Protein AF-0000000079873850 (afdb_homodimer)

Radius of gyration: 27.51 Å; Cα contacts (8 Å, |Δi|>4): 596; chains: 2; bounding box: 64×80×64 Å

Nearest PDB structures (foldseek):
  8wba-assembly1_A  TM=8.465E-01  e=1.862E-06  Arabidopsis thaliana
  8wbx-assembly1_B  TM=8.566E-01  e=4.130E-06  Arabidopsis thaliana
  8wam-assembly1_A  TM=8.698E-01  e=5.884E-06  Arabidopsis thaliana
  8wd6-assembly1_A  TM=8.297E-01  e=5.386E-06  Arabidopsis thaliana
  8i3a-assembly1_B  TM=8.832E-01  e=1.490E-05  Arabidopsis thaliana

Solvent-accessible surface area (backbone atoms only — not comparable to full-atom values): 29864 Å² total; per-residue (Å²): 110,44,84,63,64,76,36,55,52,46,48,44,37,62,64,63,44,74,78,75,74,48,82,77,66,83,77,84,59,57,59,97,79,39,66,70,40,74,68,51,48,72,66,50,77,76,73,64,62,67,73,62,71,51,78,79,61,60,85,64,72,70,72,75,76,73,53,92,65,53,57,55,66,65,57,42,24,50,52,49,23,51,52,46,46,49,46,51,68,68,54,45,61,66,55,52,50,48,53,52,44,42,37,52,50,22,42,49,54,12,50,38,35,69,68,28,66,34,46,69,70,39,51,40,37,47,53,38,43,49,50,35,51,51,46,25,42,55,44,33,47,47,44,24,66,48,47,60,53,47,51,52,40,38,74,69,49,58,51,54,70,66,38,49,51,51,19,51,52,59,48,46,43,62,57,50,56,50,46,57,64,58,31,44,47,53,25,43,64,48,58,52,68,73,73,50,75,65,50,54,52,52,44,47,53,42,50,36,52,34,30,51,54,38,38,52,49,30,51,53,44,32,70,70,34,86,45,45,44,56,24,40,41,50,50,50,57,59,47,52,61,33,58,56,63,25,58,86,41,30,48,65,89,54,53,64,71,68,52,47,73,69,16,53,39,26,39,36,22,52,50,40,56,69,67,98,111,45,84,65,65,75,35,54,52,45,49,46,38,63,63,63,44,72,78,74,74,49,86,79,67,83,76,84,58,55,57,96,78,38,65,71,40,75,67,51,46,72,68,50,78,76,74,64,59,68,73,62,71,50,78,78,60,60,83,63,73,71,75,61,82,78,52,92,65,52,57,55,67,64,56,41,25,49,53,50,23,51,51,47,45,48,46,51,69,68,56,44,59,66,55,52,48,48,52,52,44,42,38,52,48,22,44,49,53,13,52,40,35,69,66,28,67,33,45,68,68,40,52,40,36,48,53,40,43,49,50,34,51,51,46,25,42,54,44,32,46,47,46,24,65,48,45,60,54,47,52,52,39,38,74,70,49,59,49,54,70,66,38,50,51,50,19,50,52,60,47,46,41,62,58,52,54,51,46,57,63,59,31,44,48,54,25,44,63,48,58,50,68,73,72,50,75,65,52,54,51,53,44,47,52,43,51,35,52,35,32,52,52,39,37,52,49,30,51,53,44,31,71,74,33,85,45,45,44,56,22,38,40,51,50,51,57,60,48,51,60,33,57,57,63,22,60,85,40,31,48,64,89,53,54,63,72,67,54,50,74,69,15,53,39,25,40,38,22,52,49,40,57,70,68,99

Secondary structure (DSSP, 8-state):
--TT-SSHHHHHHHHHS-GGGGSS-----EETTEE--HHHHHH-----TTT---TT--S-GGGS--SS----HHHHHHHHHHHHHHHHHH--HHHHHHHHHHHHHHHHHHHHHHHH---HHHHHHHHHHHHHHHHHHHHHHHHHHHHHHHHHHHHTT---HHHHHHHHHHHHHHHHHHHHHHHHHHHHHHHT--S-HHHHHHHHHHHHHHHHHHHHHHHHHHHH-SSHHHHHHHHHHHHHHHHHTSTTTS-GGGS-HHHHHH-HHHHHHHHHHHH-/--TT-SSHHHHHHHHHS-TTTTSS-----EETTEE--HHHHHH-----TTT---TT--S-GGGS---S----HHHHHHHHHHHHHHHHHH--HHHHHHHHHHHHHHHHHHHHHHHH---HHHHHHHHHHHHHHHHHHHHHHHHHHHHHHHHHHHHTT---HHHHHHHHHHHHHHHHHHHHHHHHHHHHHHHT--S-HHHHHHHHHHHHHHHHHHHHHHHHHHHH-SSHHHHHHHHHHHHHHHHHTSTTTS-GGGS-THHHHH-HHHHHHHHHHHH-

Sequence (552 aa):
MGPSRAGKSCLLECISGPKDIRDGLEGTITVNGQPWTKQLKQQTSYVVQDDLFYETITVCTNTDGFKNDRLGRIVQLRVVLSRNVLGLFRDKTPFHAEVGQSLVVSILMGLLYLQLDMSFSGAFFYFMANEIFAAVEIQLASLPFEITMIRREYEAGLFYLASWYVARNLSDLPMQILLPFIVFVPAYFLIGIGHSFSVYLYIQTMTILSCSASVGLAYAISCLFRRANVATIMGMFILLPMLLFGGLMVNSDDTPVWINYISPIKFGSDAMMKIFMGPSRAGKSCLLECISGPKDIRDGLEGTITVNGQPWTKQLKQQTSYVVQDDLFYETITVCTNTDGFKNDRLGRIVQLRVVLSRNVLGLFRDKTPFHAEVGQSLVVSILMGLLYLQLDMSFSGAFFYFMANEIFAAVEIQLASLPFEITMIRREYEAGLFYLASWYVARNLSDLPMQILLPFIVFVPAYFLIGIGHSFSVYLYIQTMTILSCSASVGLAYAISCLFRRANVATIMGMFILLPMLLFGGLMVNSDDTPVWINYISPIKFGSDAMMKIF

pLDDT: mean 71.3, std 18.35, range [26.95, 92.5]

Structure (mmCIF, N/CA/C/O backbone):
data_AF-0000000079873850-model_v1
#
loop_
_entity.id
_entity.type
_entity.pdbx_description
1 polymer 'ABC-2 type transporter domain-containing protein'
#
loop_
_atom_site.group_PDB
_atom_site.id
_atom_site.type_symbol
_atom_site.label_atom_id
_atom_site.label_alt_id
_atom_site.label_comp_id
_atom_site.label_asym_id
_atom_site.label_entity_id
_atom_site.label_seq_id
_atom_site.pdbx_PDB_ins_code
_atom_site.Cartn_x
_atom_site.Cartn_y
_atom_site.Cartn_z
_atom_site.occupancy
_atom_site.B_iso_or_equiv
_atom_site.auth_seq_id
_atom_site.auth_comp_id
_atom_site.auth_asym_id
_atom_site.auth_atom_id
_atom_site.pdbx_PDB_model_num
ATOM 1 N N . MET A 1 1 ? 0.556 31.703 0.371 1 26.95 1 MET A N 1
ATOM 2 C CA . MET A 1 1 ? -0.305 31.812 1.546 1 26.95 1 MET A CA 1
ATOM 3 C C . MET A 1 1 ? -0.652 30.422 2.084 1 26.95 1 MET A C 1
ATOM 5 O O . MET A 1 1 ? -0.743 29.469 1.321 1 26.95 1 MET A O 1
ATOM 9 N N . GLY A 1 2 ? -0.21 30.078 3.254 1 34.38 2 GLY A N 1
ATOM 10 C CA . GLY A 1 2 ? -0.396 28.766 3.84 1 34.38 2 GLY A CA 1
ATOM 11 C C . GLY A 1 2 ? -1.846 28.312 3.863 1 34.38 2 GLY A C 1
ATOM 12 O O . GLY A 1 2 ? -2.746 29.109 3.568 1 34.38 2 GLY A O 1
ATOM 13 N N . PRO A 1 3 ? -2.018 27.141 4.203 1 37.34 3 PRO A N 1
ATOM 14 C CA . PRO A 1 3 ? -3.361 26.578 4.062 1 37.34 3 PRO A CA 1
ATOM 15 C C . PRO A 1 3 ? -4.426 27.391 4.797 1 37.34 3 PRO A C 1
ATOM 17 O O . PRO A 1 3 ? -5.59 27.391 4.395 1 37.34 3 PRO A O 1
ATOM 20 N N . SER A 1 4 ? -4.102 28.016 5.883 1 36.72 4 SER A N 1
ATOM 21 C CA . SER A 1 4 ? -5.086 28.75 6.668 1 36.72 4 SER A CA 1
ATOM 22 C C . SER A 1 4 ? -5.426 30.078 6.02 1 36.72 4 SER A C 1
ATOM 24 O O . SER A 1 4 ? -6.391 30.75 6.406 1 36.72 4 SER A O 1
ATOM 26 N N . ARG A 1 5 ? -5.043 30.422 5.035 1 39.56 5 ARG A N 1
ATOM 27 C CA . ARG A 1 5 ? -5.211 31.656 4.258 1 39.56 5 ARG A CA 1
ATOM 28 C C . ARG A 1 5 ? -5.172 32.875 5.156 1 39.56 5 ARG A C 1
ATOM 30 O O . ARG A 1 5 ? -5.641 33.969 4.77 1 39.56 5 ARG A O 1
ATOM 37 N N . ALA A 1 6 ? -4.953 32.75 6.527 1 42.81 6 ALA A N 1
ATOM 38 C CA . ALA A 1 6 ? -4.941 33.969 7.371 1 42.81 6 ALA A CA 1
ATOM 39 C C . ALA A 1 6 ? -3.68 34.781 7.141 1 42.81 6 ALA A C 1
ATOM 41 O O . ALA A 1 6 ? -3.561 35.906 7.645 1 42.81 6 ALA A O 1
ATOM 42 N N . GLY A 1 7 ? -2.832 34.5 6.395 1 42.72 7 GLY A N 1
ATOM 43 C CA . GLY A 1 7 ? -1.611 35.219 6.082 1 42.72 7 GLY A CA 1
ATOM 44 C C . GLY A 1 7 ? -0.497 34.969 7.078 1 42.72 7 GLY A C 1
ATOM 45 O O . GLY A 1 7 ? 0.475 35.719 7.133 1 42.72 7 GLY A O 1
ATOM 46 N N . LYS A 1 8 ? -0.812 33.969 7.961 1 46.78 8 LYS A N 1
ATOM 47 C CA . LYS A 1 8 ? 0.164 33.719 9.023 1 46.78 8 LYS A CA 1
ATOM 48 C C . LYS A 1 8 ? 1.532 33.375 8.445 1 46.78 8 LYS A C 1
ATOM 50 O O . LYS A 1 8 ? 2.551 33.906 8.875 1 46.78 8 LYS A O 1
ATOM 55 N N . SER A 1 9 ? 1.439 32.469 7.52 1 46.88 9 SER A N 1
ATOM 56 C CA . SER A 1 9 ? 2.715 32.125 6.895 1 46.88 9 SER A CA 1
ATOM 57 C C . SER A 1 9 ? 3.316 33.312 6.18 1 46.88 9 SER A C 1
ATOM 59 O O . SER A 1 9 ? 4.531 33.531 6.223 1 46.88 9 SER A O 1
ATOM 61 N N . CYS A 1 10 ? 2.369 34.062 5.602 1 46.38 10 CYS A N 1
ATOM 62 C CA . CYS A 1 10 ? 2.877 35.281 4.973 1 46.38 10 CYS A CA 1
ATOM 63 C C . CYS A 1 10 ? 3.422 36.25 6.016 1 46.38 10 CYS A C 1
ATOM 65 O O . CYS A 1 10 ? 4.469 36.875 5.812 1 46.38 10 CYS A O 1
ATOM 67 N N . LEU A 1 11 ? 2.748 36.375 7.086 1 50 11 LEU A N 1
ATOM 68 C CA . LEU A 1 11 ? 3.195 37.281 8.156 1 50 11 LEU A CA 1
ATOM 69 C C . LEU A 1 11 ? 4.492 36.75 8.781 1 50 11 LEU A C 1
ATOM 71 O O . LEU A 1 11 ? 5.41 37.531 9.039 1 50 11 LEU A O 1
ATOM 75 N N . LEU A 1 12 ? 4.465 35.406 8.984 1 50.97 12 LEU A N 1
ATOM 76 C CA . LEU A 1 12 ? 5.684 34.844 9.57 1 50.97 12 LEU A CA 1
ATOM 77 C C . LEU A 1 12 ? 6.852 34.969 8.594 1 50.97 12 LEU A C 1
ATOM 79 O O . LEU A 1 12 ? 7.988 35.188 9 1 50.97 12 LEU A O 1
ATOM 83 N N . GLU A 1 13 ? 6.52 34.688 7.344 1 49.47 13 GLU A N 1
ATOM 84 C CA . GLU A 1 13 ? 7.543 34.906 6.324 1 49.47 13 GLU A CA 1
ATOM 85 C C . GLU A 1 13 ? 7.973 36.375 6.281 1 49.47 13 GLU A C 1
ATOM 87 O O . GLU A 1 13 ? 9.148 36.688 6.047 1 49.47 13 GLU A O 1
ATOM 92 N N . CYS A 1 14 ? 6.961 37.125 6.449 1 51.31 14 CYS A N 1
ATOM 93 C CA . CYS A 1 14 ? 7.289 38.531 6.496 1 51.31 14 CYS A CA 1
ATOM 94 C C . CYS A 1 14 ? 8.164 38.844 7.699 1 51.31 14 CYS A C 1
ATOM 96 O O . CYS A 1 14 ? 9.07 39.688 7.613 1 51.31 14 CYS A O 1
ATOM 98 N N . ILE A 1 15 ? 7.801 38.156 8.703 1 51.03 15 ILE A N 1
ATOM 99 C CA . ILE A 1 15 ? 8.547 38.406 9.93 1 51.03 15 ILE A CA 1
ATOM 100 C C . ILE A 1 15 ? 9.906 37.719 9.859 1 51.03 15 ILE A C 1
ATOM 102 O O . ILE A 1 15 ? 10.922 38.281 10.297 1 51.03 15 ILE A O 1
ATOM 106 N N . SER A 1 16 ? 9.898 36.344 9.453 1 48.5 16 SER A N 1
ATOM 107 C CA . SER A 1 16 ? 11.117 35.562 9.469 1 48.5 16 SER A CA 1
ATOM 108 C C . SER A 1 16 ? 11.93 35.781 8.195 1 48.5 16 SER A C 1
ATOM 110 O O . SER A 1 16 ? 13.141 35.562 8.18 1 48.5 16 SER A O 1
ATOM 112 N N . GLY A 1 17 ? 11.258 35.719 7.012 1 44.34 17 GLY A N 1
ATOM 113 C CA . GLY A 1 17 ? 11.883 35.562 5.711 1 44.34 17 GLY A CA 1
ATOM 114 C C . GLY A 1 17 ? 12.82 36.688 5.344 1 44.34 17 GLY A C 1
ATOM 115 O O . GLY A 1 17 ? 12.781 37.75 5.965 1 44.34 17 GLY A O 1
ATOM 116 N N . PRO A 1 18 ? 13.789 36.219 4.391 1 40.34 18 PRO A N 1
ATOM 117 C CA . PRO A 1 18 ? 14.664 37.281 3.838 1 40.34 18 PRO A CA 1
ATOM 118 C C . PRO A 1 18 ? 13.891 38.438 3.256 1 40.34 18 PRO A C 1
ATOM 120 O O . PRO A 1 18 ? 12.695 38.344 2.973 1 40.34 18 PRO A O 1
ATOM 123 N N . LYS A 1 19 ? 14.617 39.5 2.994 1 39.5 19 LYS A N 1
ATOM 124 C CA . LYS A 1 19 ? 14.359 40.844 2.477 1 39.5 19 LYS A CA 1
ATOM 125 C C . LYS A 1 19 ? 13.398 40.812 1.29 1 39.5 19 LYS A C 1
ATOM 127 O O . LYS A 1 19 ? 12.625 41.75 1.071 1 39.5 19 LYS A O 1
ATOM 132 N N . ASP A 1 20 ? 13.508 39.781 0.372 1 36.88 20 ASP A N 1
ATOM 133 C CA . ASP A 1 20 ? 13.023 40.125 -0.962 1 36.88 20 ASP A CA 1
ATOM 134 C C . ASP A 1 20 ? 11.516 39.906 -1.076 1 36.88 20 ASP A C 1
ATOM 136 O O . ASP A 1 20 ? 10.977 39.844 -2.182 1 36.88 20 ASP A O 1
ATOM 140 N N . ILE A 1 21 ? 10.914 39.375 -0.271 1 41.44 21 ILE A N 1
ATOM 141 C CA . ILE A 1 21 ? 9.469 39.344 -0.493 1 41.44 21 ILE A CA 1
ATOM 142 C C . ILE A 1 21 ? 8.914 40.75 -0.567 1 41.44 21 ILE A C 1
ATOM 144 O O . ILE A 1 21 ? 7.695 40.938 -0.56 1 41.44 21 ILE A O 1
ATOM 148 N N . ARG A 1 22 ? 9.789 41.656 -0.612 1 38.06 22 ARG A N 1
ATOM 149 C CA . ARG A 1 22 ? 9.562 43.094 -0.431 1 38.06 22 ARG A CA 1
ATOM 150 C C . ARG A 1 22 ? 8.656 43.656 -1.523 1 38.06 22 ARG A C 1
ATOM 152 O O . ARG A 1 22 ? 8.367 44.844 -1.55 1 38.06 22 ARG A O 1
ATOM 159 N N . ASP A 1 23 ? 8.539 42.938 -2.717 1 38.53 23 ASP A N 1
ATOM 160 C CA . ASP A 1 23 ? 7.961 43.844 -3.717 1 38.53 23 ASP A CA 1
ATOM 161 C C . ASP A 1 23 ? 6.441 43.906 -3.578 1 38.53 23 ASP A C 1
ATOM 163 O O . ASP A 1 23 ? 5.762 42.906 -3.598 1 38.53 23 ASP A O 1
ATOM 167 N N . GLY A 1 24 ? 5.844 44.875 -2.9 1 44.91 24 GLY A N 1
ATOM 168 C CA . GLY A 1 24 ? 4.535 45.5 -2.803 1 44.91 24 GLY A CA 1
ATOM 169 C C . GLY A 1 24 ? 3.992 45.531 -1.387 1 44.91 24 GLY A C 1
ATOM 170 O O . GLY A 1 24 ? 2.84 45.906 -1.165 1 44.91 24 GLY A O 1
ATOM 171 N N . LEU A 1 25 ? 4.414 44.562 -0.566 1 43.03 25 LEU A N 1
ATOM 172 C CA . LEU A 1 25 ? 3.848 44.688 0.772 1 43.03 25 LEU A CA 1
ATOM 173 C C . LEU A 1 25 ? 4.578 45.75 1.575 1 43.03 25 LEU A C 1
ATOM 175 O O . LEU A 1 25 ? 5.809 45.781 1.599 1 43.03 25 LEU A O 1
ATOM 179 N N . GLU A 1 26 ? 3.969 46.938 1.615 1 46.69 26 GLU A N 1
ATOM 180 C CA . GLU A 1 26 ? 4.477 48.031 2.412 1 46.69 26 GLU A CA 1
ATOM 181 C C . GLU A 1 26 ? 4.004 47.938 3.859 1 46.69 26 GLU A C 1
ATOM 183 O O . GLU A 1 26 ? 2.842 47.625 4.117 1 46.69 26 GLU A O 1
ATOM 188 N N . GLY A 1 27 ? 4.598 47.312 4.785 1 51.38 27 GLY A N 1
ATOM 189 C CA . GLY A 1 27 ? 4.238 47.406 6.195 1 51.38 27 GLY A CA 1
ATOM 190 C C . GLY A 1 27 ? 5.441 47.5 7.113 1 51.38 27 GLY A C 1
ATOM 191 O O . GLY A 1 27 ? 6.582 47.406 6.656 1 51.38 27 GLY A O 1
ATOM 192 N N . THR A 1 28 ? 5.332 48.219 8.25 1 50.59 28 THR A N 1
ATOM 193 C CA . THR A 1 28 ? 6.355 48.312 9.281 1 50.59 28 THR A CA 1
ATOM 194 C C . THR A 1 28 ? 6.125 47.281 10.375 1 50.59 28 THR A C 1
ATOM 196 O O . THR A 1 28 ? 4.984 47.031 10.773 1 50.59 28 THR A O 1
ATOM 199 N N . ILE A 1 29 ? 7 46.281 10.469 1 53 29 ILE A N 1
ATOM 200 C CA . ILE A 1 29 ? 6.926 45.312 11.555 1 53 29 ILE A CA 1
ATOM 201 C C . ILE A 1 29 ? 7.68 45.844 12.766 1 53 29 ILE A C 1
ATOM 203 O O . ILE A 1 29 ? 8.859 46.188 12.672 1 53 29 ILE A O 1
ATOM 207 N N . THR A 1 30 ? 6.953 46.281 13.812 1 54.56 30 THR A N 1
ATOM 208 C CA . THR A 1 30 ? 7.582 46.719 15.055 1 54.56 30 THR A CA 1
ATOM 209 C C . THR A 1 30 ? 7.336 45.719 16.172 1 54.56 30 THR A C 1
ATOM 211 O O . THR A 1 30 ? 6.297 45.062 16.203 1 54.56 30 THR A O 1
ATOM 214 N N . VAL A 1 31 ? 8.383 45.219 16.844 1 53.41 31 VAL A N 1
ATOM 215 C CA . VAL A 1 31 ? 8.273 44.406 18.047 1 53.41 31 VAL A CA 1
ATOM 216 C C . VAL A 1 31 ? 8.531 45.281 19.281 1 53.41 31 VAL A C 1
ATOM 218 O O . VAL A 1 31 ? 9.617 45.844 19.438 1 53.41 31 VAL A O 1
ATOM 221 N N . ASN A 1 32 ? 7.582 45.281 20.109 1 55.5 32 ASN A N 1
ATOM 222 C CA . ASN A 1 32 ? 7.613 46.156 21.281 1 55.5 32 ASN A CA 1
ATOM 223 C C . ASN A 1 32 ? 7.984 47.594 20.891 1 55.5 32 ASN A C 1
ATOM 225 O O . ASN A 1 32 ? 8.781 48.25 21.562 1 55.5 32 ASN A O 1
ATOM 229 N N . GLY A 1 33 ? 7.562 48.031 19.75 1 55.53 33 GLY A N 1
ATOM 230 C CA . GLY A 1 33 ? 7.77 49.406 19.312 1 55.53 33 GLY A CA 1
ATOM 231 C C . GLY A 1 33 ? 9.016 49.594 18.469 1 55.53 33 GLY A C 1
ATOM 232 O O . GLY A 1 33 ? 9.266 50.656 17.938 1 55.53 33 GLY A O 1
ATOM 233 N N . GLN A 1 34 ? 9.93 48.719 18.672 1 56.25 34 GLN A N 1
ATOM 234 C CA . GLN A 1 34 ? 11.172 48.844 17.906 1 56.25 34 GLN A CA 1
ATOM 235 C C . GLN A 1 34 ? 11.047 48.156 16.547 1 56.25 34 GLN A C 1
ATOM 237 O O . GLN A 1 34 ? 10.367 47.156 16.406 1 56.25 34 GLN A O 1
ATOM 242 N N . PRO A 1 35 ? 11.492 48.812 15.547 1 55.75 35 PRO A N 1
ATOM 243 C CA . PRO A 1 35 ? 11.445 48.219 14.203 1 55.75 35 PRO A CA 1
ATOM 244 C C . PRO A 1 35 ? 12.102 46.844 14.125 1 55.75 35 PRO A C 1
ATOM 246 O O . PRO A 1 35 ? 13.008 46.562 14.906 1 55.75 35 PRO A O 1
ATOM 249 N N . TRP A 1 36 ? 11.469 45.938 13.406 1 53.03 36 TRP A N 1
ATOM 250 C CA . TRP A 1 36 ? 11.984 44.594 13.164 1 53.03 36 TRP A CA 1
ATOM 251 C C . TRP A 1 36 ? 13.383 44.625 12.562 1 53.03 36 TRP A C 1
ATOM 253 O O . TRP A 1 36 ? 13.547 45 11.391 1 53.03 36 TRP A O 1
ATOM 263 N N . THR A 1 37 ? 14.422 44.906 13.453 1 49.22 37 THR A N 1
ATOM 264 C CA . THR A 1 37 ? 15.82 45.031 13.047 1 49.22 37 THR A CA 1
ATOM 265 C C . THR A 1 37 ? 16.422 43.625 12.828 1 49.22 37 THR A C 1
ATOM 267 O O . THR A 1 37 ? 15.844 42.625 13.242 1 49.22 37 THR A O 1
ATOM 270 N N . LYS A 1 38 ? 17.516 43.562 12.016 1 52.16 38 LYS A N 1
ATOM 271 C CA . LYS A 1 38 ? 18.297 42.344 11.766 1 52.16 38 LYS A CA 1
ATOM 272 C C . LYS A 1 38 ? 18.609 41.625 13.062 1 52.16 38 LYS A C 1
ATOM 274 O O . LYS A 1 38 ? 18.688 40.406 13.102 1 52.16 38 LYS A O 1
ATOM 279 N N . GLN A 1 39 ? 18.781 42.438 14.07 1 49.97 39 GLN A N 1
ATOM 280 C CA . GLN A 1 39 ? 19.156 41.812 15.344 1 49.97 39 GLN A CA 1
ATOM 281 C C . GLN A 1 39 ? 18 41.031 15.938 1 49.97 39 GLN A C 1
ATOM 283 O O . GLN A 1 39 ? 18.203 39.938 16.484 1 49.97 39 GLN A O 1
ATOM 288 N N . LEU A 1 40 ? 16.859 41.531 15.797 1 50.47 40 LEU A N 1
ATOM 289 C CA . LEU A 1 40 ? 15.703 40.844 16.344 1 50.47 40 LEU A CA 1
ATOM 290 C C . LEU A 1 40 ? 15.375 39.594 15.508 1 50.47 40 LEU A C 1
ATOM 292 O O . LEU A 1 40 ? 14.914 38.594 16.047 1 50.47 40 LEU A O 1
ATOM 296 N N . LYS A 1 41 ? 15.641 39.781 14.289 1 49.66 41 LYS A N 1
ATOM 297 C CA . LYS A 1 41 ? 15.477 38.625 13.398 1 49.66 41 LYS A CA 1
ATOM 298 C C . LYS A 1 41 ? 16.375 37.469 13.836 1 49.66 41 LYS A C 1
ATOM 300 O O . LYS A 1 41 ? 16 36.281 13.68 1 49.66 41 LYS A O 1
ATOM 305 N N . GLN A 1 42 ? 17.531 37.906 14.281 1 46.28 42 GLN A N 1
ATOM 306 C CA . GLN A 1 42 ? 18.469 36.875 14.75 1 46.28 42 GLN A CA 1
ATOM 307 C C . GLN A 1 42 ? 17.953 36.188 16.016 1 46.28 42 GLN A C 1
ATOM 309 O O . GLN A 1 42 ? 18.297 35.062 16.297 1 46.28 42 GLN A O 1
ATOM 314 N N . GLN A 1 43 ? 17.141 37 16.641 1 43.69 43 GLN A N 1
ATOM 315 C CA . GLN A 1 43 ? 16.641 36.438 17.891 1 43.69 43 GLN A CA 1
ATOM 316 C C . GLN A 1 43 ? 15.297 35.75 17.688 1 43.69 43 GLN A C 1
ATOM 318 O O . GLN A 1 43 ? 14.789 35.062 18.609 1 43.69 43 GLN A O 1
ATOM 323 N N . THR A 1 44 ? 14.711 36 16.625 1 43.5 44 THR A N 1
ATOM 324 C CA . THR A 1 44 ? 13.391 35.406 16.391 1 43.5 44 THR A CA 1
ATOM 325 C C . THR A 1 44 ? 13.5 34.156 15.555 1 43.5 44 THR A C 1
ATOM 327 O O . THR A 1 44 ? 14.289 34.094 14.609 1 43.5 44 THR A O 1
ATOM 330 N N . SER A 1 45 ? 13.414 33 16.141 1 41.47 45 SER A N 1
ATOM 331 C CA . SER A 1 45 ? 13.414 31.719 15.445 1 41.47 45 SER A CA 1
ATOM 332 C C . SER A 1 45 ? 12.008 31.328 15 1 41.47 45 SER A C 1
ATOM 334 O O . SER A 1 45 ? 11.023 31.656 15.68 1 41.47 45 SER A O 1
ATOM 336 N N . TYR A 1 46 ? 11.742 31.359 13.773 1 43.31 46 TYR A N 1
ATOM 337 C CA . TYR A 1 46 ? 10.516 30.859 13.18 1 43.31 46 TYR A CA 1
ATOM 338 C C . TYR A 1 46 ? 10.5 29.328 13.172 1 43.31 46 TYR A C 1
ATOM 340 O O . TYR A 1 46 ? 11.492 28.703 12.797 1 43.31 46 TYR A O 1
ATOM 348 N N . VAL A 1 47 ? 9.789 28.844 14.141 1 42.06 47 VAL A N 1
ATOM 349 C CA . VAL A 1 47 ? 9.625 27.391 14.148 1 42.06 47 VAL A CA 1
ATOM 350 C C . VAL A 1 47 ? 8.43 27 13.273 1 42.06 47 VAL A C 1
ATOM 352 O O . VAL A 1 47 ? 7.332 27.531 13.445 1 42.06 47 VAL A O 1
ATOM 355 N N . VAL A 1 48 ? 8.758 26.719 12.055 1 40.19 48 VAL A N 1
ATOM 356 C CA . VAL A 1 48 ? 7.707 26.219 11.18 1 40.19 48 VAL A CA 1
ATOM 357 C C . VAL A 1 48 ? 6.879 25.156 11.906 1 40.19 48 VAL A C 1
ATOM 359 O O . VAL A 1 48 ? 7.367 24.516 12.836 1 40.19 48 VAL A O 1
ATOM 362 N N . GLN A 1 49 ? 5.641 25.312 11.805 1 36.47 49 GLN A N 1
ATOM 363 C CA . GLN A 1 49 ? 4.66 24.469 12.477 1 36.47 49 GLN A CA 1
ATOM 364 C C . GLN A 1 49 ? 5.098 23 12.453 1 36.47 49 GLN A C 1
ATOM 366 O O . GLN A 1 49 ? 4.859 22.266 13.406 1 36.47 49 GLN A O 1
ATOM 371 N N . ASP A 1 50 ? 5.301 22.453 11.281 1 39.09 50 ASP A N 1
ATOM 372 C CA . ASP A 1 50 ? 5.625 21.031 11.344 1 39.09 50 ASP A CA 1
ATOM 373 C C . ASP A 1 50 ? 6.855 20.781 12.211 1 39.09 50 ASP A C 1
ATOM 375 O O . ASP A 1 50 ? 7.824 21.547 12.156 1 39.09 50 ASP A O 1
ATOM 379 N N . ASP A 1 51 ? 6.629 20.297 13.43 1 36.69 51 ASP A N 1
ATOM 380 C CA . ASP A 1 51 ? 7.617 19.922 14.43 1 36.69 51 ASP A CA 1
ATOM 381 C C . ASP A 1 51 ? 8.953 19.578 13.781 1 36.69 51 ASP A C 1
ATOM 383 O O . ASP A 1 51 ? 9.234 18.406 13.523 1 36.69 51 ASP A O 1
ATOM 387 N N . LEU A 1 52 ? 9.203 20.125 12.727 1 36.09 52 LEU A N 1
ATOM 388 C CA . LEU A 1 52 ? 10.5 19.75 12.18 1 36.09 52 LEU A CA 1
ATOM 389 C C . LEU A 1 52 ? 11.602 19.969 13.219 1 36.09 52 LEU A C 1
ATOM 391 O O . LEU A 1 52 ? 12.789 19.906 12.891 1 36.09 52 LEU A O 1
ATOM 395 N N . PHE A 1 53 ? 11.375 20.781 14.211 1 34.47 53 PHE A N 1
ATOM 396 C CA . PHE A 1 53 ? 12.562 21.016 15.016 1 34.47 53 PHE A CA 1
ATOM 397 C C . PHE A 1 53 ? 13.062 19.719 15.633 1 34.47 53 PHE A C 1
ATOM 399 O O . PHE A 1 53 ? 12.32 19.031 16.344 1 34.47 53 PHE A O 1
ATOM 406 N N . TYR A 1 54 ? 13.797 19.047 14.867 1 36.53 54 TYR A N 1
ATOM 407 C CA . TYR A 1 54 ? 14.664 18 15.375 1 36.53 54 TYR A CA 1
ATOM 408 C C . TYR A 1 54 ? 15.117 18.297 16.797 1 36.53 54 TYR A C 1
ATOM 410 O O . TYR A 1 54 ? 15.453 19.438 17.125 1 36.53 54 TYR A O 1
ATOM 418 N N . GLU A 1 55 ? 14.359 17.719 17.75 1 33.75 55 GLU A N 1
ATOM 419 C CA . GLU A 1 55 ? 14.906 17.781 19.094 1 33.75 55 GLU A CA 1
ATOM 420 C C . GLU A 1 55 ? 16.406 18.062 19.078 1 33.75 55 GLU A C 1
ATOM 422 O O . GLU A 1 55 ? 16.938 18.672 20 1 33.75 55 GLU A O 1
ATOM 427 N N . THR A 1 56 ? 17.094 17.359 18.172 1 32.97 56 THR A N 1
ATOM 428 C CA . THR A 1 56 ? 18.531 17.391 18.375 1 32.97 56 THR A CA 1
ATOM 429 C C . THR A 1 56 ? 19.094 18.75 17.984 1 32.97 56 THR A C 1
ATOM 431 O O . THR A 1 56 ? 20.312 18.969 18.031 1 32.97 56 THR A O 1
ATOM 434 N N . ILE A 1 57 ? 18.266 19.547 17.328 1 35 57 ILE A N 1
ATOM 435 C CA . ILE A 1 57 ? 19.016 20.781 17.125 1 35 57 ILE A CA 1
ATOM 436 C C . ILE A 1 57 ? 19.094 21.547 18.438 1 35 57 ILE A C 1
ATOM 438 O O . ILE A 1 57 ? 18.078 22 18.969 1 35 57 ILE A O 1
ATOM 442 N N . THR A 1 58 ? 19.703 21.047 19.422 1 30.45 58 THR A N 1
ATOM 443 C CA . THR A 1 58 ? 20.172 21.953 20.469 1 30.45 58 THR A CA 1
ATOM 444 C C . THR A 1 58 ? 20.484 23.328 19.906 1 30.45 58 THR A C 1
ATOM 446 O O . THR A 1 58 ? 20.938 23.438 18.766 1 30.45 58 THR A O 1
ATOM 449 N N . VAL A 1 59 ? 19.75 24.422 20.188 1 35.47 59 VAL A N 1
ATOM 450 C CA . VAL A 1 59 ? 20.109 25.828 20.062 1 35.47 59 VAL A CA 1
ATOM 451 C C . VAL A 1 59 ? 21.625 25.969 20.031 1 35.47 59 VAL A C 1
ATOM 453 O O . VAL A 1 59 ? 22.156 27.078 20.188 1 35.47 59 VAL A O 1
ATOM 456 N N . CYS A 1 60 ? 22.406 24.906 20.312 1 31.47 60 CYS A N 1
ATOM 457 C CA . CYS A 1 60 ? 23.797 25.328 20.438 1 31.47 60 CYS A CA 1
ATOM 458 C C . CYS A 1 60 ? 24.172 26.344 19.375 1 31.47 60 CYS A C 1
ATOM 460 O O . CYS A 1 60 ? 24.641 27.438 19.672 1 31.47 60 CYS A O 1
ATOM 462 N N . THR A 1 61 ? 25.297 25.969 18.547 1 32.38 61 THR A N 1
ATOM 463 C CA . THR A 1 61 ? 26.328 26.734 17.859 1 32.38 61 THR A CA 1
ATOM 464 C C . THR A 1 61 ? 25.75 27.438 16.625 1 32.38 61 THR A C 1
ATOM 466 O O . THR A 1 61 ? 26.5 27.906 15.773 1 32.38 61 THR A O 1
ATOM 469 N N . ASN A 1 62 ? 24.484 27.375 16.312 1 32.81 62 ASN A N 1
ATOM 470 C CA . ASN A 1 62 ? 24.203 28.188 15.133 1 32.81 62 ASN A CA 1
ATOM 471 C C . ASN A 1 62 ? 24.609 29.641 15.344 1 32.81 62 ASN A C 1
ATOM 473 O O . ASN A 1 62 ? 24.203 30.531 14.578 1 32.81 62 ASN A O 1
ATOM 477 N N . THR A 1 63 ? 24.766 30.109 16.5 1 33.09 63 THR A N 1
ATOM 478 C CA . THR A 1 63 ? 25.141 31.531 16.516 1 33.09 63 THR A CA 1
ATOM 479 C C . THR A 1 63 ? 26.156 31.828 15.422 1 33.09 63 THR A C 1
ATOM 481 O O . THR A 1 63 ? 26.188 32.938 14.867 1 33.09 63 THR A O 1
ATOM 484 N N . ASP A 1 64 ? 27.453 31.328 15.602 1 33.81 64 ASP A N 1
ATOM 485 C CA . ASP A 1 64 ? 28.469 31.906 14.719 1 33.81 64 ASP A CA 1
ATOM 486 C C . ASP A 1 64 ? 28.094 31.703 13.25 1 33.81 64 ASP A C 1
ATOM 488 O O . ASP A 1 64 ? 27.578 32.625 12.602 1 33.81 64 ASP A O 1
ATOM 492 N N . GLY A 1 65 ? 29.016 30.875 12.398 1 32.25 65 GLY A N 1
ATOM 493 C CA . GLY A 1 65 ? 29.203 30.766 10.961 1 32.25 65 GLY A CA 1
ATOM 494 C C . GLY A 1 65 ? 28.078 30.016 10.281 1 32.25 65 GLY A C 1
ATOM 495 O O . GLY A 1 65 ? 28.156 28.797 10.102 1 32.25 65 GLY A O 1
ATOM 496 N N . PHE A 1 66 ? 26.906 30 10.57 1 35.84 66 PHE A N 1
ATOM 497 C CA . PHE A 1 66 ? 25.891 29.562 9.625 1 35.84 66 PHE A CA 1
ATOM 498 C C . PHE A 1 66 ? 26.281 29.906 8.195 1 35.84 66 PHE A C 1
ATOM 500 O O . PHE A 1 66 ? 25.656 30.75 7.555 1 35.84 66 PHE A O 1
ATOM 507 N N . LYS A 1 67 ? 27.484 30.453 8.016 1 35.66 67 LYS A N 1
ATOM 508 C CA . LYS A 1 67 ? 28.016 30.578 6.66 1 35.66 67 LYS A CA 1
ATOM 509 C C . LYS A 1 67 ? 27.672 29.344 5.82 1 35.66 67 LYS A C 1
ATOM 511 O O . LYS A 1 67 ? 27.469 28.266 6.363 1 35.66 67 LYS A O 1
ATOM 516 N N . ASN A 1 68 ? 27.359 29.484 4.508 1 40.34 68 ASN A N 1
ATOM 517 C CA . ASN A 1 68 ? 27.203 28.594 3.359 1 40.34 68 ASN A CA 1
ATOM 518 C C . ASN A 1 68 ? 27.891 27.25 3.572 1 40.34 68 ASN A C 1
ATOM 520 O O . ASN A 1 68 ? 28.219 26.562 2.607 1 40.34 68 ASN A O 1
ATOM 524 N N . ASP A 1 69 ? 28.719 26.969 4.594 1 46.22 69 ASP A N 1
ATOM 525 C CA . ASP A 1 69 ? 29.672 25.859 4.523 1 46.22 69 ASP A CA 1
ATOM 526 C C . ASP A 1 69 ? 29 24.531 4.879 1 46.22 69 ASP A C 1
ATOM 528 O O . ASP A 1 69 ? 28.547 24.344 6.012 1 46.22 69 ASP A O 1
ATOM 532 N N . ARG A 1 70 ? 28.25 23.953 3.871 1 53.72 70 ARG A N 1
ATOM 533 C CA . ARG A 1 70 ? 27.734 22.594 4.035 1 53.72 70 ARG A CA 1
ATOM 534 C C . ARG A 1 70 ? 28.609 21.797 5.004 1 53.72 70 ARG A C 1
ATOM 536 O O . ARG A 1 70 ? 29.812 22 5.078 1 53.72 70 ARG A O 1
ATOM 543 N N . LEU A 1 71 ? 28.094 21.5 6.281 1 59.19 71 LEU A N 1
ATOM 544 C CA . LEU A 1 71 ? 28.812 20.562 7.129 1 59.19 71 LEU A CA 1
ATOM 545 C C . LEU A 1 71 ? 29.578 19.547 6.285 1 59.19 71 LEU A C 1
ATOM 547 O O . LEU A 1 71 ? 29.281 19.359 5.105 1 59.19 71 LEU A O 1
ATOM 551 N N . GLY A 1 72 ? 30.734 19.234 6.715 1 67.5 72 GLY A N 1
ATOM 552 C CA . GLY A 1 72 ? 31.453 18.141 6.062 1 67.5 72 GLY A CA 1
ATOM 553 C C . GLY A 1 72 ? 30.547 16.953 5.77 1 67.5 72 GLY A C 1
ATOM 554 O O . GLY A 1 72 ? 29.578 16.719 6.477 1 67.5 72 GLY A O 1
ATOM 555 N N . ARG A 1 73 ? 30.703 16.406 4.664 1 77 73 ARG A N 1
ATOM 556 C CA . ARG A 1 73 ? 29.906 15.281 4.191 1 77 73 ARG A CA 1
ATOM 557 C C . ARG A 1 73 ? 29.766 14.219 5.273 1 77 73 ARG A C 1
ATOM 559 O O . ARG A 1 73 ? 28.688 13.648 5.461 1 77 73 ARG A O 1
ATOM 566 N N . ILE A 1 74 ? 30.75 14.086 6.098 1 79.06 74 ILE A N 1
ATOM 567 C CA . ILE A 1 74 ? 30.75 13.023 7.102 1 79.06 74 ILE A CA 1
ATOM 568 C C . ILE A 1 74 ? 29.891 13.445 8.289 1 79.06 74 ILE A C 1
ATOM 570 O O . ILE A 1 74 ? 29.203 12.617 8.891 1 79.06 74 ILE A O 1
ATOM 574 N N . VAL A 1 75 ? 29.969 14.688 8.57 1 75.81 75 VAL A N 1
ATOM 575 C CA . VAL A 1 75 ? 29.188 15.18 9.695 1 75.81 75 VAL A CA 1
ATOM 576 C C . VAL A 1 75 ? 27.688 15.133 9.352 1 75.81 75 VAL A C 1
ATOM 578 O O . VAL A 1 75 ? 26.875 14.75 10.18 1 75.81 75 VAL A O 1
ATOM 581 N N . GLN A 1 76 ? 27.5 15.453 8.125 1 77.81 76 GLN A N 1
ATOM 582 C CA . GLN A 1 76 ? 26.109 15.398 7.656 1 77.81 76 GLN A CA 1
ATOM 583 C C . GLN A 1 76 ? 25.562 13.977 7.762 1 77.81 76 GLN A C 1
ATOM 585 O O . GLN A 1 76 ? 24.438 13.781 8.227 1 77.81 76 GLN A O 1
ATOM 590 N N . LEU A 1 77 ? 26.406 13.164 7.336 1 82.19 77 LEU A N 1
ATOM 591 C CA . LEU A 1 77 ? 26 11.758 7.336 1 82.19 77 LEU A CA 1
ATOM 592 C C . LEU A 1 77 ? 25.719 11.273 8.758 1 82.19 77 LEU A C 1
ATOM 594 O O . LEU A 1 77 ? 24.734 10.57 8.992 1 82.19 77 LEU A O 1
ATOM 598 N N . ARG A 1 78 ? 26.5 11.672 9.625 1 81.56 78 ARG A N 1
ATOM 599 C CA . ARG A 1 78 ? 26.344 11.211 11 1 81.56 78 ARG A CA 1
ATOM 600 C C . ARG A 1 78 ? 25.094 11.789 11.641 1 81.56 78 ARG A C 1
ATOM 602 O O . ARG A 1 78 ? 24.391 11.094 12.375 1 81.56 78 ARG A O 1
ATOM 609 N N . VAL A 1 79 ? 24.797 12.977 11.328 1 78.19 79 VAL A N 1
ATOM 610 C CA . VAL A 1 79 ? 23.641 13.648 11.93 1 78.19 79 VAL A CA 1
ATOM 611 C C . VAL A 1 79 ? 22.359 13.047 11.391 1 78.19 79 VAL A C 1
ATOM 613 O O . VAL A 1 79 ? 21.438 12.719 12.156 1 78.19 79 VAL A O 1
ATOM 616 N N . VAL A 1 80 ? 22.422 12.875 10.117 1 79.88 80 VAL A N 1
ATOM 617 C CA . VAL A 1 80 ? 21.219 12.336 9.484 1 79.88 80 VAL A CA 1
ATOM 618 C C . VAL A 1 80 ? 21.031 10.875 9.883 1 79.88 80 VAL A C 1
ATOM 620 O O . VAL A 1 80 ? 19.906 10.445 10.156 1 79.88 80 VAL A O 1
ATOM 623 N N . LEU A 1 81 ? 22.109 10.227 9.953 1 84.94 81 LEU A N 1
ATOM 624 C CA . LEU A 1 81 ? 22.062 8.82 10.359 1 84.94 81 LEU A CA 1
ATOM 625 C C . LEU A 1 81 ? 21.547 8.695 11.789 1 84.94 81 LEU A C 1
ATOM 627 O O . LEU A 1 81 ? 20.703 7.852 12.078 1 84.94 81 LEU A O 1
ATOM 631 N N . SER A 1 82 ? 22.016 9.492 12.609 1 82.06 82 SER A N 1
ATOM 632 C CA . SER A 1 82 ? 21.594 9.43 14.008 1 82.06 82 SER A CA 1
ATOM 633 C C . SER A 1 82 ? 20.125 9.781 14.164 1 82.06 82 SER A C 1
ATOM 635 O O . SER A 1 82 ? 19.406 9.156 14.945 1 82.06 82 SER A O 1
ATOM 637 N N . ARG A 1 83 ? 19.719 10.711 13.406 1 77.69 83 ARG A N 1
ATOM 638 C CA . ARG A 1 83 ? 18.312 11.125 13.445 1 77.69 83 ARG A CA 1
ATOM 639 C C . ARG A 1 83 ? 17.406 10.008 12.945 1 77.69 83 ARG A C 1
ATOM 641 O O . ARG A 1 83 ? 16.344 9.766 13.523 1 77.69 83 ARG A O 1
ATOM 648 N N . ASN A 1 84 ? 17.875 9.352 11.922 1 81.12 84 ASN A N 1
ATOM 649 C CA . ASN A 1 84 ? 17.078 8.281 11.344 1 81.12 84 ASN A CA 1
ATOM 650 C C . ASN A 1 84 ? 17.016 7.07 12.266 1 81.12 84 ASN A C 1
ATOM 652 O O . ASN A 1 84 ? 15.945 6.469 12.43 1 81.12 84 ASN A O 1
ATOM 656 N N . VAL A 1 85 ? 18.125 6.809 12.82 1 80.44 85 VAL A N 1
ATOM 657 C CA . VAL A 1 85 ? 18.172 5.652 13.711 1 80.44 85 VAL A CA 1
ATOM 658 C C . VAL A 1 85 ? 17.328 5.922 14.953 1 80.44 85 VAL A C 1
ATOM 660 O O . VAL A 1 85 ? 16.594 5.043 15.422 1 80.44 85 VAL A O 1
ATOM 663 N N . LEU A 1 86 ? 17.328 7.133 15.414 1 75.94 86 LEU A N 1
ATOM 664 C CA . LEU A 1 86 ? 16.531 7.504 16.578 1 75.94 86 LEU A CA 1
ATOM 665 C C . LEU A 1 86 ? 15.039 7.465 16.25 1 75.94 86 LEU A C 1
ATOM 667 O O . LEU A 1 86 ? 14.227 7.066 17.094 1 75.94 86 LEU A O 1
ATOM 671 N N . GLY A 1 87 ? 14.742 7.852 15.062 1 74.38 87 GLY A N 1
ATOM 672 C CA . GLY A 1 87 ? 13.352 7.805 14.633 1 74.38 87 GLY A CA 1
ATOM 673 C C . GLY A 1 87 ? 12.805 6.395 14.539 1 74.38 87 GLY A C 1
ATOM 674 O O . GLY A 1 87 ? 11.648 6.148 14.906 1 74.38 87 GLY A O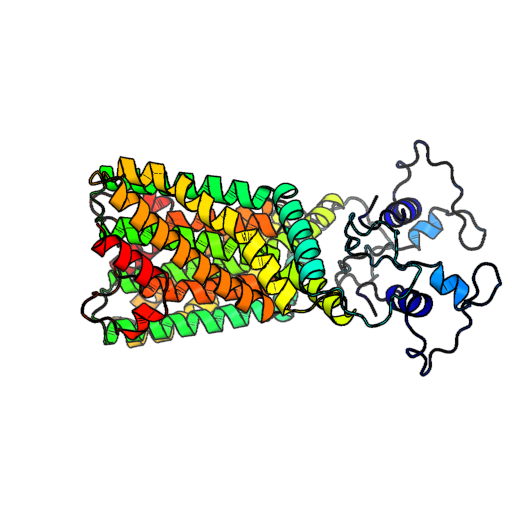 1
ATOM 675 N N . LEU A 1 88 ? 13.641 5.535 14.141 1 74.69 88 LEU A N 1
ATOM 676 C CA . LEU A 1 88 ? 13.242 4.137 14.023 1 74.69 88 LEU A CA 1
ATOM 677 C C . LEU A 1 88 ? 12.961 3.531 15.391 1 74.69 88 LEU A C 1
ATOM 679 O O . LEU A 1 88 ? 12.062 2.701 15.539 1 74.69 88 LEU A O 1
ATOM 683 N N . PHE A 1 89 ? 13.68 4.012 16.344 1 73.31 89 PHE A N 1
ATOM 684 C CA . PHE A 1 89 ? 13.508 3.473 17.688 1 73.31 89 PHE A CA 1
ATOM 685 C C . PHE A 1 89 ? 12.359 4.164 18.406 1 73.31 89 PHE A C 1
ATOM 687 O O . PHE A 1 89 ? 11.781 3.607 19.328 1 73.31 89 PHE A O 1
ATOM 694 N N . ARG A 1 90 ? 12.055 5.312 17.938 1 71.69 90 ARG A N 1
ATOM 695 C CA . ARG A 1 90 ? 10.969 6.059 18.578 1 71.69 90 ARG A CA 1
ATOM 696 C C . ARG A 1 90 ? 9.617 5.574 18.078 1 71.69 90 ARG A C 1
ATOM 698 O O . ARG A 1 90 ? 8.688 5.379 18.875 1 71.69 90 ARG A O 1
ATOM 705 N N . ASP A 1 91 ? 9.523 5.473 16.766 1 72.19 91 ASP A N 1
ATOM 706 C CA . ASP A 1 91 ? 8.297 4.926 16.188 1 72.19 91 ASP A CA 1
ATOM 707 C C . ASP A 1 91 ? 8.484 3.465 15.781 1 72.19 91 ASP A C 1
ATOM 709 O O . ASP A 1 91 ? 8.922 3.178 14.664 1 72.19 91 ASP A O 1
ATOM 713 N N . LYS A 1 92 ? 8.047 2.646 16.688 1 75.38 92 LYS A N 1
ATOM 714 C CA . LYS A 1 92 ? 8.305 1.226 16.453 1 75.38 92 LYS A CA 1
ATOM 715 C C . LYS A 1 92 ? 7.102 0.547 15.805 1 75.38 92 LYS A C 1
ATOM 717 O O . LYS A 1 92 ? 7.125 -0.658 15.547 1 75.38 92 LYS A O 1
ATOM 722 N N . THR A 1 93 ? 6.168 1.249 15.477 1 77.38 93 THR A N 1
ATOM 723 C CA . THR A 1 93 ? 4.918 0.649 15.031 1 77.38 93 THR A CA 1
ATOM 724 C C . THR A 1 93 ? 5.105 -0.062 13.695 1 77.38 93 THR A C 1
ATOM 726 O O . THR A 1 93 ? 4.684 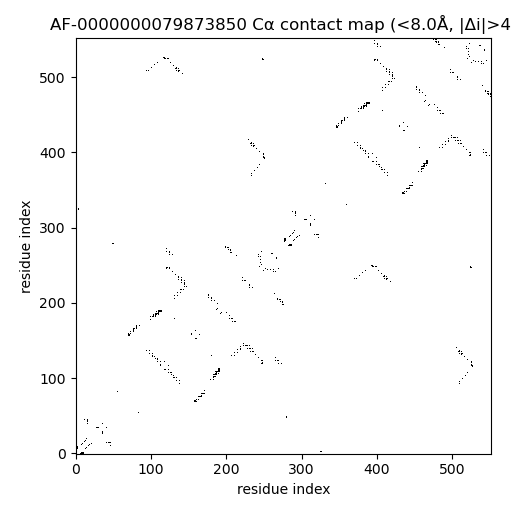-1.209 13.531 1 77.38 93 THR A O 1
ATOM 729 N N . PRO A 1 94 ? 5.836 0.621 12.797 1 74.25 94 PRO A N 1
ATOM 730 C CA . PRO A 1 94 ? 5.996 -0.08 11.523 1 74.25 94 PRO A CA 1
ATOM 731 C C . PRO A 1 94 ? 6.844 -1.342 11.641 1 74.25 94 PRO A C 1
ATOM 733 O O . PRO A 1 94 ? 6.559 -2.35 10.992 1 74.25 94 PRO A O 1
ATOM 736 N N . PHE A 1 95 ? 7.73 -1.23 12.57 1 73.81 95 PHE A N 1
ATOM 737 C CA . PHE A 1 95 ? 8.617 -2.373 12.758 1 73.81 95 PHE A CA 1
ATOM 738 C C . PHE A 1 95 ? 7.855 -3.551 13.359 1 73.81 95 PHE A C 1
ATOM 740 O O . PHE A 1 95 ? 7.969 -4.68 12.875 1 73.81 95 PHE A O 1
ATOM 747 N N . HIS A 1 96 ? 7.113 -3.303 14.305 1 79.81 96 HIS A N 1
ATOM 748 C CA . HIS A 1 96 ? 6.344 -4.363 14.945 1 79.81 96 HIS A CA 1
ATOM 749 C C . HIS A 1 96 ? 5.293 -4.93 13.992 1 79.81 96 HIS A C 1
ATOM 751 O O . HIS A 1 96 ? 5.02 -6.133 14.016 1 79.81 96 HIS A O 1
ATOM 757 N N . ALA A 1 97 ? 4.828 -4.051 13.227 1 77.75 97 ALA A N 1
ATOM 758 C CA . ALA A 1 97 ? 3.832 -4.504 12.258 1 77.75 97 ALA A CA 1
ATOM 759 C C . ALA A 1 97 ? 4.453 -5.445 11.234 1 77.75 97 ALA A C 1
ATOM 761 O O . ALA A 1 97 ? 3.871 -6.48 10.898 1 77.75 97 ALA A O 1
ATOM 762 N N . GLU A 1 98 ? 5.602 -5.109 10.828 1 79 98 GLU A N 1
ATOM 763 C CA . GLU A 1 98 ? 6.285 -5.922 9.828 1 79 98 GLU A CA 1
ATOM 764 C C . GLU A 1 98 ? 6.688 -7.277 10.398 1 79 98 GLU A C 1
ATOM 766 O O . GLU A 1 98 ? 6.5 -8.312 9.75 1 79 98 GLU A O 1
ATOM 771 N N . VAL A 1 99 ? 7.25 -7.176 11.562 1 81.81 99 VAL A N 1
ATOM 772 C CA . VAL A 1 99 ? 7.695 -8.414 12.195 1 81.81 99 VAL A CA 1
ATOM 773 C C . VAL A 1 99 ? 6.492 -9.312 12.469 1 81.81 99 VAL A C 1
ATOM 775 O O . VAL A 1 99 ? 6.52 -10.508 12.164 1 81.81 99 VAL A O 1
ATOM 778 N N . GLY A 1 100 ? 5.516 -8.734 13.016 1 83.12 100 GLY A N 1
ATOM 779 C CA . GLY A 1 100 ? 4.312 -9.5 13.32 1 83.12 100 GLY A CA 1
ATOM 780 C C . GLY A 1 100 ? 3.674 -10.109 12.086 1 83.12 100 GLY A C 1
ATOM 781 O O . GLY A 1 100 ? 3.359 -11.305 12.078 1 83.12 100 GLY A O 1
ATOM 782 N N . GLN A 1 101 ? 3.59 -9.305 11.125 1 82 101 GLN A N 1
ATOM 783 C CA . GLN A 1 101 ? 2.924 -9.781 9.914 1 82 101 GLN A CA 1
ATOM 784 C C . GLN A 1 101 ? 3.773 -10.82 9.188 1 82 101 GLN A C 1
ATOM 786 O O . GLN A 1 101 ? 3.252 -11.836 8.719 1 82 101 GLN A O 1
ATOM 791 N N . SER A 1 102 ? 5.094 -10.594 9.102 1 83.31 102 SER A N 1
ATOM 792 C CA . SER A 1 102 ? 5.961 -11.523 8.391 1 83.31 102 SER A CA 1
ATOM 793 C C . SER A 1 102 ? 6.043 -12.867 9.117 1 83.31 102 SER A C 1
ATOM 795 O O . SER A 1 102 ? 6.141 -13.914 8.477 1 83.31 102 SER A O 1
ATOM 797 N N . LEU A 1 103 ? 5.93 -12.805 10.398 1 85.88 103 LEU A N 1
ATOM 798 C CA . LEU A 1 103 ? 5.945 -14.047 11.164 1 85.88 103 LEU A CA 1
ATOM 799 C C . LEU A 1 103 ? 4.66 -14.844 10.938 1 85.88 103 LEU A C 1
ATOM 801 O O . LEU A 1 103 ? 4.703 -16.062 10.773 1 85.88 103 LEU A O 1
ATOM 805 N N . VAL A 1 104 ? 3.598 -14.156 10.945 1 84 104 VAL A N 1
ATOM 806 C CA . VAL A 1 104 ? 2.312 -14.805 10.727 1 84 104 VAL A CA 1
ATOM 807 C C . VAL A 1 104 ? 2.295 -15.453 9.336 1 84 104 VAL A C 1
ATOM 809 O O . VAL A 1 104 ? 1.89 -16.609 9.188 1 84 104 VAL A O 1
ATOM 812 N N . VAL A 1 105 ? 2.762 -14.727 8.398 1 83.31 105 VAL A N 1
ATOM 813 C CA . VAL A 1 105 ? 2.748 -15.219 7.027 1 83.31 105 VAL A CA 1
ATOM 814 C C . VAL A 1 105 ? 3.719 -16.391 6.891 1 83.31 105 VAL A C 1
ATOM 816 O O . VAL A 1 105 ? 3.432 -17.359 6.191 1 83.31 105 VAL A O 1
ATOM 819 N N . SER A 1 106 ? 4.883 -16.234 7.523 1 85.56 106 SER A N 1
ATOM 820 C CA . SER A 1 106 ? 5.867 -17.312 7.473 1 85.56 106 SER A CA 1
ATOM 821 C C . SER A 1 106 ? 5.312 -18.594 8.086 1 85.56 106 SER A C 1
ATOM 823 O O . SER A 1 106 ? 5.512 -19.688 7.539 1 85.56 106 SER A O 1
ATOM 825 N N . ILE A 1 107 ? 4.594 -18.484 9.117 1 86 107 ILE A N 1
ATOM 826 C CA . ILE A 1 107 ? 3.992 -19.641 9.773 1 86 107 ILE A CA 1
ATOM 827 C C . ILE A 1 107 ? 2.873 -20.203 8.898 1 86 107 ILE A C 1
ATOM 829 O O . ILE A 1 107 ? 2.76 -21.422 8.734 1 86 107 ILE A O 1
ATOM 833 N N . LEU A 1 108 ? 2.141 -19.328 8.359 1 80.19 108 LEU A N 1
ATOM 834 C CA . LEU A 1 108 ? 1.044 -19.75 7.5 1 80.19 108 LEU A CA 1
ATOM 835 C C . LEU A 1 108 ? 1.568 -20.5 6.277 1 80.19 108 LEU A C 1
ATOM 837 O O . LEU A 1 108 ? 1.004 -21.516 5.883 1 80.19 108 LEU A O 1
ATOM 841 N N . MET A 1 109 ? 2.57 -19.938 5.707 1 78.81 109 MET A N 1
ATOM 842 C CA . MET A 1 109 ? 3.176 -20.578 4.547 1 78.81 109 MET A CA 1
ATOM 843 C C . MET A 1 109 ? 3.717 -21.953 4.914 1 78.81 109 MET A C 1
ATOM 845 O O . MET A 1 109 ? 3.564 -22.906 4.152 1 78.81 109 MET A O 1
ATOM 849 N N . GLY A 1 110 ? 4.352 -22.078 6.059 1 79.75 110 GLY A N 1
ATOM 850 C CA . GLY A 1 110 ? 4.848 -23.359 6.523 1 79.75 110 GLY A CA 1
ATOM 851 C C . GLY A 1 110 ? 3.744 -24.375 6.758 1 79.75 110 GLY A C 1
ATOM 852 O O . GLY A 1 110 ? 3.875 -25.547 6.379 1 79.75 110 GLY A O 1
ATOM 853 N N . LEU A 1 111 ? 2.676 -23.922 7.301 1 79.56 111 LEU A N 1
ATOM 854 C CA . LEU A 1 111 ? 1.557 -24.812 7.59 1 79.56 111 LEU A CA 1
ATOM 855 C C . LEU A 1 111 ? 0.876 -25.266 6.305 1 79.56 111 LEU A C 1
ATOM 857 O O . LEU A 1 111 ? 0.433 -26.422 6.203 1 79.56 111 LEU A O 1
ATOM 861 N N . LEU A 1 112 ? 0.835 -24.422 5.43 1 75 112 LEU A N 1
ATOM 862 C CA . LEU A 1 112 ? 0.226 -24.766 4.152 1 75 112 LEU A CA 1
ATOM 863 C C . LEU A 1 112 ? 1.082 -25.766 3.395 1 75 112 LEU A C 1
ATOM 865 O O . LEU A 1 112 ? 0.553 -26.656 2.709 1 75 112 LEU A O 1
ATOM 869 N N . TYR A 1 113 ? 2.309 -25.594 3.482 1 76.38 113 TYR A N 1
ATOM 870 C CA . TYR A 1 113 ? 3.201 -26.562 2.857 1 76.38 113 TYR A CA 1
ATOM 871 C C . TYR A 1 113 ? 3.025 -27.938 3.477 1 76.38 113 TYR A C 1
ATOM 873 O O . TYR A 1 113 ? 3.025 -28.953 2.77 1 76.38 113 TYR A O 1
ATOM 881 N N . LEU A 1 114 ? 2.918 -28.031 4.758 1 76.38 114 LEU A N 1
ATOM 882 C CA . LEU A 1 114 ? 2.807 -29.312 5.449 1 76.38 114 LEU A CA 1
ATOM 883 C C . LEU A 1 114 ? 1.469 -29.969 5.148 1 76.38 114 LEU A C 1
ATOM 885 O O . LEU A 1 114 ? 1.397 -31.203 5.004 1 76.38 114 LEU A O 1
ATOM 889 N N . GLN A 1 115 ? 0.47 -29.047 4.918 1 71.06 115 GLN A N 1
ATOM 890 C CA . GLN A 1 115 ? -0.866 -29.625 4.832 1 71.06 115 GLN A CA 1
ATOM 891 C C . GLN A 1 115 ? -1.335 -29.719 3.381 1 71.06 115 GLN A C 1
ATOM 893 O O . GLN A 1 115 ? -2.129 -30.594 3.033 1 71.06 115 GLN A O 1
ATOM 898 N N . LEU A 1 116 ? -0.96 -28.719 2.516 1 65.75 116 LEU A N 1
ATOM 899 C CA . LEU A 1 116 ? -1.652 -28.609 1.236 1 65.75 116 LEU A CA 1
ATOM 900 C C . LEU A 1 116 ? -0.717 -28.953 0.08 1 65.75 116 LEU A C 1
ATOM 902 O O . LEU A 1 116 ? -1.084 -28.797 -1.087 1 65.75 116 LEU A O 1
ATOM 906 N N . ASP A 1 117 ? 0.287 -29.75 0.359 1 67.38 117 ASP A N 1
ATOM 907 C CA . ASP A 1 117 ? 1.216 -30.141 -0.698 1 67.38 117 ASP A CA 1
ATOM 908 C C . ASP A 1 117 ? 1.62 -28.938 -1.543 1 67.38 117 ASP A C 1
ATOM 910 O O . ASP A 1 117 ? 1.508 -28.969 -2.77 1 67.38 117 ASP A O 1
ATOM 914 N N . MET A 1 118 ? 1.803 -27.891 -1.102 1 70.5 118 MET A N 1
ATOM 915 C CA . MET A 1 118 ? 2.35 -26.75 -1.819 1 70.5 118 MET A CA 1
ATOM 916 C C . MET A 1 118 ? 3.732 -27.062 -2.379 1 70.5 118 MET A C 1
ATOM 918 O O . MET A 1 118 ? 4.527 -27.734 -1.729 1 70.5 118 MET A O 1
ATOM 922 N N . SER A 1 119 ? 3.83 -26.672 -3.641 1 76.5 119 SER A N 1
ATOM 923 C CA . SER A 1 119 ? 5.141 -26.875 -4.254 1 76.5 119 SER A CA 1
ATOM 924 C C . SER A 1 119 ? 6.184 -25.953 -3.633 1 76.5 119 SER A C 1
ATOM 926 O O . SER A 1 119 ? 5.844 -24.906 -3.088 1 76.5 119 SER A O 1
ATOM 928 N N . PHE A 1 120 ? 7.418 -26.375 -3.615 1 78.94 120 PHE A N 1
ATOM 929 C CA . PHE A 1 120 ? 8.523 -25.562 -3.125 1 78.94 120 PHE A CA 1
ATOM 930 C C . PHE A 1 120 ? 8.594 -24.234 -3.869 1 78.94 120 PHE A C 1
ATOM 932 O O . PHE A 1 120 ? 8.852 -23.188 -3.266 1 78.94 120 PHE A O 1
ATOM 939 N N . SER A 1 121 ? 8.289 -24.375 -5.121 1 79.19 121 SER A N 1
ATOM 940 C CA . SER A 1 121 ? 8.344 -23.172 -5.941 1 79.19 121 SER A CA 1
ATOM 941 C C . SER A 1 121 ? 7.293 -22.156 -5.512 1 79.19 121 SER A C 1
ATOM 943 O O . SER A 1 121 ? 7.562 -20.953 -5.469 1 79.19 121 SER A O 1
ATOM 945 N N . GLY A 1 122 ? 6.082 -22.672 -5.109 1 79.12 122 GLY A N 1
ATOM 946 C CA . GLY A 1 122 ? 5.027 -21.797 -4.641 1 79.12 122 GLY A CA 1
ATOM 947 C C . GLY A 1 122 ? 5.32 -21.172 -3.289 1 79.12 122 GLY A C 1
ATOM 948 O O . GLY A 1 122 ? 5.016 -20 -3.055 1 79.12 122 GLY A O 1
ATOM 949 N N . ALA A 1 123 ? 5.953 -21.938 -2.484 1 81 123 ALA A N 1
ATOM 950 C CA . ALA A 1 123 ? 6.27 -21.453 -1.142 1 81 123 ALA A CA 1
ATOM 951 C C . ALA A 1 123 ? 7.344 -20.375 -1.188 1 81 123 ALA A C 1
ATOM 953 O O . ALA A 1 123 ? 7.223 -19.344 -0.524 1 81 123 ALA A O 1
ATOM 954 N N . PHE A 1 124 ? 8.391 -20.562 -2.021 1 83.75 124 PHE A N 1
ATOM 955 C CA . PHE A 1 124 ? 9.477 -19.594 -2.121 1 83.75 124 PHE A CA 1
ATOM 956 C C . PHE A 1 124 ? 9.008 -18.328 -2.814 1 83.75 124 PHE A C 1
ATOM 958 O O . PHE A 1 124 ? 9.414 -17.219 -2.447 1 83.75 124 PHE A O 1
ATOM 965 N N . PHE A 1 125 ? 8.172 -18.531 -3.729 1 84.25 125 PHE A N 1
ATOM 966 C CA . PHE A 1 125 ? 7.625 -17.359 -4.418 1 84.25 125 PHE A CA 1
ATOM 967 C C . PHE A 1 125 ? 6.82 -16.5 -3.461 1 84.25 125 PHE A C 1
ATOM 969 O O . PHE A 1 125 ? 6.965 -15.273 -3.449 1 84.25 125 PHE A O 1
ATOM 976 N N . TYR A 1 126 ? 6.047 -17.109 -2.701 1 83.31 126 TYR A N 1
ATOM 977 C CA . TYR A 1 126 ? 5.195 -16.375 -1.774 1 83.31 126 TYR A CA 1
ATOM 978 C C . TYR A 1 126 ? 6.027 -15.672 -0.708 1 83.31 126 TYR A C 1
ATOM 980 O O . TYR A 1 126 ? 5.738 -14.539 -0.332 1 83.31 126 TYR A O 1
ATOM 988 N N . PHE A 1 127 ? 6.926 -16.406 -0.205 1 85.06 127 PHE A N 1
ATOM 989 C CA . PHE A 1 127 ? 7.781 -15.82 0.819 1 85.06 127 PHE A CA 1
ATOM 990 C C . PHE A 1 127 ? 8.5 -14.586 0.282 1 85.06 127 PHE A C 1
ATOM 992 O O . PHE A 1 127 ? 8.531 -13.547 0.941 1 85.06 127 PHE A O 1
ATOM 999 N N . MET A 1 128 ? 9.062 -14.68 -0.9 1 88.31 128 MET A N 1
ATOM 1000 C CA . MET A 1 128 ? 9.789 -13.562 -1.5 1 88.31 128 MET A CA 1
ATOM 1001 C C . MET A 1 128 ? 8.844 -12.398 -1.785 1 88.31 128 MET A C 1
ATOM 1003 O O . MET A 1 128 ? 9.188 -11.242 -1.528 1 88.31 128 MET A O 1
ATOM 1007 N N . ALA A 1 129 ? 7.711 -12.75 -2.32 1 87.56 129 ALA A N 1
ATOM 1008 C CA . ALA A 1 129 ? 6.719 -11.719 -2.602 1 87.56 129 ALA A CA 1
ATOM 1009 C C . ALA A 1 129 ? 6.312 -10.984 -1.324 1 87.56 129 ALA A C 1
ATOM 1011 O O . ALA A 1 129 ? 6.227 -9.758 -1.308 1 87.56 129 ALA A O 1
ATOM 1012 N N . ASN A 1 130 ? 6.152 -11.719 -0.294 1 87.75 130 ASN A N 1
ATOM 1013 C CA . ASN A 1 130 ? 5.754 -11.133 0.981 1 87.75 130 ASN A CA 1
ATOM 1014 C C . ASN A 1 130 ? 6.824 -10.188 1.524 1 87.75 130 ASN A C 1
ATOM 1016 O O . ASN A 1 130 ? 6.516 -9.094 1.999 1 87.75 130 ASN A O 1
ATOM 1020 N N . GLU A 1 131 ? 8.016 -10.617 1.477 1 88.69 131 GLU A N 1
ATOM 1021 C CA . GLU A 1 131 ? 9.102 -9.812 2.02 1 88.69 131 GLU A CA 1
ATOM 1022 C C . GLU A 1 131 ? 9.297 -8.539 1.209 1 88.69 131 GLU A C 1
ATOM 1024 O O . GLU A 1 131 ? 9.539 -7.465 1.772 1 88.69 131 GLU A O 1
ATOM 1029 N N . ILE A 1 132 ? 9.211 -8.656 -0.054 1 90.19 132 ILE A N 1
ATOM 1030 C CA . ILE A 1 132 ? 9.422 -7.5 -0.916 1 90.19 132 ILE A CA 1
ATOM 1031 C C . ILE A 1 132 ? 8.273 -6.512 -0.741 1 90.19 132 ILE A C 1
ATOM 1033 O O . ILE A 1 132 ? 8.492 -5.309 -0.597 1 90.19 132 ILE A O 1
ATOM 1037 N N . PHE A 1 133 ? 7.035 -7.016 -0.716 1 89.38 133 PHE A N 1
ATOM 1038 C CA . PHE A 1 133 ? 5.887 -6.141 -0.533 1 89.38 133 PHE A CA 1
ATOM 1039 C C . PHE A 1 133 ? 5.934 -5.461 0.829 1 89.38 133 PHE A C 1
ATOM 1041 O O . PHE A 1 133 ? 5.621 -4.273 0.947 1 89.38 133 PHE A O 1
ATOM 1048 N N . ALA A 1 134 ? 6.301 -6.223 1.764 1 86.5 134 ALA A N 1
ATOM 1049 C CA . ALA A 1 134 ? 6.383 -5.672 3.113 1 86.5 134 ALA A CA 1
ATOM 1050 C C . ALA A 1 134 ? 7.438 -4.574 3.193 1 86.5 134 ALA A C 1
ATOM 1052 O O . ALA A 1 134 ? 7.199 -3.512 3.771 1 86.5 134 ALA A O 1
ATOM 1053 N N . ALA A 1 135 ? 8.562 -4.812 2.6 1 86.94 135 ALA A N 1
ATOM 1054 C CA . ALA A 1 135 ? 9.656 -3.846 2.643 1 86.94 135 ALA A CA 1
ATOM 1055 C C . ALA A 1 135 ? 9.281 -2.561 1.912 1 86.94 135 ALA A C 1
ATOM 1057 O O . ALA A 1 135 ? 9.539 -1.46 2.404 1 86.94 135 ALA A O 1
ATOM 1058 N N . VAL A 1 136 ? 8.688 -2.705 0.817 1 90 136 VAL A N 1
ATOM 1059 C CA . VAL A 1 136 ? 8.336 -1.548 -0.001 1 90 136 VAL A CA 1
ATOM 1060 C C . VAL A 1 136 ? 7.223 -0.753 0.672 1 90 136 VAL A C 1
ATOM 1062 O O . VAL A 1 136 ? 7.266 0.479 0.71 1 90 136 VAL A O 1
ATOM 1065 N N . GLU A 1 137 ? 6.266 -1.455 1.171 1 88.25 137 GLU A N 1
ATOM 1066 C CA . GLU A 1 137 ? 5.113 -0.778 1.76 1 88.25 137 GLU A CA 1
ATOM 1067 C C . GLU A 1 137 ? 5.52 0.041 2.98 1 88.25 137 GLU A C 1
ATOM 1069 O O . GLU A 1 137 ? 5.008 1.143 3.193 1 88.25 137 GLU A O 1
ATOM 1074 N N . ILE A 1 138 ? 6.344 -0.453 3.77 1 86.38 138 ILE A N 1
ATOM 1075 C CA . ILE A 1 138 ? 6.797 0.251 4.965 1 86.38 138 ILE A CA 1
ATOM 1076 C C . ILE A 1 138 ? 7.488 1.552 4.562 1 86.38 138 ILE A C 1
ATOM 1078 O O . ILE A 1 138 ? 7.266 2.598 5.18 1 86.38 138 ILE A O 1
ATOM 1082 N N . GLN A 1 139 ? 8.273 1.472 3.578 1 87.94 139 GLN A N 1
ATOM 1083 C CA . GLN A 1 139 ? 8.984 2.662 3.129 1 87.94 139 GLN A CA 1
ATOM 1084 C C . GLN A 1 139 ? 8.031 3.666 2.486 1 87.94 139 GLN A C 1
ATOM 1086 O O . GLN A 1 139 ? 8.141 4.871 2.729 1 87.94 139 GLN A O 1
ATOM 1091 N N . LEU A 1 140 ? 7.133 3.205 1.77 1 89.44 140 LEU A N 1
ATOM 1092 C CA . LEU A 1 140 ? 6.219 4.098 1.065 1 89.44 140 LEU A CA 1
ATOM 1093 C C . LEU A 1 140 ? 5.262 4.777 2.041 1 89.44 140 LEU A C 1
ATOM 1095 O O . LEU A 1 140 ? 4.762 5.871 1.768 1 89.44 140 LEU A O 1
ATOM 1099 N N . ALA A 1 141 ? 5.051 4.18 3.121 1 83.88 141 ALA A N 1
ATOM 1100 C CA . ALA A 1 141 ? 4.129 4.73 4.109 1 83.88 141 ALA A CA 1
ATOM 1101 C C . ALA A 1 141 ? 4.777 5.875 4.887 1 83.88 141 ALA A C 1
ATOM 1103 O O . ALA A 1 141 ? 4.082 6.742 5.418 1 83.88 141 ALA A O 1
ATOM 1104 N N . SER A 1 142 ? 6.035 5.984 4.93 1 81.69 142 SER A N 1
ATOM 1105 C CA . SER A 1 142 ? 6.68 6.949 5.812 1 81.69 142 SER A CA 1
ATOM 1106 C C . SER A 1 142 ? 7.57 7.91 5.031 1 81.69 142 SER A C 1
ATOM 1108 O O . SER A 1 142 ? 7.629 9.102 5.336 1 81.69 142 SER A O 1
ATOM 1110 N N . LEU A 1 143 ? 8.148 7.453 3.979 1 86.75 143 LEU A N 1
ATOM 1111 C CA . LEU A 1 143 ? 9.211 8.188 3.311 1 86.75 143 LEU A CA 1
ATOM 1112 C C . LEU A 1 143 ? 8.664 9.453 2.648 1 86.75 143 LEU A C 1
ATOM 1114 O O . LEU A 1 143 ? 9.297 10.508 2.707 1 86.75 143 LEU A O 1
ATOM 1118 N N . PRO A 1 144 ? 7.547 9.383 2.078 1 84.19 144 PRO A N 1
ATOM 1119 C CA . PRO A 1 144 ? 7.055 10.594 1.416 1 84.19 144 PRO A CA 1
ATOM 1120 C C . PRO A 1 144 ? 6.855 11.758 2.387 1 84.19 144 PRO A C 1
ATOM 1122 O O . PRO A 1 144 ? 7.051 12.922 2.016 1 84.19 144 PRO A O 1
ATOM 1125 N N . PHE A 1 145 ? 6.559 11.445 3.576 1 76.81 145 PHE A N 1
ATOM 1126 C CA . PHE A 1 145 ? 6.41 12.484 4.586 1 76.81 145 PHE A CA 1
ATOM 1127 C C . PHE A 1 145 ? 7.766 13.07 4.961 1 76.81 145 PHE A C 1
ATOM 1129 O O . PHE A 1 145 ? 7.883 14.273 5.207 1 76.81 145 PHE A O 1
ATOM 1136 N N . GLU A 1 146 ? 8.688 12.195 4.902 1 79.88 146 GLU A N 1
ATOM 1137 C CA . GLU A 1 146 ? 10.039 12.625 5.254 1 79.88 146 GLU A CA 1
ATOM 1138 C C . GLU A 1 146 ? 10.656 13.453 4.133 1 79.88 146 GLU A C 1
ATOM 1140 O O . GLU A 1 146 ? 11.453 14.367 4.391 1 79.88 146 GLU A O 1
ATOM 1145 N N . ILE A 1 147 ? 10.336 13.141 2.992 1 83.44 147 ILE A N 1
ATOM 1146 C CA . ILE A 1 147 ? 10.945 13.797 1.841 1 83.44 147 ILE A CA 1
ATOM 1147 C C . ILE A 1 147 ? 10.547 15.273 1.812 1 83.44 147 ILE A C 1
ATOM 1149 O O . ILE A 1 147 ? 11.344 16.125 1.429 1 83.44 147 ILE A O 1
ATOM 1153 N N . THR A 1 148 ? 9.328 15.547 2.234 1 75.12 148 THR A N 1
ATOM 1154 C CA . THR A 1 148 ? 8.898 16.938 2.275 1 75.12 148 THR A CA 1
ATOM 1155 C C . THR A 1 148 ? 9.773 17.75 3.232 1 75.12 148 THR A C 1
ATOM 1157 O O . THR A 1 148 ? 10.141 18.891 2.936 1 75.12 148 THR A O 1
ATOM 1160 N N . MET A 1 149 ? 10.047 17.125 4.25 1 75.5 149 MET A N 1
ATOM 1161 C CA . MET A 1 149 ? 10.914 17.781 5.23 1 75.5 149 MET A CA 1
ATOM 1162 C C . MET A 1 149 ? 12.344 17.875 4.711 1 75.5 149 MET A C 1
ATOM 1164 O O . MET A 1 149 ? 12.992 18.922 4.863 1 75.5 149 MET A O 1
ATOM 1168 N N . ILE A 1 150 ? 12.844 16.922 4.055 1 78 150 ILE A N 1
ATOM 1169 C CA . ILE A 1 150 ? 14.219 16.875 3.566 1 78 150 ILE A CA 1
ATOM 1170 C C . ILE A 1 150 ? 14.398 17.875 2.438 1 78 150 ILE A C 1
ATOM 1172 O O . ILE A 1 150 ? 15.453 18.5 2.316 1 78 150 ILE A O 1
ATOM 1176 N N . ARG A 1 151 ? 13.391 17.969 1.703 1 76 151 ARG A N 1
ATOM 1177 C CA . ARG A 1 151 ? 13.461 18.953 0.63 1 76 151 ARG A CA 1
ATOM 1178 C C . ARG A 1 151 ? 13.656 20.359 1.189 1 76 151 ARG A C 1
ATOM 1180 O O . ARG A 1 151 ? 14.422 21.156 0.634 1 76 151 ARG A O 1
ATOM 1187 N N . ARG A 1 152 ? 13.023 20.609 2.285 1 71.75 152 ARG A N 1
ATOM 1188 C CA . ARG A 1 152 ? 13.172 21.922 2.934 1 71.75 152 ARG A CA 1
ATOM 1189 C C . ARG A 1 152 ? 14.578 22.094 3.488 1 71.75 152 ARG A C 1
ATOM 1191 O O . ARG A 1 152 ? 15.164 23.172 3.395 1 71.75 152 ARG A O 1
ATOM 1198 N N . GLU A 1 153 ? 15.055 21.062 4.008 1 70.69 153 GLU A N 1
ATOM 1199 C CA . GLU A 1 153 ? 16.406 21.094 4.57 1 70.69 153 GLU A CA 1
ATOM 1200 C C . GLU A 1 153 ? 17.453 21.234 3.471 1 70.69 153 GLU A C 1
ATOM 1202 O O . GLU A 1 153 ? 18.469 21.922 3.648 1 70.69 153 GLU A O 1
ATOM 1207 N N . TYR A 1 154 ? 17.188 20.641 2.4 1 74.44 154 TYR A N 1
ATOM 1208 C CA . TYR A 1 154 ? 18.078 20.719 1.259 1 74.44 154 TYR A CA 1
ATOM 1209 C C . TYR A 1 154 ? 18.094 22.141 0.677 1 74.44 154 TYR A C 1
ATOM 1211 O O . TYR A 1 154 ? 19.141 22.672 0.328 1 74.44 154 TYR A O 1
ATOM 1219 N N . GLU A 1 155 ? 16.969 22.656 0.593 1 71.69 155 GLU A N 1
ATOM 1220 C CA . GLU A 1 155 ? 16.859 24.016 0.051 1 71.69 155 GLU A CA 1
ATOM 1221 C C . GLU A 1 155 ? 17.469 25.031 0.994 1 71.69 155 GLU A C 1
ATOM 1223 O O . GLU A 1 155 ? 17.969 26.078 0.553 1 71.69 155 GLU A O 1
ATOM 1228 N N . ALA A 1 156 ? 17.438 24.656 2.23 1 65.25 156 ALA A N 1
ATOM 1229 C CA . ALA A 1 156 ? 18.062 25.516 3.223 1 65.25 156 ALA A CA 1
ATOM 1230 C C . ALA A 1 156 ? 19.578 25.344 3.217 1 65.25 156 ALA A C 1
ATOM 1232 O O . ALA A 1 156 ? 20.297 26.062 3.918 1 65.25 156 ALA A O 1
ATOM 1233 N N . GLY A 1 157 ? 20.094 24.328 2.4 1 66 157 GLY A N 1
ATOM 1234 C CA . GLY A 1 157 ? 21.531 24.125 2.238 1 66 157 GLY A CA 1
ATOM 1235 C C . GLY A 1 157 ? 22.141 23.344 3.375 1 66 157 GLY A C 1
ATOM 1236 O O . GLY A 1 157 ? 23.359 23.422 3.604 1 66 157 GLY A O 1
ATOM 1237 N N . LEU A 1 158 ? 21.422 22.672 4.043 1 67.69 158 LEU A N 1
ATOM 1238 C CA . L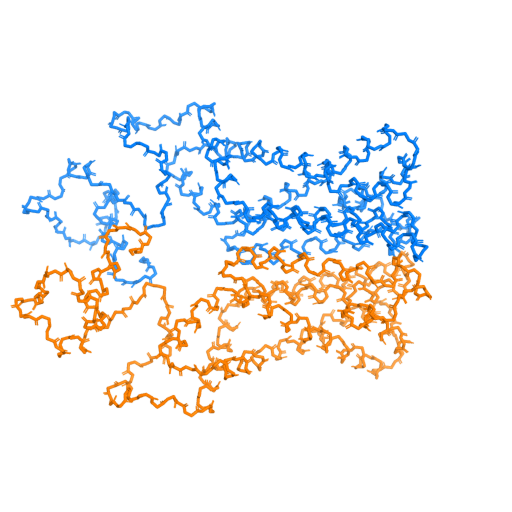EU A 1 158 ? 21.922 21.984 5.23 1 67.69 158 LEU A CA 1
ATOM 1239 C C . LEU A 1 158 ? 22.656 20.703 4.848 1 67.69 158 LEU A C 1
ATOM 1241 O O . LEU A 1 158 ? 23.656 20.344 5.465 1 67.69 158 LEU A O 1
ATOM 1245 N N . PHE A 1 159 ? 22.062 19.906 3.9 1 72.56 159 PHE A N 1
ATOM 1246 C CA . PHE A 1 159 ? 22.656 18.625 3.555 1 72.56 159 PHE A CA 1
ATOM 1247 C C . PHE A 1 159 ? 22.672 18.422 2.045 1 72.56 159 PHE A C 1
ATOM 1249 O O . PHE A 1 159 ? 21.891 19.047 1.324 1 72.56 159 PHE A O 1
ATOM 1256 N N . TYR A 1 160 ? 23.656 17.625 1.756 1 77 160 TYR A N 1
ATOM 1257 C CA . TYR A 1 160 ? 23.641 17.141 0.382 1 77 160 TYR A CA 1
ATOM 1258 C C . TYR A 1 160 ? 22.688 15.969 0.231 1 77 160 TYR A C 1
ATOM 1260 O O . TYR A 1 160 ? 22.484 15.195 1.175 1 77 160 TYR A O 1
ATOM 1268 N N . LEU A 1 161 ? 22.156 15.898 -0.987 1 81.06 161 LEU A N 1
ATOM 1269 C CA . LEU A 1 161 ? 21.203 14.836 -1.265 1 81.06 161 LEU A CA 1
ATOM 1270 C C . LEU A 1 161 ? 21.859 13.469 -1.174 1 81.06 161 LEU A C 1
ATOM 1272 O O . LEU A 1 161 ? 21.266 12.516 -0.674 1 81.06 161 LEU A O 1
ATOM 1276 N N . ALA A 1 162 ? 23.062 13.414 -1.574 1 82.5 162 ALA A N 1
ATOM 1277 C CA . ALA A 1 162 ? 23.797 12.148 -1.53 1 82.5 162 ALA A CA 1
ATOM 1278 C C . ALA A 1 162 ? 24.031 11.711 -0.091 1 82.5 162 ALA A C 1
ATOM 1280 O O . ALA A 1 162 ? 23.953 10.516 0.22 1 82.5 162 ALA A O 1
ATOM 1281 N N . SER A 1 163 ? 24.281 12.664 0.728 1 82.19 163 SER A N 1
ATOM 1282 C CA . SER A 1 163 ? 24.516 12.344 2.131 1 82.19 163 SER A CA 1
ATOM 1283 C C . SER A 1 163 ? 23.25 11.844 2.805 1 82.19 163 SER A C 1
ATOM 1285 O O . SER A 1 163 ? 23.297 10.922 3.627 1 82.19 163 SER A O 1
ATOM 1287 N N . TRP A 1 164 ? 22.172 12.406 2.348 1 84.25 164 TRP A N 1
ATOM 1288 C CA . TRP A 1 164 ? 20.906 11.945 2.896 1 84.25 164 TRP A CA 1
ATOM 1289 C C . TRP A 1 164 ? 20.578 10.531 2.434 1 84.25 164 TRP A C 1
ATOM 1291 O O . TRP A 1 164 ? 20.156 9.688 3.229 1 84.25 164 TRP A O 1
ATOM 1301 N N . TYR A 1 165 ? 20.844 10.352 1.177 1 87.12 165 TYR A N 1
ATOM 1302 C CA . TYR A 1 165 ? 20.531 9.047 0.603 1 87.12 165 TYR A CA 1
ATOM 1303 C C . TYR A 1 165 ? 21.359 7.953 1.276 1 87.12 165 TYR A C 1
ATOM 1305 O O . TYR A 1 165 ? 20.828 6.898 1.629 1 87.12 165 TYR A O 1
ATOM 1313 N N . VAL A 1 166 ? 22.578 8.188 1.46 1 87.56 166 VAL A N 1
ATOM 1314 C CA . VAL A 1 166 ? 23.453 7.199 2.07 1 87.56 166 VAL A CA 1
ATOM 1315 C C . VAL A 1 166 ? 23.078 7 3.535 1 87.56 166 VAL A C 1
ATOM 1317 O O . VAL A 1 166 ? 23.047 5.867 4.027 1 87.56 166 VAL A O 1
ATOM 1320 N N . ALA A 1 167 ? 22.797 8.062 4.164 1 86.25 167 ALA A N 1
ATOM 1321 C CA . ALA A 1 167 ? 22.406 7.984 5.57 1 86.25 167 ALA A CA 1
ATOM 1322 C C . ALA A 1 167 ? 21.125 7.188 5.742 1 86.25 167 ALA A C 1
ATOM 1324 O O . ALA A 1 167 ? 20.984 6.391 6.676 1 86.25 167 ALA A O 1
ATOM 1325 N N . ARG A 1 168 ? 20.281 7.402 4.812 1 86.38 168 ARG A N 1
ATOM 1326 C CA . ARG A 1 168 ? 19 6.703 4.895 1 86.38 168 ARG A CA 1
ATOM 1327 C C . ARG A 1 168 ? 19.172 5.215 4.617 1 86.38 168 ARG A C 1
ATOM 1329 O O . ARG A 1 168 ? 18.562 4.379 5.301 1 86.38 168 ARG A O 1
ATOM 1336 N N . ASN A 1 169 ? 19.969 4.918 3.668 1 87.44 169 ASN A N 1
ATOM 1337 C CA . ASN A 1 169 ? 20.219 3.521 3.346 1 87.44 169 ASN A CA 1
ATOM 1338 C C . ASN A 1 169 ? 20.938 2.807 4.488 1 87.44 169 ASN A C 1
ATOM 1340 O O . ASN A 1 169 ? 20.609 1.663 4.812 1 87.44 169 ASN A O 1
ATOM 1344 N N . LEU A 1 170 ? 21.812 3.516 5.027 1 87.19 170 LEU A N 1
ATOM 1345 C CA . LEU A 1 170 ? 22.578 2.922 6.121 1 87.19 170 LEU A CA 1
ATOM 1346 C C . LEU A 1 170 ? 21.688 2.74 7.355 1 87.19 170 LEU A C 1
ATOM 1348 O O . LEU A 1 170 ? 21.859 1.778 8.109 1 87.19 170 LEU A O 1
ATOM 1352 N N . SER A 1 171 ? 20.812 3.602 7.531 1 86.44 171 SER A N 1
ATOM 1353 C CA . SER A 1 171 ? 19.922 3.512 8.688 1 86.44 171 SER A CA 1
ATOM 1354 C C . SER A 1 171 ? 18.922 2.371 8.531 1 86.44 171 SER A C 1
ATOM 1356 O O . SER A 1 171 ? 18.5 1.768 9.523 1 86.44 171 SER A O 1
ATOM 1358 N N . ASP A 1 172 ? 18.578 2.027 7.312 1 84.44 172 ASP A N 1
ATOM 1359 C CA . ASP A 1 172 ? 17.578 0.995 7.055 1 84.44 172 ASP A CA 1
ATOM 1360 C C . ASP A 1 172 ? 18.219 -0.386 6.973 1 84.44 172 ASP A C 1
ATOM 1362 O O . ASP A 1 172 ? 17.547 -1.405 7.094 1 84.44 172 ASP A O 1
ATOM 1366 N N . LEU A 1 173 ? 19.531 -0.437 6.844 1 84.12 173 LEU A N 1
ATOM 1367 C CA . LEU A 1 173 ? 20.234 -1.679 6.559 1 84.12 173 LEU A CA 1
ATOM 1368 C C . LEU A 1 173 ? 20.094 -2.662 7.715 1 84.12 173 LEU A C 1
ATOM 1370 O O . LEU A 1 173 ? 19.828 -3.848 7.5 1 84.12 173 LEU A O 1
ATOM 1374 N N . PRO A 1 174 ? 20.219 -2.209 8.93 1 80.12 174 PRO A N 1
ATOM 1375 C CA . PRO A 1 174 ? 20.094 -3.178 10.023 1 80.12 174 PRO A CA 1
ATOM 1376 C C . PRO A 1 174 ? 18.719 -3.844 10.078 1 80.12 174 PRO A C 1
ATOM 1378 O O . PRO A 1 174 ? 18.625 -5.051 10.305 1 80.12 174 PRO A O 1
ATOM 1381 N N . MET A 1 175 ? 17.766 -3.111 9.773 1 79.38 175 MET A N 1
ATOM 1382 C CA . MET A 1 175 ? 16.422 -3.688 9.805 1 79.38 175 MET A CA 1
ATOM 1383 C C . MET A 1 175 ? 16.203 -4.605 8.602 1 79.38 175 MET A C 1
ATOM 1385 O O . MET A 1 175 ? 15.5 -5.617 8.711 1 79.38 175 MET A O 1
ATOM 1389 N N . GLN A 1 176 ? 16.812 -4.266 7.59 1 83.38 176 GLN A N 1
ATOM 1390 C CA . GLN A 1 176 ? 16.688 -5.074 6.383 1 83.38 176 GLN A CA 1
ATOM 1391 C C . GLN A 1 176 ? 17.391 -6.418 6.543 1 83.38 176 GLN A C 1
ATOM 1393 O O . GLN A 1 176 ? 16.969 -7.418 5.957 1 83.38 176 GLN A O 1
ATOM 1398 N N . ILE A 1 177 ? 18.406 -6.371 7.332 1 84.25 177 ILE A N 1
ATOM 1399 C CA . ILE A 1 177 ? 19.203 -7.582 7.5 1 84.25 177 ILE A CA 1
ATOM 1400 C C . ILE A 1 177 ? 18.609 -8.438 8.609 1 84.25 177 ILE A C 1
ATOM 1402 O O . ILE A 1 177 ? 18.438 -9.656 8.445 1 84.25 177 ILE A O 1
ATOM 1406 N N . LEU A 1 178 ? 18.141 -7.891 9.625 1 81.88 178 LEU A N 1
ATOM 1407 C CA . LEU A 1 178 ? 17.719 -8.625 10.812 1 81.88 178 LEU A CA 1
ATOM 1408 C C . LEU A 1 178 ? 16.312 -9.188 10.633 1 81.88 178 LEU A C 1
ATOM 1410 O O . LEU A 1 178 ? 16.031 -10.312 11.062 1 81.88 178 LEU A O 1
ATOM 1414 N N . LEU A 1 179 ? 15.539 -8.602 9.898 1 82.56 179 LEU A N 1
ATOM 1415 C CA . LEU A 1 179 ? 14.133 -9 9.82 1 82.56 179 LEU A CA 1
ATOM 1416 C C . LEU A 1 179 ? 13.984 -10.289 9.031 1 82.56 179 LEU A C 1
ATOM 1418 O O . LEU A 1 179 ? 13.344 -11.234 9.492 1 82.56 179 LEU A O 1
ATOM 1422 N N . PRO A 1 180 ? 14.609 -10.328 7.922 1 84.06 180 PRO A N 1
ATOM 1423 C CA . PRO A 1 180 ? 14.469 -11.578 7.172 1 84.06 180 PRO A CA 1
ATOM 1424 C C . PRO A 1 180 ? 15.023 -12.781 7.922 1 84.06 180 PRO A C 1
ATOM 1426 O O . PRO A 1 180 ? 14.508 -13.891 7.781 1 84.06 180 PRO A O 1
ATOM 1429 N N . PHE A 1 181 ? 16.062 -12.523 8.758 1 84.31 181 PHE A N 1
ATOM 1430 C CA . PHE A 1 181 ? 16.656 -13.617 9.523 1 84.31 181 PHE A CA 1
ATOM 1431 C C . PHE A 1 181 ? 15.672 -14.18 10.531 1 84.31 181 PHE A C 1
ATOM 1433 O O . PHE A 1 181 ? 15.633 -15.391 10.766 1 84.31 181 PHE A O 1
ATOM 1440 N N . ILE A 1 182 ? 14.891 -13.375 10.969 1 83.06 182 ILE A N 1
ATOM 1441 C CA . ILE A 1 182 ? 13.977 -13.781 12.031 1 83.06 182 ILE A CA 1
ATOM 1442 C C . ILE A 1 182 ? 12.703 -14.352 11.422 1 83.06 182 ILE A C 1
ATOM 1444 O O . ILE A 1 182 ? 12.203 -15.391 11.867 1 83.06 182 ILE A O 1
ATOM 1448 N N . VAL A 1 183 ? 12.242 -13.812 10.383 1 84.88 183 VAL A N 1
ATOM 1449 C CA . VAL A 1 183 ? 10.906 -14.133 9.875 1 84.88 183 VAL A CA 1
ATOM 1450 C C . VAL A 1 183 ? 10.961 -15.43 9.07 1 84.88 183 VAL A C 1
ATOM 1452 O O . VAL A 1 183 ? 9.953 -16.125 8.945 1 84.88 183 VAL A O 1
ATOM 1455 N N . PHE A 1 184 ? 12.156 -15.734 8.586 1 87.44 184 PHE A N 1
ATOM 1456 C CA . PHE A 1 184 ? 12.25 -16.922 7.738 1 87.44 184 PHE A CA 1
ATOM 1457 C C . PHE A 1 184 ? 12.43 -18.172 8.586 1 87.44 184 PHE A C 1
ATOM 1459 O O . PHE A 1 184 ? 12.258 -19.281 8.086 1 87.44 184 PHE A O 1
ATOM 1466 N N . VAL A 1 185 ? 12.68 -18.109 9.844 1 87.12 185 VAL A N 1
ATOM 1467 C CA . VAL A 1 185 ? 13.016 -19.234 10.711 1 87.12 185 VAL A CA 1
ATOM 1468 C C . VAL A 1 185 ? 11.844 -20.203 10.766 1 87.12 185 VAL A C 1
ATOM 1470 O O . VAL A 1 185 ? 12.008 -21.406 10.531 1 87.12 185 VAL A O 1
ATOM 1473 N N . PRO A 1 186 ? 10.641 -19.734 11.016 1 86.62 186 PRO A N 1
ATOM 1474 C CA . PRO A 1 186 ? 9.539 -20.703 11.07 1 86.62 186 PRO A CA 1
ATOM 1475 C C . PRO A 1 186 ? 9.32 -21.422 9.734 1 86.62 186 PRO A C 1
ATOM 1477 O O . PRO A 1 186 ? 9.023 -22.609 9.711 1 86.62 186 PRO A O 1
ATOM 1480 N N . ALA A 1 187 ? 9.414 -20.703 8.711 1 84.31 187 ALA A N 1
ATOM 1481 C CA . ALA A 1 187 ? 9.219 -21.297 7.391 1 84.31 187 ALA A CA 1
ATOM 1482 C C . ALA A 1 187 ? 10.305 -22.328 7.094 1 84.31 187 ALA A C 1
ATOM 1484 O O . ALA A 1 187 ? 10.039 -23.375 6.488 1 84.31 187 ALA A O 1
ATOM 1485 N N . TYR A 1 188 ? 11.484 -22.031 7.527 1 85.62 188 TYR A N 1
ATOM 1486 C CA . TYR A 1 188 ? 12.602 -22.922 7.293 1 85.62 188 TYR A CA 1
ATOM 1487 C C . TYR A 1 188 ? 12.367 -24.281 7.965 1 85.62 188 TYR A C 1
ATOM 1489 O O . TYR A 1 188 ? 12.594 -25.328 7.355 1 85.62 188 TYR A O 1
ATOM 1497 N N . PHE A 1 189 ? 11.828 -24.328 9.094 1 85.56 189 PHE A N 1
ATOM 1498 C CA . PHE A 1 189 ? 11.633 -25.562 9.844 1 85.56 189 PHE A CA 1
ATOM 1499 C C . PHE A 1 189 ? 10.352 -26.266 9.414 1 85.56 189 PHE A C 1
ATOM 1501 O O . PHE A 1 189 ? 10.297 -27.5 9.344 1 85.56 189 PHE A O 1
ATOM 1508 N N . LEU A 1 190 ? 9.445 -25.516 9.086 1 84.31 190 LEU A N 1
ATOM 1509 C CA . LEU A 1 190 ? 8.156 -26.109 8.742 1 84.31 190 LEU A CA 1
ATOM 1510 C C . LEU A 1 190 ? 8.195 -26.703 7.34 1 84.31 190 LEU A C 1
ATOM 1512 O O . LEU A 1 190 ? 7.586 -27.75 7.086 1 84.31 190 LEU A O 1
ATOM 1516 N N . ILE A 1 191 ? 8.797 -25.969 6.43 1 79.81 191 ILE A N 1
ATOM 1517 C CA . ILE A 1 191 ? 8.883 -26.469 5.062 1 79.81 191 ILE A CA 1
ATOM 1518 C C . ILE A 1 191 ? 9.914 -27.594 4.984 1 79.81 191 ILE A C 1
ATOM 1520 O O . ILE A 1 191 ? 9.836 -28.453 4.109 1 79.81 191 ILE A O 1
ATOM 1524 N N . GLY A 1 192 ? 10.656 -27.703 5.957 1 75.94 192 GLY A N 1
ATOM 1525 C CA . GLY A 1 192 ? 11.664 -28.75 5.977 1 75.94 192 GLY A CA 1
ATOM 1526 C C . GLY A 1 192 ? 12.781 -28.531 4.98 1 75.94 192 GLY A C 1
ATOM 1527 O O . GLY A 1 192 ? 13.156 -29.438 4.234 1 75.94 192 GLY A O 1
ATOM 1528 N N . ILE A 1 193 ? 13.18 -27.328 4.836 1 75.06 193 ILE A N 1
ATOM 1529 C CA . ILE A 1 193 ? 14.312 -27.031 3.965 1 75.06 193 ILE A CA 1
ATOM 1530 C C . ILE A 1 193 ? 15.586 -27.641 4.559 1 75.06 193 ILE A C 1
ATOM 1532 O O . ILE A 1 193 ? 16.547 -27.906 3.832 1 75.06 193 ILE A O 1
ATOM 1536 N N . GLY A 1 194 ? 15.453 -28.672 5.309 1 64.31 194 GLY A N 1
ATOM 1537 C CA . GLY A 1 194 ? 16.344 -29.469 6.152 1 64.31 194 GLY A CA 1
ATOM 1538 C C . GLY A 1 194 ? 17.75 -29.594 5.598 1 64.31 194 GLY A C 1
ATOM 1539 O O . GLY A 1 194 ? 18.547 -30.391 6.094 1 64.31 194 GLY A O 1
ATOM 1540 N N . HIS A 1 195 ? 18.141 -29.078 4.668 1 66.38 195 HIS A N 1
ATOM 1541 C CA . HIS A 1 195 ? 19.438 -29.562 4.199 1 66.38 195 HIS A CA 1
ATOM 1542 C C . HIS A 1 195 ? 20.562 -29.062 5.098 1 66.38 195 HIS A C 1
ATOM 1544 O O . HIS A 1 195 ? 21.375 -29.859 5.59 1 66.38 195 HIS A O 1
ATOM 1550 N N . SER A 1 196 ? 21.125 -28 4.938 1 76.94 196 SER A N 1
ATOM 1551 C CA . SER A 1 196 ? 22.312 -27.469 5.594 1 76.94 196 SER A CA 1
ATOM 1552 C C . SER A 1 196 ? 22.125 -26 5.965 1 76.94 196 SER A C 1
ATOM 1554 O O . SER A 1 196 ? 21.25 -25.312 5.414 1 76.94 196 SER A O 1
ATOM 1556 N N . PHE A 1 197 ? 22.672 -25.594 7.172 1 84.5 197 PHE A N 1
ATOM 1557 C CA . PHE A 1 197 ? 22.703 -24.203 7.625 1 84.5 197 PHE A CA 1
ATOM 1558 C C . PHE A 1 197 ? 23.25 -23.297 6.531 1 84.5 197 PHE A C 1
ATOM 1560 O O . PHE A 1 197 ? 22.875 -22.109 6.457 1 84.5 197 PHE A O 1
ATOM 1567 N N . SER A 1 198 ? 24.016 -23.922 5.574 1 86.69 198 SER A N 1
ATOM 1568 C CA . SER A 1 198 ? 24.531 -23.109 4.477 1 86.69 198 SER A CA 1
ATOM 1569 C C . SER A 1 198 ? 23.422 -22.688 3.521 1 86.69 198 SER A C 1
ATOM 1571 O O . SER A 1 198 ? 23.438 -21.578 3.002 1 86.69 198 SER A O 1
ATOM 1573 N N . VAL A 1 199 ? 22.484 -23.562 3.42 1 87.94 199 VAL A N 1
ATOM 1574 C CA . VAL A 1 199 ? 21.359 -23.266 2.533 1 87.94 199 VAL A CA 1
ATOM 1575 C C . VAL A 1 199 ? 20.516 -22.141 3.129 1 87.94 199 VAL A C 1
ATOM 1577 O O . VAL A 1 199 ? 20.062 -21.25 2.406 1 87.94 199 VAL A O 1
ATOM 1580 N N . TYR A 1 200 ? 20.422 -22.156 4.438 1 89.81 200 TYR A N 1
ATOM 1581 C CA . TYR A 1 200 ? 19.688 -21.094 5.129 1 89.81 200 TYR A CA 1
ATOM 1582 C C . TYR A 1 200 ? 20.344 -19.75 4.906 1 89.81 200 TYR A C 1
ATOM 1584 O O . TYR A 1 200 ? 19.672 -18.766 4.605 1 89.81 200 TYR A O 1
ATOM 1592 N N . LEU A 1 201 ? 21.641 -19.672 4.938 1 89.69 201 LEU A N 1
ATOM 1593 C CA . LEU A 1 201 ? 22.375 -18.422 4.793 1 89.69 201 LEU A CA 1
ATOM 1594 C C . LEU A 1 201 ? 22.297 -17.906 3.363 1 89.69 201 LEU A C 1
ATOM 1596 O O . LEU A 1 201 ? 22.203 -16.703 3.139 1 89.69 201 LEU A O 1
ATOM 1600 N N . TYR A 1 202 ? 22.328 -18.828 2.447 1 91.81 202 TYR A N 1
ATOM 1601 C CA . TYR A 1 202 ? 22.25 -18.406 1.054 1 91.81 202 TYR A CA 1
ATOM 1602 C C . TYR A 1 202 ? 20.859 -17.844 0.738 1 91.81 202 TYR A C 1
ATOM 1604 O O . TYR A 1 202 ? 20.734 -16.844 0.031 1 91.81 202 TYR A O 1
ATOM 1612 N N . ILE A 1 203 ? 19.875 -18.5 1.3 1 90.38 203 ILE A N 1
ATOM 1613 C CA . ILE A 1 203 ? 18.516 -18.047 1.08 1 90.38 203 ILE A CA 1
ATOM 1614 C C . ILE A 1 203 ? 18.328 -16.656 1.714 1 90.38 203 ILE A C 1
ATOM 1616 O O . ILE A 1 203 ? 17.703 -15.781 1.124 1 90.38 203 ILE A O 1
ATOM 1620 N N . GLN A 1 204 ? 18.922 -16.453 2.83 1 91.25 204 GLN A N 1
ATOM 1621 C CA . GLN A 1 204 ? 18.781 -15.18 3.521 1 91.25 204 GLN A CA 1
ATOM 1622 C C . GLN A 1 204 ? 19.516 -14.07 2.771 1 91.25 204 GLN A C 1
ATOM 1624 O O . GLN A 1 204 ? 19.047 -12.938 2.705 1 91.25 204 GLN A O 1
ATOM 1629 N N . THR A 1 205 ? 20.688 -14.414 2.271 1 92.31 205 THR A N 1
ATOM 1630 C CA . THR A 1 205 ? 21.438 -13.422 1.514 1 92.31 205 THR A CA 1
ATOM 1631 C C . THR A 1 205 ? 20.641 -12.961 0.291 1 92.31 205 THR A C 1
ATOM 1633 O O . THR A 1 205 ? 20.594 -11.766 -0.005 1 92.31 205 THR A O 1
ATOM 1636 N N . MET A 1 206 ? 20 -13.93 -0.327 1 92.5 206 MET A N 1
ATOM 1637 C CA . MET A 1 206 ? 19.203 -13.578 -1.499 1 92.5 206 MET A CA 1
ATOM 1638 C C . MET A 1 206 ? 18 -12.734 -1.102 1 92.5 206 MET A C 1
ATOM 1640 O O . MET A 1 206 ? 17.609 -11.812 -1.82 1 92.5 206 MET A O 1
ATOM 1644 N N . THR A 1 207 ? 17.406 -13.086 -0.01 1 91.44 207 THR A N 1
ATOM 1645 C CA . THR A 1 207 ? 16.25 -12.336 0.475 1 91.44 207 THR A CA 1
ATOM 1646 C C . THR A 1 207 ? 16.641 -10.906 0.832 1 91.44 207 THR A C 1
ATOM 1648 O O . THR A 1 207 ? 15.938 -9.953 0.487 1 91.44 207 THR A O 1
ATOM 1651 N N . ILE A 1 208 ? 17.766 -10.75 1.45 1 92.12 208 ILE A N 1
ATOM 1652 C CA . ILE A 1 208 ? 18.25 -9.43 1.869 1 92.12 208 ILE A CA 1
ATOM 1653 C C . ILE A 1 208 ? 18.562 -8.578 0.641 1 92.12 208 ILE A C 1
ATOM 1655 O O . ILE A 1 208 ? 18.203 -7.402 0.59 1 92.12 208 ILE A O 1
ATOM 1659 N N . LEU A 1 209 ? 19.203 -9.141 -0.312 1 92.38 209 LEU A N 1
ATOM 1660 C CA . LEU A 1 209 ? 19.562 -8.406 -1.524 1 92.38 209 LEU A CA 1
ATOM 1661 C C . LEU A 1 209 ? 18.312 -7.984 -2.287 1 92.38 209 LEU A C 1
ATOM 1663 O O . LEU A 1 209 ? 18.234 -6.859 -2.783 1 92.38 209 LEU A O 1
ATOM 1667 N N . SER A 1 210 ? 17.375 -8.922 -2.367 1 91.5 210 SER A N 1
ATOM 1668 C CA . SER A 1 210 ? 16.125 -8.602 -3.068 1 91.5 210 SER A CA 1
ATOM 1669 C C . SER A 1 210 ? 15.344 -7.516 -2.338 1 91.5 210 SER A C 1
ATOM 1671 O O . SER A 1 210 ? 14.75 -6.641 -2.971 1 91.5 210 SER A O 1
ATOM 1673 N N . CYS A 1 211 ? 15.328 -7.535 -1.034 1 90.25 211 CYS A N 1
ATOM 1674 C CA . CYS A 1 211 ? 14.648 -6.516 -0.245 1 90.25 211 CYS A CA 1
ATOM 1675 C C . CYS A 1 211 ? 15.328 -5.16 -0.397 1 90.25 211 CYS A C 1
ATOM 1677 O O . CYS A 1 211 ? 14.656 -4.133 -0.501 1 90.25 211 CYS A O 1
ATOM 1679 N N . SER A 1 212 ? 16.672 -5.215 -0.382 1 91.12 212 SER A N 1
ATOM 1680 C CA . SER A 1 212 ? 17.422 -3.969 -0.545 1 91.12 212 SER A CA 1
ATOM 1681 C C . SER A 1 212 ? 17.125 -3.33 -1.9 1 91.12 212 SER A C 1
ATOM 1683 O O . SER A 1 212 ? 16.984 -2.109 -1.997 1 91.12 212 SER A O 1
ATOM 1685 N N . ALA A 1 213 ? 17.078 -4.125 -2.895 1 90.81 213 ALA A N 1
ATOM 1686 C CA . ALA A 1 213 ? 16.766 -3.613 -4.223 1 90.81 213 ALA A CA 1
ATOM 1687 C C . ALA A 1 213 ? 15.352 -3.018 -4.258 1 90.81 213 ALA A C 1
ATOM 1689 O O . ALA A 1 213 ? 15.125 -1.976 -4.879 1 90.81 213 ALA A O 1
ATOM 1690 N N . SER A 1 214 ? 14.438 -3.648 -3.627 1 90.81 214 SER A N 1
ATOM 1691 C CA . SER A 1 214 ? 13.055 -3.176 -3.615 1 90.81 214 SER A CA 1
ATOM 1692 C C . SER A 1 214 ? 12.922 -1.893 -2.803 1 90.81 214 SER A C 1
ATOM 1694 O O . SER A 1 214 ? 12.102 -1.032 -3.123 1 90.81 214 SER A O 1
ATOM 1696 N N . VAL A 1 215 ? 13.648 -1.782 -1.745 1 90.69 215 VAL A N 1
ATOM 1697 C CA . VAL A 1 215 ? 13.656 -0.554 -0.958 1 90.69 215 VAL A CA 1
ATOM 1698 C C . VAL A 1 215 ? 14.18 0.603 -1.807 1 90.69 215 VAL A C 1
ATOM 1700 O O . VAL A 1 215 ? 13.672 1.724 -1.718 1 90.69 215 VAL A O 1
ATOM 1703 N N . GLY A 1 216 ? 15.219 0.328 -2.58 1 90.94 216 GLY A N 1
ATOM 1704 C CA . GLY A 1 216 ? 15.68 1.339 -3.516 1 90.94 216 GLY A CA 1
ATOM 1705 C C . GLY A 1 216 ? 14.594 1.812 -4.469 1 90.94 216 GLY A C 1
ATOM 1706 O O . GLY A 1 216 ? 14.508 3.002 -4.773 1 90.94 216 GLY A O 1
ATOM 1707 N N . LEU A 1 217 ? 13.805 0.909 -4.859 1 90.88 217 LEU A N 1
ATOM 1708 C CA . LEU A 1 217 ? 12.68 1.262 -5.719 1 90.88 217 LEU A CA 1
ATOM 1709 C C . LEU A 1 217 ? 11.688 2.145 -4.973 1 90.88 217 LEU A C 1
ATOM 1711 O O . LEU A 1 217 ? 11.148 3.1 -5.539 1 90.88 217 LEU A O 1
ATOM 1715 N N . ALA A 1 218 ? 11.422 1.823 -3.791 1 91.81 218 ALA A N 1
ATOM 1716 C CA . ALA A 1 218 ? 10.508 2.619 -2.979 1 91.81 218 ALA A CA 1
ATOM 1717 C C . ALA A 1 218 ? 11.023 4.043 -2.807 1 91.81 218 ALA A C 1
ATOM 1719 O O . ALA A 1 218 ? 10.242 4.996 -2.797 1 91.81 218 ALA A O 1
ATOM 1720 N N . TYR A 1 219 ? 12.383 4.172 -2.629 1 91.12 219 TYR A N 1
ATOM 1721 C CA . TYR A 1 219 ? 12.984 5.496 -2.533 1 91.12 219 TYR A CA 1
ATOM 1722 C C . TYR A 1 219 ? 12.75 6.297 -3.811 1 91.12 219 TYR A C 1
ATOM 1724 O O . TYR A 1 219 ? 12.375 7.473 -3.754 1 91.12 219 TYR A O 1
ATOM 1732 N N . ALA A 1 220 ? 12.969 5.637 -4.895 1 92.38 220 ALA A N 1
ATOM 1733 C CA . ALA A 1 220 ? 12.789 6.305 -6.18 1 92.38 220 ALA A CA 1
ATOM 1734 C C . ALA A 1 220 ? 11.344 6.762 -6.367 1 92.38 220 ALA A C 1
ATOM 1736 O O . ALA A 1 220 ? 11.094 7.895 -6.789 1 92.38 220 ALA A O 1
ATOM 1737 N N . ILE A 1 221 ? 10.422 5.953 -6.008 1 91.69 221 ILE A N 1
ATOM 1738 C CA . ILE A 1 221 ? 9.008 6.27 -6.164 1 91.69 221 ILE A CA 1
ATOM 1739 C C . ILE A 1 221 ? 8.633 7.422 -5.234 1 91.69 221 ILE A C 1
ATOM 1741 O O . ILE A 1 221 ? 7.891 8.328 -5.629 1 91.69 221 ILE A O 1
ATOM 1745 N N . SER A 1 222 ? 9.094 7.383 -4.023 1 90 222 SER A N 1
ATOM 1746 C CA . SER A 1 222 ? 8.773 8.414 -3.039 1 90 222 SER A CA 1
ATOM 1747 C C . SER A 1 222 ? 9.32 9.773 -3.465 1 90 222 SER A C 1
ATOM 1749 O O . SER A 1 222 ? 8.742 10.812 -3.135 1 90 222 SER A O 1
ATOM 1751 N N . CYS A 1 223 ? 10.445 9.789 -4.148 1 87.94 223 CYS A N 1
ATOM 1752 C CA . CYS A 1 223 ? 11.039 11.047 -4.602 1 87.94 223 CYS A CA 1
ATOM 1753 C C . CYS A 1 223 ? 10.328 11.562 -5.848 1 87.94 223 CYS A C 1
ATOM 1755 O O . CYS A 1 223 ? 10.352 12.766 -6.125 1 87.94 223 CYS A O 1
ATOM 1757 N N . LEU A 1 224 ? 9.734 10.688 -6.594 1 88.06 224 LEU A N 1
ATOM 1758 C CA . LEU A 1 224 ? 9.109 11.062 -7.855 1 88.06 224 LEU A CA 1
ATOM 1759 C C . LEU A 1 224 ? 7.758 11.727 -7.617 1 88.06 224 LEU A C 1
ATOM 1761 O O . LEU A 1 224 ? 7.355 12.617 -8.367 1 88.06 224 LEU A O 1
ATOM 1765 N N . PHE A 1 225 ? 7.066 11.328 -6.59 1 84.31 225 PHE A N 1
ATOM 1766 C CA . PHE A 1 225 ? 5.738 11.875 -6.34 1 84.31 225 PHE A CA 1
ATOM 1767 C C . PHE A 1 225 ? 5.746 12.773 -5.105 1 84.31 225 PHE A C 1
ATOM 1769 O O . PHE A 1 225 ? 6.359 12.438 -4.09 1 84.31 225 PHE A O 1
ATOM 1776 N N . ARG A 1 226 ? 5.09 13.828 -5.164 1 75.62 226 ARG A N 1
ATOM 1777 C CA . ARG A 1 226 ? 5.102 14.852 -4.125 1 75.62 226 ARG A CA 1
ATOM 1778 C C . ARG A 1 226 ? 4.09 14.523 -3.029 1 75.62 226 ARG A C 1
ATOM 1780 O O . ARG A 1 226 ? 4.301 14.867 -1.862 1 75.62 226 ARG A O 1
ATOM 1787 N N . ARG A 1 227 ? 3.059 13.82 -3.426 1 79.44 227 ARG A N 1
ATOM 1788 C CA . ARG A 1 227 ? 2.006 13.5 -2.469 1 79.44 227 ARG A CA 1
ATOM 1789 C C . ARG A 1 227 ? 2.176 12.086 -1.918 1 79.44 227 ARG A C 1
ATOM 1791 O O . ARG A 1 227 ? 2.373 11.141 -2.68 1 79.44 227 ARG A O 1
ATOM 1798 N N . ALA A 1 228 ? 2.094 12.023 -0.625 1 82 228 ALA A N 1
ATOM 1799 C CA . ALA A 1 228 ? 2.305 10.742 0.042 1 82 228 ALA A CA 1
ATOM 1800 C C . ALA A 1 228 ? 1.261 9.719 -0.392 1 82 228 ALA A C 1
ATOM 1802 O O . ALA A 1 228 ? 1.578 8.547 -0.585 1 82 228 ALA A O 1
ATOM 1803 N N . ASN A 1 229 ? 0.035 10.148 -0.59 1 80.69 229 ASN A N 1
ATOM 1804 C CA . ASN A 1 229 ? -1.031 9.234 -0.98 1 80.69 229 ASN A CA 1
ATOM 1805 C C . ASN A 1 229 ? -0.814 8.688 -2.387 1 80.69 229 ASN A C 1
ATOM 1807 O O . ASN A 1 229 ? -1.031 7.5 -2.637 1 80.69 229 ASN A O 1
ATOM 1811 N N . VAL A 1 230 ? -0.317 9.531 -3.229 1 83.12 230 VAL A N 1
ATOM 1812 C CA . VAL A 1 230 ? -0.091 9.117 -4.609 1 83.12 230 VAL A CA 1
ATOM 1813 C C . VAL A 1 230 ? 1.109 8.18 -4.68 1 83.12 230 VAL A C 1
ATOM 1815 O O . VAL A 1 230 ? 1.098 7.199 -5.43 1 83.12 230 VAL A O 1
ATOM 1818 N N . ALA A 1 231 ? 2.1 8.484 -3.881 1 87.06 231 ALA A N 1
ATOM 1819 C CA . ALA A 1 231 ? 3.295 7.641 -3.875 1 87.06 231 ALA A CA 1
ATOM 1820 C C . ALA A 1 231 ? 2.959 6.215 -3.447 1 87.06 231 ALA A C 1
ATOM 1822 O O . ALA A 1 231 ? 3.461 5.25 -4.031 1 87.06 231 ALA A O 1
ATOM 1823 N N . THR A 1 232 ? 2.168 6.113 -2.477 1 86.5 232 THR A N 1
ATOM 1824 C CA . THR A 1 232 ? 1.801 4.797 -1.967 1 86.5 232 THR A CA 1
ATOM 1825 C C . THR A 1 232 ? 1.003 4.02 -3.01 1 86.5 232 THR A C 1
ATOM 1827 O O . THR A 1 232 ? 1.244 2.828 -3.221 1 86.5 232 THR A O 1
ATOM 1830 N N . ILE A 1 233 ? 0.104 4.68 -3.709 1 85.88 233 ILE A N 1
ATOM 1831 C CA . ILE A 1 233 ? -0.706 4.043 -4.742 1 85.88 233 ILE A CA 1
ATOM 1832 C C . ILE A 1 233 ? 0.19 3.584 -5.891 1 85.88 233 ILE A C 1
ATOM 1834 O O . ILE A 1 233 ? 0.108 2.434 -6.328 1 85.88 233 ILE A O 1
ATOM 1838 N N . MET A 1 234 ? 1.084 4.465 -6.262 1 87.12 234 MET A N 1
ATOM 1839 C CA . MET A 1 234 ? 1.943 4.164 -7.402 1 87.12 234 MET A CA 1
ATOM 1840 C C . MET A 1 234 ? 2.914 3.035 -7.07 1 87.12 234 MET A C 1
ATOM 1842 O O . MET A 1 234 ? 3.273 2.244 -7.945 1 87.12 234 MET A O 1
ATOM 1846 N N . GLY A 1 235 ? 3.352 3.018 -5.848 1 88.12 235 GLY A N 1
ATOM 1847 C CA . GLY A 1 235 ? 4.219 1.928 -5.43 1 88.12 235 GLY A CA 1
ATOM 1848 C C . GLY A 1 235 ? 3.592 0.56 -5.613 1 88.12 235 GLY A C 1
ATOM 1849 O O . GLY A 1 235 ? 4.227 -0.357 -6.137 1 88.12 235 GLY A O 1
ATOM 1850 N N . MET A 1 236 ? 2.402 0.439 -5.23 1 85.25 236 MET A N 1
ATOM 1851 C CA . MET A 1 236 ? 1.699 -0.833 -5.363 1 85.25 236 MET A CA 1
ATOM 1852 C C . MET A 1 236 ? 1.466 -1.177 -6.828 1 85.25 236 MET A C 1
ATOM 1854 O O . MET A 1 236 ? 1.592 -2.336 -7.227 1 85.25 236 MET A O 1
ATOM 1858 N N . PHE A 1 237 ? 1.197 -0.165 -7.586 1 84.5 237 PHE A N 1
ATOM 1859 C CA . PHE A 1 237 ? 0.915 -0.36 -9.008 1 84.5 237 PHE A CA 1
ATOM 1860 C C . PHE A 1 237 ? 2.166 -0.809 -9.75 1 84.5 237 PHE A C 1
ATOM 1862 O O . PHE A 1 237 ? 2.078 -1.539 -10.742 1 84.5 237 PHE A O 1
ATOM 1869 N N . ILE A 1 238 ? 3.262 -0.444 -9.203 1 86.56 238 ILE A N 1
ATOM 1870 C CA . ILE A 1 238 ? 4.516 -0.847 -9.836 1 86.56 238 ILE A CA 1
ATOM 1871 C C . ILE A 1 238 ? 4.891 -2.258 -9.383 1 86.56 238 ILE A C 1
ATOM 1873 O O . ILE A 1 238 ? 5.453 -3.033 -10.156 1 86.56 238 ILE A O 1
ATOM 1877 N N . LEU A 1 239 ? 4.488 -2.605 -8.195 1 87.5 239 LEU A N 1
ATOM 1878 C CA . LEU A 1 239 ? 4.883 -3.891 -7.625 1 87.5 239 LEU A CA 1
ATOM 1879 C C . LEU A 1 239 ? 4 -5.016 -8.156 1 87.5 239 LEU A C 1
ATOM 1881 O O . LEU A 1 239 ? 4.457 -6.148 -8.305 1 87.5 239 LEU A O 1
ATOM 1885 N N . LEU A 1 240 ? 2.799 -4.742 -8.469 1 84.44 240 LEU A N 1
ATOM 1886 C CA . LEU A 1 240 ? 1.838 -5.781 -8.828 1 84.44 240 LEU A CA 1
ATOM 1887 C C . LEU A 1 240 ? 2.248 -6.477 -10.117 1 84.44 240 LEU A C 1
ATOM 1889 O O . LEU A 1 240 ? 2.227 -7.707 -10.203 1 84.44 240 LEU A O 1
ATOM 1893 N N . PRO A 1 241 ? 2.637 -5.734 -11.102 1 80.81 241 PRO A N 1
ATOM 1894 C CA . PRO A 1 241 ? 3.088 -6.43 -12.305 1 80.81 241 PRO A CA 1
ATOM 1895 C C . PRO A 1 241 ? 4.293 -7.332 -12.055 1 80.81 241 PRO A C 1
ATOM 1897 O O . PRO A 1 241 ? 4.484 -8.328 -12.758 1 80.81 241 PRO A O 1
ATOM 1900 N N . MET A 1 242 ? 5.051 -6.957 -11.078 1 81.19 242 MET A N 1
ATOM 1901 C CA . MET A 1 242 ? 6.223 -7.773 -10.758 1 81.19 242 MET A CA 1
ATOM 1902 C C . MET A 1 242 ? 5.805 -9.125 -10.188 1 81.19 242 MET A C 1
ATOM 1904 O O . MET A 1 242 ? 6.559 -10.094 -10.266 1 81.19 242 MET A O 1
ATOM 1908 N N . LEU A 1 243 ? 4.629 -9.156 -9.664 1 79 243 LEU A N 1
ATOM 1909 C CA . LEU A 1 243 ? 4.082 -10.406 -9.148 1 79 243 LEU A CA 1
ATOM 1910 C C . LEU A 1 243 ? 3.697 -11.336 -10.289 1 79 243 LEU A C 1
ATOM 1912 O O . LEU A 1 243 ? 3.746 -12.562 -10.141 1 79 243 LEU A O 1
ATOM 1916 N N . LEU A 1 244 ? 3.281 -10.758 -11.383 1 73.62 244 LEU A N 1
ATOM 1917 C CA . LEU A 1 244 ? 2.818 -11.523 -12.531 1 73.62 244 LEU A CA 1
ATOM 1918 C C . LEU A 1 244 ? 3.949 -12.359 -13.125 1 73.62 244 LEU A C 1
ATOM 1920 O O . LEU A 1 244 ? 3.723 -13.477 -13.594 1 73.62 244 LEU A O 1
ATOM 1924 N N . PHE A 1 245 ? 5.031 -11.828 -13.023 1 69.06 245 PHE A N 1
ATOM 1925 C CA . PHE A 1 245 ? 6.152 -12.5 -13.664 1 69.06 245 PHE A CA 1
ATOM 1926 C C . PHE A 1 245 ? 6.777 -13.523 -12.719 1 69.06 245 PHE A C 1
ATOM 1928 O O . PHE A 1 245 ? 7.766 -14.172 -13.07 1 69.06 245 PHE A O 1
ATOM 1935 N N . GLY A 1 246 ? 6.051 -13.594 -11.641 1 63.22 246 GLY A N 1
ATOM 1936 C CA . GLY A 1 246 ? 6.574 -14.594 -10.727 1 63.22 246 GLY A CA 1
ATOM 1937 C C . GLY A 1 246 ? 6.223 -16.016 -11.133 1 63.22 246 GLY A C 1
ATOM 1938 O O . GLY A 1 246 ? 5.223 -16.25 -11.805 1 63.22 246 GLY A O 1
ATOM 1939 N N . GLY A 1 247 ? 7.148 -16.812 -11.562 1 59.38 247 GLY A N 1
ATOM 1940 C CA . GLY A 1 247 ? 7.363 -18.156 -12.086 1 59.38 247 GLY A CA 1
ATOM 1941 C C . GLY A 1 247 ? 6.141 -19.047 -11.977 1 59.38 247 GLY A C 1
ATOM 1942 O O . GLY A 1 247 ? 6 -20.016 -12.719 1 59.38 247 GLY A O 1
ATOM 1943 N N . LEU A 1 248 ? 5.082 -18.75 -11.086 1 63.41 248 LEU A N 1
ATOM 1944 C CA . LEU A 1 248 ? 4.031 -19.75 -10.945 1 63.41 248 LEU A CA 1
ATOM 1945 C C . LEU A 1 248 ? 2.928 -19.531 -11.969 1 63.41 248 LEU A C 1
ATOM 1947 O O . LEU A 1 248 ? 2.213 -20.469 -12.328 1 63.41 248 LEU A O 1
ATOM 1951 N N . MET A 1 249 ? 2.936 -18.281 -12.445 1 63.75 249 MET A N 1
ATOM 1952 C CA . MET A 1 249 ? 1.825 -17.969 -13.336 1 63.75 249 MET A CA 1
ATOM 1953 C C . MET A 1 249 ? 2.229 -18.172 -14.797 1 63.75 249 MET A C 1
ATOM 1955 O O . MET A 1 249 ? 1.375 -18.375 -15.656 1 63.75 249 MET A O 1
ATOM 1959 N N . VAL A 1 250 ? 3.541 -17.984 -14.922 1 63.66 250 VAL A N 1
ATOM 1960 C CA . VAL A 1 250 ? 4.031 -18.109 -16.281 1 63.66 250 VAL A CA 1
ATOM 1961 C C . VAL A 1 250 ? 5.004 -19.281 -16.375 1 63.66 250 VAL A C 1
ATOM 1963 O O . VAL A 1 250 ? 5.746 -19.562 -15.43 1 63.66 250 VAL A O 1
ATOM 1966 N N . ASN A 1 251 ? 4.695 -20.078 -17.328 1 60.97 251 ASN A N 1
ATOM 1967 C CA . ASN A 1 251 ? 5.637 -21.172 -17.562 1 60.97 251 ASN A CA 1
ATOM 1968 C C . ASN A 1 251 ? 7.047 -20.656 -17.812 1 60.97 251 ASN A C 1
ATOM 1970 O O . ASN A 1 251 ? 7.246 -19.719 -18.594 1 60.97 251 ASN A O 1
ATOM 1974 N N . SER A 1 252 ? 7.918 -20.859 -16.812 1 60.34 252 SER A N 1
ATOM 1975 C CA . SER A 1 252 ? 9.305 -20.391 -16.766 1 60.34 252 SER A CA 1
ATOM 1976 C C . SER A 1 252 ? 9.969 -20.531 -18.141 1 60.34 252 SER A C 1
ATOM 1978 O O . SER A 1 252 ? 10.797 -19.719 -18.516 1 60.34 252 SER A O 1
ATOM 1980 N N . ASP A 1 253 ? 9.586 -21.531 -18.828 1 61.47 253 ASP A N 1
ATOM 1981 C CA . ASP A 1 253 ? 10.328 -21.812 -20.062 1 61.47 253 ASP A CA 1
ATOM 1982 C C . ASP A 1 253 ? 10.039 -20.75 -21.125 1 61.47 253 ASP A C 1
ATOM 1984 O O . ASP A 1 253 ? 10.867 -20.5 -22 1 61.47 253 ASP A O 1
ATOM 1988 N N . ASP A 1 254 ? 8.914 -20 -20.984 1 62.12 254 ASP A N 1
ATOM 1989 C CA . ASP A 1 254 ? 8.531 -19.094 -22.062 1 62.12 254 ASP A CA 1
ATOM 1990 C C . ASP A 1 254 ? 8.656 -17.625 -21.625 1 62.12 254 ASP A C 1
ATOM 1992 O O . ASP A 1 254 ? 8.344 -16.719 -22.391 1 62.12 254 ASP A O 1
ATOM 1996 N N . THR A 1 255 ? 9.172 -17.422 -20.438 1 66.12 255 THR A N 1
ATOM 1997 C CA . THR A 1 255 ? 9.266 -16.031 -19.984 1 66.12 255 THR A CA 1
ATOM 1998 C C . THR A 1 255 ? 10.539 -15.383 -20.5 1 66.12 255 THR A C 1
ATOM 2000 O O . THR A 1 255 ? 11.609 -15.992 -20.484 1 66.12 255 THR A O 1
ATOM 2003 N N . PRO A 1 256 ? 10.242 -14.211 -21.156 1 67.19 256 PRO A N 1
ATOM 2004 C CA . PRO A 1 256 ? 11.445 -13.508 -21.609 1 67.19 256 PRO A CA 1
ATOM 2005 C C . PRO A 1 256 ? 12.453 -13.281 -20.5 1 67.19 256 PRO A C 1
ATOM 2007 O O . PRO A 1 256 ? 12.07 -13.016 -19.344 1 67.19 256 PRO A O 1
ATOM 2010 N N . VAL A 1 257 ? 13.695 -13.445 -20.797 1 67.31 257 VAL A N 1
ATOM 2011 C CA . VAL A 1 257 ? 14.82 -13.406 -19.859 1 67.31 257 VAL A CA 1
ATOM 2012 C C . VAL A 1 257 ? 14.891 -12.047 -19.188 1 67.31 257 VAL A C 1
ATOM 2014 O O . VAL A 1 257 ? 15.266 -11.945 -18.016 1 67.31 257 VAL A O 1
ATOM 2017 N N . TRP A 1 258 ? 14.391 -11.031 -19.922 1 71.31 258 TRP A N 1
ATOM 2018 C CA . TRP A 1 258 ? 14.555 -9.688 -19.375 1 71.31 258 TRP A CA 1
ATOM 2019 C C . TRP A 1 258 ? 13.633 -9.477 -18.172 1 71.31 258 TRP A C 1
ATOM 2021 O O . TRP A 1 258 ? 13.883 -8.617 -17.328 1 71.31 258 TRP A O 1
ATOM 2031 N N . ILE A 1 259 ? 12.656 -10.281 -18.062 1 70.25 259 ILE A N 1
ATOM 2032 C CA . ILE A 1 259 ? 11.727 -10.141 -16.938 1 70.25 259 ILE A CA 1
ATOM 2033 C C . ILE A 1 259 ? 12.414 -10.547 -15.641 1 70.25 259 ILE A C 1
ATOM 2035 O O . ILE A 1 259 ? 12.117 -9.992 -14.578 1 70.25 259 ILE A O 1
ATOM 2039 N N . ASN A 1 260 ? 13.383 -11.414 -15.797 1 67.44 260 ASN A N 1
ATOM 2040 C CA . ASN A 1 260 ? 14.125 -11.859 -14.617 1 67.44 260 ASN A CA 1
ATOM 2041 C C . ASN A 1 260 ? 14.969 -10.734 -14.023 1 67.44 260 ASN A C 1
ATOM 2043 O O . ASN A 1 260 ? 15.234 -10.719 -12.82 1 67.44 260 ASN A O 1
ATOM 2047 N N . TYR A 1 261 ? 15.125 -9.789 -14.875 1 71.19 261 TYR A N 1
ATOM 2048 C CA . TYR A 1 261 ? 16.016 -8.734 -14.406 1 71.19 261 TYR A CA 1
ATOM 2049 C C . TYR A 1 261 ? 15.211 -7.559 -13.852 1 71.19 261 TYR A C 1
ATOM 2051 O O . TYR A 1 261 ? 15.742 -6.73 -13.109 1 71.19 261 TYR A O 1
ATOM 2059 N N . ILE A 1 262 ? 14 -7.66 -14.094 1 77.44 262 ILE A N 1
ATOM 2060 C CA . ILE A 1 262 ? 13.242 -6.484 -13.695 1 77.44 262 ILE A CA 1
ATOM 2061 C C . ILE A 1 262 ? 12.453 -6.785 -12.422 1 77.44 262 ILE A C 1
ATOM 2063 O O . ILE A 1 262 ? 12.25 -5.902 -11.586 1 77.44 262 ILE A O 1
ATOM 2067 N N . SER A 1 263 ? 12.141 -8.055 -12.281 1 84.25 263 SER A N 1
ATOM 2068 C CA . SER A 1 263 ? 11.328 -8.398 -11.125 1 84.25 263 SER A CA 1
ATOM 2069 C C . SER A 1 263 ? 12.164 -9.047 -10.023 1 84.25 263 SER A C 1
ATOM 2071 O O . SER A 1 263 ? 12.562 -10.203 -10.148 1 84.25 263 SER A O 1
ATOM 2073 N N . PRO A 1 264 ? 12.383 -8.312 -8.961 1 87.06 264 PRO A N 1
ATOM 2074 C CA . PRO A 1 264 ? 13.133 -8.922 -7.859 1 87.06 264 PRO A CA 1
ATOM 2075 C C . PRO A 1 264 ? 12.43 -10.133 -7.262 1 87.06 264 PRO A C 1
ATOM 2077 O O . PRO A 1 264 ? 13.078 -11.008 -6.676 1 87.06 264 PRO A O 1
ATOM 2080 N N . ILE A 1 265 ? 11.156 -10.211 -7.469 1 87.19 265 ILE A N 1
ATOM 2081 C CA . ILE A 1 265 ? 10.406 -11.344 -6.934 1 87.19 265 ILE A CA 1
ATOM 2082 C C . ILE A 1 265 ? 10.773 -12.609 -7.695 1 87.19 265 ILE A C 1
ATOM 2084 O O . ILE A 1 265 ? 11.055 -13.648 -7.09 1 87.19 265 ILE A O 1
ATOM 2088 N N . LYS A 1 266 ? 10.734 -12.469 -8.984 1 85.44 266 LYS A N 1
ATOM 2089 C CA . LYS A 1 266 ? 11.094 -13.625 -9.805 1 85.44 266 LYS A CA 1
ATOM 2090 C C . LYS A 1 266 ? 12.555 -14.016 -9.594 1 85.44 266 LYS A C 1
ATOM 2092 O O . LYS A 1 266 ? 12.859 -15.195 -9.406 1 85.44 266 LYS A O 1
ATOM 2097 N N . PHE A 1 267 ? 13.43 -13.008 -9.641 1 86.12 267 PHE A N 1
ATOM 2098 C CA . PHE A 1 267 ? 14.852 -13.273 -9.461 1 86.12 267 PHE 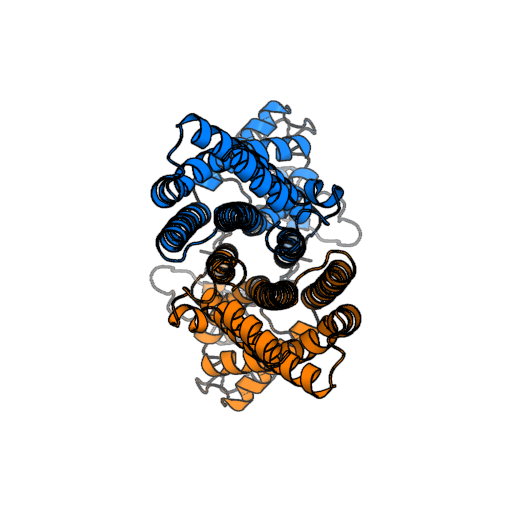A CA 1
ATOM 2099 C C . PHE A 1 267 ? 15.117 -13.93 -8.109 1 86.12 267 PHE A C 1
ATOM 2101 O O . PHE A 1 267 ? 15.844 -14.922 -8.023 1 86.12 267 PHE A O 1
ATOM 2108 N N . GLY A 1 268 ? 14.508 -13.43 -7.109 1 88.12 268 GLY A N 1
ATOM 2109 C CA . GLY A 1 268 ? 14.703 -13.961 -5.77 1 88.12 268 GLY A CA 1
ATOM 2110 C C . GLY A 1 268 ? 14.148 -15.359 -5.605 1 88.12 268 GLY A C 1
ATOM 2111 O O . GLY A 1 268 ? 14.789 -16.219 -5.008 1 88.12 268 GLY A O 1
ATOM 2112 N N . SER A 1 269 ? 12.938 -15.578 -6.121 1 86.81 269 SER A N 1
ATOM 2113 C CA . SER A 1 269 ? 12.32 -16.891 -5.988 1 86.81 269 SER A CA 1
ATOM 2114 C C . SER A 1 269 ? 13.094 -17.938 -6.777 1 86.81 269 SER A C 1
ATOM 2116 O O . SER A 1 269 ? 13.266 -19.078 -6.312 1 86.81 269 SER A O 1
ATOM 2118 N N . ASP A 1 270 ? 13.547 -17.609 -7.988 1 86.06 270 ASP A N 1
ATOM 2119 C CA . ASP A 1 270 ? 14.352 -18.516 -8.789 1 86.06 270 ASP A CA 1
ATOM 2120 C C . ASP A 1 270 ? 15.68 -18.828 -8.109 1 86.06 270 ASP A C 1
ATOM 2122 O O . ASP A 1 270 ? 16.156 -19.969 -8.148 1 86.06 270 ASP A O 1
ATOM 2126 N N . ALA A 1 271 ? 16.266 -17.812 -7.566 1 89 271 ALA A N 1
ATOM 2127 C CA . ALA A 1 271 ? 17.531 -18.016 -6.863 1 89 271 ALA A CA 1
ATOM 2128 C C . ALA A 1 271 ? 17.359 -18.938 -5.664 1 89 271 ALA A C 1
ATOM 2130 O O . ALA A 1 271 ? 18.219 -19.781 -5.395 1 89 271 ALA A O 1
ATOM 2131 N N . MET A 1 272 ? 16.281 -18.766 -4.988 1 87.38 272 MET A N 1
ATOM 2132 C CA . MET A 1 272 ? 16 -19.641 -3.84 1 87.38 272 MET A CA 1
ATOM 2133 C C . MET A 1 272 ? 15.812 -21.078 -4.277 1 87.38 272 MET A C 1
ATOM 2135 O O . MET A 1 272 ? 16.266 -22 -3.604 1 87.38 272 MET A O 1
ATOM 2139 N N . MET A 1 273 ? 15.133 -21.266 -5.391 1 85.62 273 MET A N 1
ATOM 2140 C CA . MET A 1 273 ? 14.906 -22.609 -5.914 1 85.62 273 MET A CA 1
ATOM 2141 C C . MET A 1 273 ? 16.219 -23.25 -6.34 1 85.62 273 MET A C 1
ATOM 2143 O O . MET A 1 273 ? 16.422 -24.453 -6.145 1 85.62 273 MET A O 1
ATOM 2147 N N . LYS A 1 274 ? 17.062 -22.5 -6.926 1 87.81 274 LYS A N 1
ATOM 2148 C CA . LYS A 1 274 ? 18.359 -23.031 -7.352 1 87.81 274 LYS A CA 1
ATOM 2149 C C . LYS A 1 274 ? 19.219 -23.391 -6.152 1 87.81 274 LYS A C 1
ATOM 2151 O O . LYS A 1 274 ? 19.953 -24.375 -6.188 1 87.81 274 LYS A O 1
ATOM 2156 N N . ILE A 1 275 ? 19.094 -22.594 -5.125 1 87.75 275 ILE A N 1
ATOM 2157 C CA . ILE A 1 275 ? 19.875 -22.844 -3.912 1 87.75 275 ILE A CA 1
ATOM 2158 C C . ILE A 1 275 ? 19.344 -24.094 -3.221 1 87.75 275 ILE A C 1
ATOM 2160 O O . ILE A 1 275 ? 20.141 -24.906 -2.719 1 87.75 275 ILE A O 1
ATOM 2164 N N . PHE A 1 276 ? 18.016 -24.172 -3.273 1 83.69 276 PHE A N 1
ATOM 2165 C CA . PHE A 1 276 ? 17.391 -25.328 -2.643 1 83.69 276 PHE A CA 1
ATOM 2166 C C . PHE A 1 276 ? 17.625 -26.594 -3.469 1 83.69 276 PHE A C 1
ATOM 2168 O O . PHE A 1 276 ? 17.812 -27.672 -2.914 1 83.69 276 PHE A O 1
ATOM 2175 N N . MET B 1 1 ? -2.283 20.609 24.031 1 27.33 1 MET B N 1
ATOM 2176 C CA . MET B 1 1 ? -1.457 21.609 23.375 1 27.33 1 MET B CA 1
ATOM 2177 C C . MET B 1 1 ? -1.026 21.141 22 1 27.33 1 MET B C 1
ATOM 2179 O O . MET B 1 1 ? -0.848 19.953 21.766 1 27.33 1 MET B O 1
ATOM 2183 N N . GLY B 1 2 ? -1.446 21.797 20.953 1 34.69 2 GLY B N 1
ATOM 2184 C CA . GLY B 1 2 ? -1.18 21.391 19.578 1 34.69 2 GLY B CA 1
ATOM 2185 C C . GLY B 1 2 ? 0.297 21.203 19.281 1 34.69 2 GLY B C 1
ATOM 2186 O O . GLY B 1 2 ? 1.146 21.531 20.125 1 34.69 2 GLY B O 1
ATOM 2187 N N . PRO B 1 3 ? 0.534 20.734 18.172 1 37.56 3 PRO B N 1
ATOM 2188 C CA . PRO B 1 3 ? 1.913 20.328 17.891 1 37.56 3 PRO B CA 1
ATOM 2189 C C . PRO B 1 3 ? 2.912 21.469 18.094 1 37.56 3 PRO B C 1
ATOM 2191 O O . PRO B 1 3 ? 4.078 21.219 18.406 1 37.56 3 PRO B O 1
ATOM 2194 N N . SER B 1 4 ? 2.535 22.688 17.859 1 36.97 4 SER B N 1
ATOM 2195 C CA . SER B 1 4 ? 3.453 23.812 17.953 1 36.97 4 SER B CA 1
ATOM 2196 C C . SER B 1 4 ? 3.709 24.188 19.406 1 36.97 4 SER B C 1
ATOM 2198 O O . SER B 1 4 ? 4.617 24.969 19.703 1 36.97 4 SER B O 1
ATOM 2200 N N . ARG B 1 5 ? 3.291 23.641 20.266 1 40.09 5 ARG B N 1
ATOM 2201 C CA . ARG B 1 5 ? 3.389 23.828 21.719 1 40.09 5 ARG B CA 1
ATOM 2202 C C . ARG B 1 5 ? 3.264 25.312 22.078 1 40.09 5 ARG B C 1
ATOM 2204 O O . ARG B 1 5 ? 3.658 25.719 23.172 1 40.09 5 ARG B O 1
ATOM 2211 N N . ALA B 1 6 ? 3.031 26.266 21.078 1 43.03 6 ALA B N 1
ATOM 2212 C CA . ALA B 1 6 ? 2.934 27.672 21.453 1 43.03 6 ALA B CA 1
ATOM 2213 C C . ALA B 1 6 ? 1.629 27.969 22.188 1 43.03 6 ALA B C 1
ATOM 2215 O O . ALA B 1 6 ? 1.438 29.062 22.719 1 43.03 6 ALA B O 1
ATOM 2216 N N . GLY B 1 7 ? 0.806 27.156 22.406 1 42.81 7 GLY B N 1
ATOM 2217 C CA . GLY B 1 7 ? -0.452 27.312 23.125 1 42.81 7 GLY B CA 1
ATOM 2218 C C . GLY B 1 7 ? -1.566 27.875 22.25 1 42.81 7 GLY B C 1
ATOM 2219 O O . GLY B 1 7 ? -2.588 28.328 22.75 1 42.81 7 GLY B O 1
ATOM 2220 N N . LYS B 1 8 ? -1.203 27.922 20.922 1 46.94 8 LYS B N 1
ATOM 2221 C CA . LYS B 1 8 ? -2.18 28.531 20.031 1 46.94 8 LYS B CA 1
ATOM 2222 C C . LYS B 1 8 ? -3.516 27.781 20.094 1 46.94 8 LYS B C 1
ATOM 2224 O O . LYS B 1 8 ? -4.574 28.406 20.188 1 46.94 8 LYS B O 1
ATOM 2229 N N . SER B 1 9 ? -3.342 26.5 19.969 1 46.78 9 SER B N 1
ATOM 2230 C CA . SER B 1 9 ? -4.582 25.734 20.062 1 46.78 9 SER B CA 1
ATOM 2231 C C . SER B 1 9 ? -5.246 25.922 21.422 1 46.78 9 SER B C 1
ATOM 2233 O O . SER B 1 9 ? -6.473 26.016 21.516 1 46.78 9 SER B O 1
ATOM 2235 N N . CYS B 1 10 ? -4.336 26 22.391 1 46.47 10 CYS B N 1
ATOM 2236 C CA . CYS B 1 10 ? -4.91 26.25 23.703 1 46.47 10 CYS B CA 1
ATOM 2237 C C . CYS B 1 10 ? -5.531 27.641 23.766 1 46.47 10 CYS B C 1
ATOM 2239 O O . CYS B 1 10 ? -6.613 27.828 24.328 1 46.47 10 CYS B O 1
ATOM 2241 N N . LEU B 1 11 ? -4.895 28.594 23.219 1 49.88 11 LEU B N 1
ATOM 2242 C CA . LEU B 1 11 ? -5.418 29.953 23.188 1 49.88 11 LEU B CA 1
ATOM 2243 C C . LEU B 1 11 ? -6.688 30.031 22.359 1 49.88 11 LEU B C 1
ATOM 2245 O O . LEU B 1 11 ? -7.66 30.672 22.75 1 49.88 11 LEU B O 1
ATOM 2249 N N . LEU B 1 12 ? -6.578 29.328 21.188 1 50.97 12 LEU B N 1
ATOM 2250 C CA . LEU B 1 12 ? -7.77 29.375 20.328 1 50.97 12 LEU B CA 1
ATOM 2251 C C . LEU B 1 12 ? -8.922 28.625 20.984 1 50.97 12 LEU B C 1
ATOM 2253 O O . LEU B 1 12 ? -10.078 29.031 20.875 1 50.97 12 LEU B O 1
ATOM 2257 N N . GLU B 1 13 ? -8.555 27.516 21.594 1 49.56 13 GLU B N 1
ATOM 2258 C CA . GLU B 1 13 ? -9.578 26.812 22.375 1 49.56 13 GLU B CA 1
ATOM 2259 C C . GLU B 1 13 ? -10.102 27.688 23.516 1 49.56 13 GLU B C 1
ATOM 2261 O O . GLU B 1 13 ? -11.281 27.641 23.844 1 49.56 13 GLU B O 1
ATOM 2266 N N . CYS B 1 14 ? -9.141 28.344 24.031 1 51.25 14 CYS B N 1
ATOM 2267 C CA . CYS B 1 14 ? -9.562 29.266 25.078 1 51.25 14 CYS B CA 1
ATOM 2268 C C . CYS B 1 14 ? -10.477 30.344 24.531 1 51.25 14 CYS B C 1
ATOM 2270 O O . CYS B 1 14 ? -11.43 30.766 25.188 1 51.25 14 CYS B O 1
ATOM 2272 N N . ILE B 1 15 ? -10.086 30.688 23.359 1 50.97 15 ILE B N 1
ATOM 2273 C CA . ILE B 1 15 ? -10.867 31.766 22.75 1 50.97 15 ILE B CA 1
ATOM 2274 C C . ILE B 1 15 ? -12.18 31.203 22.203 1 50.97 15 ILE B C 1
ATOM 2276 O O . ILE B 1 15 ? -13.234 31.828 22.312 1 50.97 15 ILE B O 1
ATOM 2280 N N . SER B 1 16 ? -12.078 30.031 21.406 1 48.62 16 SER B N 1
ATOM 2281 C CA . SER B 1 16 ? -13.25 29.484 20.734 1 48.62 16 SER B CA 1
ATOM 2282 C C . SER B 1 16 ? -14.055 28.578 21.656 1 48.62 16 SER B C 1
ATOM 2284 O O . SER B 1 16 ? -15.242 28.359 21.453 1 48.62 16 SER B O 1
ATOM 2286 N N . GLY B 1 17 ? -13.359 27.688 22.422 1 44.56 17 GLY B N 1
ATOM 2287 C CA . GLY B 1 17 ? -13.961 26.547 23.094 1 44.56 17 GLY B CA 1
ATOM 2288 C C . GLY B 1 17 ? -14.961 26.938 24.156 1 44.56 17 GLY B C 1
ATOM 2289 O O . GLY B 1 17 ? -15.008 28.109 24.578 1 44.56 17 GLY B O 1
ATOM 2290 N N . PRO B 1 18 ? -15.906 25.891 24.359 1 40.34 18 PRO B N 1
ATOM 2291 C CA . PRO B 1 18 ? -16.844 26.094 25.469 1 40.34 18 PRO B CA 1
ATOM 2292 C C . PRO B 1 18 ? -16.141 26.453 26.781 1 40.34 18 PRO B C 1
ATOM 2294 O O . PRO B 1 18 ? -14.93 26.203 26.922 1 40.34 18 PRO B O 1
ATOM 2297 N N . LYS B 1 19 ? -16.922 26.891 27.734 1 39.47 19 LYS B N 1
ATOM 2298 C CA . LYS B 1 19 ? -16.734 27.359 29.109 1 39.47 19 LYS B CA 1
ATOM 2299 C C . LYS B 1 19 ? -15.758 26.453 29.875 1 39.47 19 LYS B C 1
ATOM 2301 O O . LYS B 1 19 ? -15.055 26.906 30.766 1 39.47 19 LYS B O 1
ATOM 2306 N N . ASP B 1 20 ? -15.812 25.078 29.672 1 36.78 20 ASP B N 1
ATOM 2307 C CA . ASP B 1 20 ? -15.328 24.297 30.797 1 36.78 20 ASP B CA 1
ATOM 2308 C C . ASP B 1 20 ? -13.812 24.125 30.734 1 36.78 20 ASP B C 1
ATOM 2310 O O . ASP B 1 20 ? -13.25 23.234 31.375 1 36.78 20 ASP B O 1
ATOM 2314 N N . ILE B 1 21 ? -13.172 24.469 29.859 1 41.84 21 ILE B N 1
ATOM 2315 C CA . ILE B 1 21 ? -11.727 24.359 30.016 1 41.84 21 ILE B CA 1
ATOM 2316 C C . ILE B 1 21 ? -11.289 25.156 31.25 1 41.84 21 ILE B C 1
ATOM 2318 O O . ILE B 1 21 ? -10.117 25.516 31.375 1 41.84 21 ILE B O 1
ATOM 2322 N N . ARG B 1 22 ? -12.227 25.469 32.031 1 37.72 22 ARG B N 1
ATOM 2323 C CA . ARG B 1 22 ? -12.211 26.469 33.094 1 37.72 22 ARG B CA 1
ATOM 2324 C C . ARG B 1 22 ? -11.18 26.109 34.156 1 37.72 22 ARG B C 1
ATOM 2326 O O . ARG B 1 22 ? -10.945 26.875 35.094 1 37.72 22 ARG B O 1
ATOM 2333 N N . ASP B 1 23 ? -10.898 24.766 34.438 1 38.31 23 ASP B N 1
ATOM 2334 C CA . ASP B 1 23 ? -10.328 24.609 35.75 1 38.31 23 ASP B CA 1
ATOM 2335 C C . ASP B 1 23 ? -8.82 24.875 35.75 1 38.31 23 ASP B C 1
ATOM 2337 O O . ASP B 1 23 ? -8.086 24.25 34.969 1 38.31 23 ASP B O 1
ATOM 2341 N N . GLY B 1 24 ? -8.289 26.031 36.062 1 44.69 24 GLY B N 1
ATOM 2342 C CA . GLY B 1 24 ? -7.02 26.594 36.531 1 44.69 24 GLY B CA 1
ATOM 2343 C C . GLY B 1 24 ? -6.527 27.734 35.656 1 44.69 24 GLY B C 1
ATOM 2344 O O . GLY B 1 24 ? -5.41 28.219 35.844 1 44.69 24 GLY B O 1
ATOM 2345 N N . LEU B 1 25 ? -6.922 27.719 34.375 1 43.03 25 LEU B N 1
ATOM 2346 C CA . LEU B 1 25 ? -6.406 28.859 33.625 1 43.03 25 LEU B CA 1
ATOM 2347 C C . LEU B 1 25 ? -7.227 30.125 33.938 1 43.03 25 LEU B C 1
ATOM 2349 O O . LEU B 1 25 ? -8.461 30.078 33.906 1 43.03 25 LEU B O 1
ATOM 2353 N N . GLU B 1 26 ? -6.691 30.922 34.812 1 46.72 26 GLU B N 1
ATOM 2354 C CA . GLU B 1 26 ? -7.289 32.219 35.156 1 46.72 26 GLU B CA 1
ATOM 2355 C C . GLU B 1 26 ? -6.836 33.281 34.188 1 46.72 26 GLU B C 1
ATOM 2357 O O . GLU B 1 26 ? -5.664 33.344 33.812 1 46.72 26 GLU B O 1
ATOM 2362 N N . GLY B 1 27 ? -7.414 33.625 33.125 1 51.53 27 GLY B N 1
ATOM 2363 C CA . GLY B 1 27 ? -7.082 34.781 32.312 1 51.53 27 GLY B CA 1
ATOM 2364 C C . GLY B 1 27 ? -8.297 35.5 31.734 1 51.53 27 GLY B C 1
ATOM 2365 O O . GLY B 1 27 ? -9.43 35.031 31.922 1 51.53 27 GLY B O 1
ATOM 2366 N N . THR B 1 28 ? -8.25 36.812 31.562 1 50.28 28 THR B N 1
ATOM 2367 C CA . THR B 1 28 ? -9.289 37.625 30.938 1 50.28 28 THR B CA 1
ATOM 2368 C C . THR B 1 28 ? -9.016 37.812 29.438 1 50.28 28 THR B C 1
ATOM 2370 O O . THR B 1 28 ? -7.867 38 29.047 1 50.28 28 THR B O 1
ATOM 2373 N N . ILE B 1 29 ? -9.828 37.219 28.594 1 52.75 29 ILE B N 1
ATOM 2374 C CA . ILE B 1 29 ? -9.719 37.406 27.156 1 52.75 29 ILE B CA 1
ATOM 2375 C C . ILE B 1 29 ? -10.516 38.656 26.75 1 52.75 29 ILE B C 1
ATOM 2377 O O . ILE B 1 29 ? -11.711 38.75 27.047 1 52.75 29 ILE B O 1
ATOM 2381 N N . THR B 1 30 ? -9.836 39.781 26.453 1 54.16 30 THR B N 1
ATOM 2382 C CA . THR B 1 30 ? -10.5 41 25.969 1 54.16 30 THR B CA 1
ATOM 2383 C C . THR B 1 30 ? -10.203 41.219 24.5 1 54.16 30 THR B C 1
ATOM 2385 O O . THR B 1 30 ? -9.133 40.875 24 1 54.16 30 THR B O 1
ATOM 2388 N N . VAL B 1 31 ? -11.211 41.375 23.641 1 53.25 31 VAL B N 1
ATOM 2389 C CA . VAL B 1 31 ? -11.07 41.781 22.25 1 53.25 31 VAL B CA 1
ATOM 2390 C C . VAL B 1 31 ? -11.391 43.281 22.109 1 53.25 31 VAL B C 1
ATOM 2392 O O . VAL B 1 31 ? -12.5 43.719 22.406 1 53.25 31 VAL B O 1
ATOM 2395 N N . ASN B 1 32 ? -10.43 43.969 21.641 1 55.75 32 ASN B N 1
ATOM 2396 C CA . ASN B 1 32 ? -10.523 45.438 21.578 1 55.75 32 ASN B CA 1
ATOM 2397 C C . ASN B 1 32 ? -10.977 46.031 22.922 1 55.75 32 ASN B C 1
ATOM 2399 O O . ASN B 1 32 ? -11.812 46.938 22.953 1 55.75 32 ASN B O 1
ATOM 2403 N N . GLY B 1 33 ? -10.578 45.438 23.984 1 55.75 33 GLY B N 1
ATOM 2404 C CA . GLY B 1 33 ? -10.859 45.938 25.312 1 55.75 33 GLY B CA 1
ATOM 2405 C C . GLY B 1 33 ? -12.117 45.375 25.938 1 55.75 33 GLY B C 1
ATOM 2406 O O . GLY B 1 33 ? -12.422 45.625 27.094 1 55.75 33 GLY B O 1
ATOM 2407 N N . GLN B 1 34 ? -12.969 44.906 25.109 1 56.34 34 GLN B N 1
ATOM 2408 C CA . GLN B 1 34 ? -14.211 44.344 25.625 1 56.34 34 GLN B CA 1
ATOM 2409 C C . GLN B 1 34 ? -14.031 42.875 25.984 1 56.34 34 GLN B C 1
ATOM 2411 O O . GLN B 1 34 ? -13.297 42.156 25.312 1 56.34 34 GLN B O 1
ATOM 2416 N N . PRO B 1 35 ? -14.523 42.5 27.094 1 55.44 35 PRO B N 1
ATOM 2417 C CA . PRO B 1 35 ? -14.43 41.094 27.5 1 55.44 35 PRO B CA 1
ATOM 2418 C C . PRO B 1 35 ? -15.008 40.156 26.469 1 55.44 35 PRO B C 1
ATOM 2420 O O . PRO B 1 35 ? -15.891 40.531 25.688 1 55.44 35 PRO B O 1
ATOM 2423 N N . TRP B 1 36 ? -14.312 39.031 26.234 1 52.91 36 TRP B N 1
ATOM 2424 C CA . TRP B 1 36 ? -14.742 37.969 25.328 1 52.91 36 TRP B CA 1
ATOM 2425 C C . TRP B 1 36 ? -16.141 37.469 25.703 1 52.91 36 TRP B C 1
ATOM 2427 O O . TRP B 1 36 ? -16.312 36.781 26.703 1 52.91 36 TRP B O 1
ATOM 2437 N N . THR B 1 37 ? -17.188 38.281 25.281 1 49.16 37 THR B N 1
ATOM 2438 C CA . THR B 1 37 ? -18.594 37.969 25.562 1 49.16 37 THR B CA 1
ATOM 2439 C C . THR B 1 37 ? -19.094 36.875 24.625 1 49.16 37 THR B C 1
ATOM 2441 O O . THR B 1 37 ? -18.453 36.594 23.609 1 49.16 37 THR B O 1
ATOM 2444 N N . LYS B 1 38 ? -20.156 36.156 25.047 1 52 38 LYS B N 1
ATOM 2445 C CA . LYS B 1 38 ? -20.844 35.156 24.234 1 52 38 LYS B CA 1
ATOM 2446 C C . LYS B 1 38 ? -21.141 35.688 22.844 1 52 38 LYS B C 1
ATOM 2448 O O . LYS B 1 38 ? -21.141 34.938 21.875 1 52 38 LYS B O 1
ATOM 2453 N N . GLN B 1 39 ? -21.391 36.969 22.797 1 49.66 39 GLN B N 1
ATOM 2454 C CA . GLN B 1 39 ? -21.734 37.531 21.5 1 49.66 39 GLN B CA 1
ATOM 2455 C C . GLN B 1 39 ? -20.531 37.562 20.562 1 49.66 39 GLN B C 1
ATOM 2457 O O . GLN B 1 39 ? -20.672 37.25 19.375 1 49.66 39 GLN B O 1
ATOM 2462 N N . LEU B 1 40 ? -19.453 37.844 21.109 1 50.56 40 LEU B N 1
ATOM 2463 C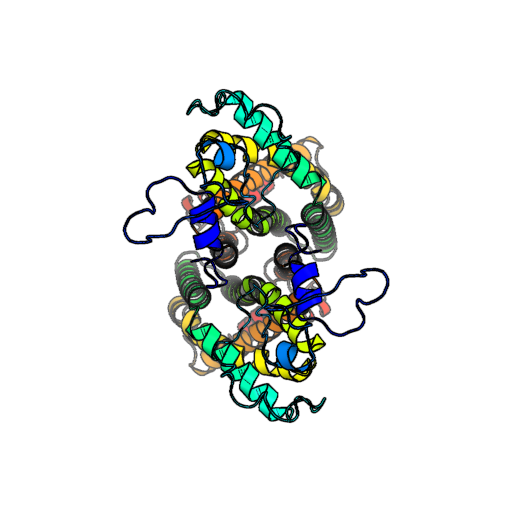 CA . LEU B 1 40 ? -18.25 37.906 20.281 1 50.56 40 LEU B CA 1
ATOM 2464 C C . LEU B 1 40 ? -17.828 36.5 19.859 1 50.56 40 LEU B C 1
ATOM 2466 O O . LEU B 1 40 ? -17.312 36.281 18.766 1 50.56 40 LEU B O 1
ATOM 2470 N N . LYS B 1 41 ? -18.094 35.625 20.75 1 49.53 41 LYS B N 1
ATOM 2471 C CA . LYS B 1 41 ? -17.844 34.219 20.438 1 49.53 41 LYS B CA 1
ATOM 2472 C C . LYS B 1 41 ? -18.656 33.781 19.219 1 49.53 41 LYS B C 1
ATOM 2474 O O . LYS B 1 41 ? -18.203 32.938 18.438 1 49.53 41 LYS B O 1
ATOM 2479 N N . GLN B 1 42 ? -19.844 34.312 19.219 1 46.12 42 GLN B N 1
ATOM 2480 C CA . GLN B 1 42 ? -20.703 34 18.078 1 46.12 42 GLN B CA 1
ATOM 2481 C C . GLN B 1 42 ? -20.156 34.562 16.781 1 46.12 42 GLN B C 1
ATOM 2483 O O . GLN B 1 42 ? -20.438 34.031 15.703 1 46.12 42 GLN B O 1
ATOM 2488 N N . GLN B 1 43 ? -19.406 35.594 17.047 1 43.66 43 GLN B N 1
ATOM 2489 C CA . GLN B 1 43 ? -18.891 36.219 15.836 1 43.66 43 GLN B CA 1
ATOM 2490 C C . GLN B 1 43 ? -17.5 35.719 15.484 1 43.66 43 GLN B C 1
ATOM 2492 O O . GLN B 1 43 ? -16.969 36.031 14.422 1 43.66 43 GLN B O 1
ATOM 2497 N N . THR B 1 44 ? -16.938 35.094 16.375 1 43.56 44 THR B N 1
ATOM 2498 C CA . THR B 1 44 ? -15.586 34.594 16.125 1 43.56 44 THR B CA 1
ATOM 2499 C C . THR B 1 44 ? -15.609 33.125 15.688 1 43.56 44 THR B C 1
ATOM 2501 O O . THR B 1 44 ? -16.375 32.344 16.219 1 43.56 44 THR B O 1
ATOM 2504 N N . SER B 1 45 ? -15.453 32.875 14.438 1 41.44 45 SER B N 1
ATOM 2505 C CA . SER B 1 45 ? -15.367 31.516 13.898 1 41.44 45 SER B CA 1
ATOM 2506 C C . SER B 1 45 ? -13.938 30.984 13.93 1 41.44 45 SER B C 1
ATOM 2508 O O . SER B 1 45 ? -12.984 31.766 13.773 1 41.44 45 SER B O 1
ATOM 2510 N N . TYR B 1 46 ? -13.648 30.062 14.75 1 43.31 46 TYR B N 1
ATOM 2511 C CA . TYR B 1 46 ? -12.383 29.344 14.773 1 43.31 46 TYR B CA 1
ATOM 2512 C C . TYR B 1 46 ? -12.289 28.359 13.609 1 43.31 46 TYR B C 1
ATOM 2514 O O . TYR B 1 46 ? -13.234 27.609 13.336 1 43.31 46 TYR B O 1
ATOM 2522 N N . VAL B 1 47 ? -11.562 28.828 12.633 1 42.09 47 VAL B N 1
ATOM 2523 C CA . VAL B 1 47 ? -11.32 27.906 11.523 1 42.09 47 VAL B CA 1
ATOM 2524 C C . VAL B 1 47 ? -10.094 27.047 11.828 1 42.09 47 VAL B C 1
ATOM 2526 O O . VAL B 1 47 ? -9.023 27.578 12.156 1 42.09 47 VAL B O 1
ATOM 2529 N N . VAL B 1 48 ? -10.383 25.906 12.367 1 40.62 48 VAL B N 1
ATOM 2530 C CA . VAL B 1 48 ? -9.289 24.969 12.586 1 40.62 48 VAL B CA 1
ATOM 2531 C C . VAL B 1 48 ? -8.422 24.891 11.336 1 40.62 48 VAL B C 1
ATOM 2533 O O . VAL B 1 48 ? -8.883 25.172 10.227 1 40.62 48 VAL B O 1
ATOM 2536 N N . GLN B 1 49 ? -7.184 24.953 11.562 1 36.72 49 GLN B N 1
ATOM 2537 C CA . GLN B 1 49 ? -6.172 24.969 10.508 1 36.72 49 GLN B CA 1
ATOM 2538 C C . GLN B 1 49 ? -6.531 23.984 9.391 1 36.72 49 GLN B C 1
ATOM 2540 O O . GLN B 1 49 ? -6.289 24.25 8.219 1 36.72 49 GLN B O 1
ATOM 2545 N N . ASP B 1 50 ? -6.684 22.719 9.727 1 39.12 50 ASP B N 1
ATOM 2546 C CA . ASP B 1 50 ? -6.93 21.828 8.602 1 39.12 50 ASP B CA 1
ATOM 2547 C C . ASP B 1 50 ? -8.18 22.25 7.824 1 39.12 50 ASP B C 1
ATOM 2549 O O . ASP B 1 50 ? -9.188 22.625 8.422 1 39.12 50 ASP B O 1
ATOM 2553 N N . ASP B 1 51 ? -7.957 22.891 6.684 1 36.53 51 ASP B N 1
ATOM 2554 C CA . ASP B 1 51 ? -8.961 23.344 5.727 1 36.53 51 ASP B CA 1
ATOM 2555 C C . ASP B 1 51 ? -10.242 22.531 5.84 1 36.53 51 ASP B C 1
ATOM 2557 O O . ASP B 1 51 ? -10.438 21.562 5.098 1 36.53 51 ASP B O 1
ATOM 2561 N N . LEU B 1 52 ? -10.5 22.062 6.941 1 36.25 52 LEU B N 1
ATOM 2562 C CA . LEU B 1 52 ? -11.766 21.328 6.988 1 36.25 52 LEU B CA 1
ATOM 2563 C C . LEU B 1 52 ? -12.906 22.188 6.445 1 36.25 52 LEU B C 1
ATOM 2565 O O . LEU B 1 52 ? -14.07 21.812 6.562 1 36.25 52 LEU B O 1
ATOM 2569 N N . PHE B 1 53 ? -12.766 23.484 6.449 1 34.59 53 PHE B N 1
ATOM 2570 C CA . PHE B 1 53 ? -14 24.188 6.094 1 34.59 53 PHE B CA 1
ATOM 2571 C C . PHE B 1 53 ? -14.438 23.828 4.68 1 34.59 53 PHE B C 1
ATOM 2573 O O . PHE B 1 53 ? -13.68 24 3.727 1 34.59 53 PHE B O 1
ATOM 2580 N N . TYR B 1 54 ? -15.102 22.766 4.613 1 36.75 54 TYR B N 1
ATOM 2581 C CA . TYR B 1 54 ? -15.93 22.438 3.463 1 36.75 54 TYR B CA 1
ATOM 2582 C C . TYR B 1 54 ? -16.453 23.688 2.781 1 36.75 54 TYR B C 1
ATOM 2584 O O . TYR B 1 54 ? -16.875 24.641 3.449 1 36.75 54 TYR B O 1
ATOM 2592 N N . GLU B 1 55 ? -15.719 24.109 1.742 1 33.97 55 GLU B N 1
ATOM 2593 C CA . GLU B 1 55 ? -16.344 25.141 0.914 1 33.97 55 GLU B CA 1
ATOM 2594 C C . GLU B 1 55 ? -17.844 25.203 1.128 1 33.97 55 GLU B C 1
ATOM 2596 O O . GLU B 1 55 ? -18.469 26.25 0.938 1 33.97 55 GLU B O 1
ATOM 2601 N N . THR B 1 56 ? -18.438 23.984 1.156 1 33.34 56 THR B N 1
ATOM 2602 C CA . THR B 1 56 ? -19.891 24.062 1.011 1 33.34 56 THR B CA 1
ATOM 2603 C C . THR B 1 56 ? -20.531 24.625 2.273 1 33.34 56 THR B C 1
ATOM 2605 O O . THR B 1 56 ? -21.766 24.734 2.359 1 33.34 56 THR B O 1
ATOM 2608 N N . ILE B 1 57 ? -19.734 24.688 3.336 1 35.25 57 ILE B N 1
ATOM 2609 C CA . ILE B 1 57 ? -20.562 25.281 4.387 1 35.25 57 ILE B CA 1
ATOM 2610 C C . ILE B 1 57 ? -20.734 26.766 4.125 1 35.25 57 ILE B C 1
ATOM 2612 O O . ILE B 1 57 ? -19.766 27.531 4.16 1 35.25 57 ILE B O 1
ATOM 2616 N N . THR B 1 58 ? -21.344 27.156 3.088 1 30.58 58 THR B N 1
ATOM 2617 C CA . THR B 1 58 ? -21.891 28.516 3.088 1 30.58 58 THR B CA 1
ATOM 2618 C C . THR B 1 58 ? -22.281 28.938 4.5 1 30.58 58 THR B C 1
ATOM 2620 O O . THR B 1 58 ? -22.672 28.109 5.32 1 30.58 58 THR B O 1
ATOM 2623 N N . VAL B 1 59 ? -21.625 29.938 5.145 1 35.62 59 VAL B N 1
ATOM 2624 C CA . VAL B 1 59 ? -22.078 30.719 6.285 1 35.62 59 VAL B CA 1
ATOM 2625 C C . VAL B 1 59 ? -23.594 30.688 6.379 1 35.62 59 VAL B C 1
ATOM 2627 O O . VAL B 1 59 ? -24.203 31.484 7.102 1 35.62 59 VAL B O 1
ATOM 2630 N N . CYS B 1 60 ? -24.297 30.141 5.363 1 31.7 60 CYS B N 1
ATOM 2631 C CA . CYS B 1 60 ? -25.719 30.453 5.57 1 31.7 60 CYS B CA 1
ATOM 2632 C C . CYS B 1 60 ? -26.109 30.234 7.027 1 31.7 60 CYS B C 1
ATOM 2634 O O . CYS B 1 60 ? -26.656 31.141 7.668 1 31.7 60 CYS B O 1
ATOM 2636 N N . THR B 1 61 ? -27.109 29.203 7.23 1 32.34 61 THR B N 1
ATOM 2637 C CA . THR B 1 61 ? -28.141 29.094 8.25 1 32.34 61 THR B CA 1
ATOM 2638 C C . THR B 1 61 ? -27.516 28.719 9.602 1 32.34 61 THR B C 1
ATOM 2640 O O . THR B 1 61 ? -28.234 28.266 10.5 1 32.34 61 THR B O 1
ATOM 2643 N N . ASN B 1 62 ? -26.234 28.656 9.82 1 32.78 62 ASN B N 1
ATOM 2644 C CA . ASN B 1 62 ? -25.922 28.406 11.219 1 32.78 62 ASN B CA 1
ATOM 2645 C C . ASN B 1 62 ? -26.578 29.406 12.148 1 32.78 62 ASN B C 1
ATOM 2647 O O . ASN B 1 62 ? -26.234 29.5 13.328 1 32.78 62 ASN B O 1
ATOM 2651 N N . THR B 1 63 ? -26.891 30.562 11.711 1 33 63 THR B N 1
ATOM 2652 C CA . THR B 1 63 ? -27.422 31.438 12.75 1 33 63 THR B CA 1
ATOM 2653 C C . THR B 1 63 ? -28.422 30.688 13.633 1 33 63 THR B C 1
ATOM 2655 O O . THR B 1 63 ? -28.594 31.016 14.805 1 33 63 THR B O 1
ATOM 2658 N N . ASP B 1 64 ? -29.656 30.328 13.055 1 33.62 64 ASP B N 1
ATOM 2659 C CA . ASP B 1 64 ? -30.641 29.922 14.047 1 33.62 64 ASP B CA 1
ATOM 2660 C C . ASP B 1 64 ? -30.125 28.75 14.891 1 33.62 64 ASP B C 1
ATOM 2662 O O . ASP B 1 64 ? -29 28.297 14.711 1 33.62 64 ASP B O 1
ATOM 2666 N N . GLY B 1 65 ? -31.031 27.578 15.102 1 31.77 65 GLY B N 1
ATOM 2667 C CA . GLY B 1 65 ? -31.062 26.469 16.047 1 31.77 65 GLY B CA 1
ATOM 2668 C C . GLY B 1 65 ? -29.906 25.5 15.844 1 31.77 65 GLY B C 1
ATOM 2669 O O . GLY B 1 65 ? -30 24.578 15.023 1 31.77 65 GLY B O 1
ATOM 2670 N N . PHE B 1 66 ? -28.719 25.75 15.641 1 34.88 66 PHE B N 1
ATOM 2671 C CA . PHE B 1 66 ? -27.672 24.766 15.938 1 34.88 66 PHE B CA 1
ATOM 2672 C C . PHE B 1 66 ? -28.125 23.828 17.047 1 34.88 66 PHE B C 1
ATOM 2674 O O . PHE B 1 66 ? -27.594 23.875 18.156 1 34.88 66 PHE B O 1
ATOM 2681 N N . LYS B 1 67 ? -29.375 23.922 17.516 1 35.38 67 LYS B N 1
ATOM 2682 C CA . LYS B 1 67 ? -29.891 22.891 18.406 1 35.38 67 LYS B CA 1
ATOM 2683 C C . LYS B 1 67 ? -29.438 21.5 17.969 1 35.38 67 LYS B C 1
ATOM 2685 O O . LYS B 1 67 ? -29.141 21.281 16.797 1 35.38 67 LYS B O 1
ATOM 2690 N N . ASN B 1 68 ? -29.078 20.609 18.938 1 40 68 ASN B N 1
ATOM 2691 C CA . ASN B 1 68 ? -28.797 19.172 18.953 1 40 68 ASN B CA 1
ATOM 2692 C C . ASN B 1 68 ? -29.406 18.469 17.75 1 40 68 ASN B C 1
ATOM 2694 O O . ASN B 1 68 ? -29.641 17.266 17.797 1 40 68 ASN B O 1
ATOM 2698 N N . ASP B 1 69 ? -30.203 19.016 16.844 1 45.47 69 ASP B N 1
ATOM 2699 C CA . ASP B 1 69 ? -31.078 18.234 15.977 1 45.47 69 ASP B CA 1
ATOM 2700 C C . ASP B 1 69 ? -30.328 17.719 14.758 1 45.47 69 ASP B C 1
ATOM 2702 O O . ASP B 1 69 ? -29.906 18.5 13.898 1 45.47 69 ASP B O 1
ATOM 2706 N N . ARG B 1 70 ? -29.484 16.609 15 1 53.38 70 ARG B N 1
ATOM 2707 C CA . ARG B 1 70 ? -28.891 15.906 13.867 1 53.38 70 ARG B CA 1
ATOM 2708 C C . ARG B 1 70 ? -29.734 16.078 12.609 1 53.38 70 ARG B C 1
ATOM 2710 O O . ARG B 1 70 ? -30.953 16.188 12.688 1 53.38 70 ARG B O 1
ATOM 2717 N N . LEU B 1 71 ? -29.234 16.891 11.586 1 58.75 71 LEU B N 1
ATOM 2718 C CA . LEU B 1 71 ? -29.922 16.891 10.297 1 58.75 71 LEU B CA 1
ATOM 2719 C C . LEU B 1 71 ? -30.609 15.555 10.047 1 58.75 71 LEU B C 1
ATOM 2721 O O . LEU B 1 71 ? -30.266 14.547 10.672 1 58.75 71 LEU B O 1
ATOM 2725 N N . GLY B 1 72 ? -31.766 15.586 9.5 1 67.06 72 GLY B N 1
ATOM 2726 C CA . GLY B 1 72 ? -32.375 14.344 9.055 1 67.06 72 GLY B CA 1
ATOM 2727 C C . GLY B 1 72 ? -31.391 13.414 8.359 1 67.06 72 GLY B C 1
ATOM 2728 O O . GLY B 1 72 ? -30.422 13.867 7.754 1 67.06 72 GLY B O 1
ATOM 2729 N N . ARG B 1 73 ? -31.453 12.219 8.664 1 76.81 73 ARG B N 1
ATOM 2730 C CA . ARG B 1 73 ? -30.578 11.188 8.125 1 76.81 73 ARG B CA 1
ATOM 2731 C C . ARG B 1 73 ? -30.406 11.336 6.613 1 76.81 73 ARG B C 1
ATOM 2733 O O . ARG B 1 73 ? -29.312 11.18 6.086 1 76.81 73 ARG B O 1
ATOM 2740 N N . ILE B 1 74 ? -31.406 11.836 5.953 1 78.81 74 ILE B N 1
ATOM 2741 C CA . ILE B 1 74 ? -31.375 11.93 4.496 1 78.81 74 ILE B CA 1
ATOM 2742 C C . ILE B 1 74 ? -30.578 13.156 4.074 1 78.81 74 ILE B C 1
ATOM 2744 O O . ILE B 1 74 ? -29.859 13.125 3.072 1 78.81 74 ILE B O 1
ATOM 2748 N N . VAL B 1 75 ? -30.734 14.164 4.844 1 75.5 75 VAL B N 1
ATOM 2749 C CA . VAL B 1 75 ? -30.016 15.391 4.52 1 75.5 75 VAL B CA 1
ATOM 2750 C C . VAL B 1 75 ? -28.516 15.188 4.754 1 75.5 75 VAL B C 1
ATOM 2752 O O . VAL B 1 75 ? -27.688 15.633 3.951 1 75.5 75 VAL B O 1
ATOM 2755 N N . GLN B 1 76 ? -28.312 14.469 5.793 1 77.62 76 GLN B N 1
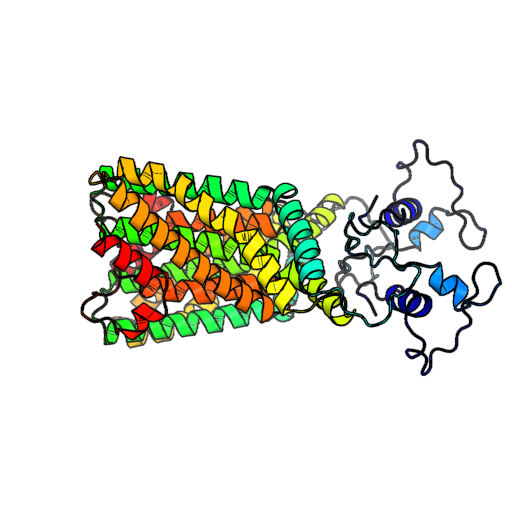ATOM 2756 C CA . GLN B 1 76 ? -26.906 14.164 6.086 1 77.62 76 GLN B CA 1
ATOM 2757 C C . GLN B 1 76 ? -26.281 13.367 4.953 1 77.62 76 GLN B C 1
ATOM 2759 O O . GLN B 1 76 ? -25.156 13.664 4.535 1 77.62 76 GLN B O 1
ATOM 2764 N N . LEU B 1 77 ? -27.062 12.461 4.578 1 82.06 77 LEU B N 1
ATOM 2765 C CA . LEU B 1 77 ? -26.578 11.586 3.518 1 82.06 77 LEU B CA 1
ATOM 2766 C C . LEU B 1 77 ? -26.312 12.375 2.238 1 82.06 77 LEU B C 1
ATOM 2768 O O . LEU B 1 77 ? -25.297 12.172 1.579 1 82.06 77 LEU B O 1
ATOM 2772 N N . ARG B 1 78 ? -27.125 13.25 1.961 1 81.44 78 ARG B N 1
ATOM 2773 C CA . ARG B 1 78 ? -26.984 14.016 0.726 1 81.44 78 ARG B CA 1
ATOM 2774 C C . ARG B 1 78 ? -25.797 14.953 0.79 1 81.44 78 ARG B C 1
ATOM 2776 O O . ARG B 1 78 ? -25.062 15.109 -0.194 1 81.44 78 ARG B O 1
ATOM 2783 N N . VAL B 1 79 ? -25.562 15.5 1.907 1 78.06 79 VAL B N 1
ATOM 2784 C CA . VAL B 1 79 ? -24.469 16.453 2.066 1 78.06 79 VAL B CA 1
ATOM 2785 C C . VAL B 1 79 ? -23.125 15.742 1.99 1 78.06 79 VAL B C 1
ATOM 2787 O O . VAL B 1 79 ? -22.219 16.172 1.275 1 78.06 79 VAL B O 1
ATOM 2790 N N . VAL B 1 80 ? -23.156 14.656 2.678 1 79.69 80 VAL B N 1
ATOM 2791 C CA . VAL B 1 80 ? -21.906 13.898 2.711 1 79.69 80 VAL B CA 1
ATOM 2792 C C . VAL B 1 80 ? -21.625 13.281 1.34 1 79.69 80 VAL B C 1
ATOM 2794 O O . VAL B 1 80 ? -20.484 13.289 0.865 1 79.69 80 VAL B O 1
ATOM 2797 N N . LEU B 1 81 ? -22.688 12.844 0.772 1 84.94 81 LEU B N 1
ATOM 2798 C CA . LEU B 1 81 ? -22.562 12.258 -0.56 1 84.94 81 LEU B CA 1
ATOM 2799 C C . LEU B 1 81 ? -22.078 13.305 -1.566 1 84.94 81 LEU B C 1
ATOM 2801 O O . LEU B 1 81 ? -21.188 13.031 -2.369 1 84.94 81 LEU B O 1
ATOM 2805 N N . SER B 1 82 ? -22.609 14.398 -1.509 1 81.94 82 SER B N 1
ATOM 2806 C CA . SER B 1 82 ? -22.234 15.461 -2.443 1 81.94 82 SER B CA 1
ATOM 2807 C C . SER B 1 82 ? -20.781 15.891 -2.229 1 81.94 82 SER B C 1
ATOM 2809 O O . SER B 1 82 ? -20.047 16.141 -3.191 1 81.94 82 SER B O 1
ATOM 2811 N N . ARG B 1 83 ? -20.422 15.945 -1.016 1 77.44 83 ARG B N 1
ATOM 2812 C CA . ARG B 1 83 ? -19.047 16.328 -0.684 1 77.44 83 ARG B CA 1
ATOM 2813 C C . ARG B 1 83 ? -18.047 15.289 -1.188 1 77.44 83 ARG B C 1
ATOM 2815 O O . ARG B 1 83 ? -17 15.641 -1.714 1 77.44 83 ARG B O 1
ATOM 2822 N N . ASN B 1 84 ? -18.453 14.055 -1.039 1 80.75 84 ASN B N 1
ATOM 2823 C CA . ASN B 1 84 ? -17.578 12.977 -1.463 1 80.75 84 ASN B CA 1
ATOM 2824 C C . ASN B 1 84 ? -17.453 12.914 -2.982 1 80.75 84 ASN B C 1
ATOM 2826 O O . ASN B 1 84 ? -16.359 12.711 -3.518 1 80.75 84 ASN B O 1
ATOM 2830 N N . VAL B 1 85 ? -18.562 13.094 -3.566 1 80.38 85 VAL B N 1
ATOM 2831 C CA . VAL B 1 85 ? -18.562 13.031 -5.023 1 80.38 85 VAL B CA 1
ATOM 2832 C C . VAL B 1 85 ? -17.781 14.211 -5.594 1 80.38 85 VAL B C 1
ATOM 2834 O O . VAL B 1 85 ? -17.016 14.047 -6.543 1 80.38 85 VAL B O 1
ATOM 2837 N N . LEU B 1 86 ? -17.859 15.336 -4.98 1 75.69 86 LEU B N 1
ATOM 2838 C CA . LEU B 1 86 ? -17.125 16.516 -5.422 1 75.69 86 LEU B CA 1
ATOM 2839 C C . LEU B 1 86 ? -15.625 16.328 -5.199 1 75.69 86 LEU B C 1
ATOM 2841 O O . LEU B 1 86 ? -14.82 16.766 -6.016 1 75.69 86 LEU B O 1
ATOM 2845 N N . GLY B 1 87 ? -15.32 15.688 -4.125 1 74.06 87 GLY B N 1
ATOM 2846 C CA . GLY B 1 87 ? -13.914 15.414 -3.842 1 74.06 87 GLY B CA 1
ATOM 2847 C C . GLY B 1 87 ? -13.281 14.477 -4.852 1 74.06 87 GLY B C 1
ATOM 2848 O O . GLY B 1 87 ? -12.125 14.664 -5.242 1 74.06 87 GLY B O 1
ATOM 2849 N N . LEU B 1 88 ? -14.055 13.562 -5.273 1 74.5 88 LEU B N 1
ATOM 2850 C CA . LEU B 1 88 ? -13.57 12.602 -6.258 1 74.5 88 LEU B CA 1
ATOM 2851 C C . LEU B 1 88 ? -13.297 13.281 -7.594 1 74.5 88 LEU B C 1
ATOM 2853 O O . LEU B 1 88 ? -12.352 12.914 -8.297 1 74.5 88 LEU B O 1
ATOM 2857 N N . PHE B 1 89 ? -14.055 14.266 -7.855 1 73.06 89 PHE B N 1
ATOM 2858 C CA . PHE B 1 89 ? -13.891 14.961 -9.125 1 73.06 89 PHE B CA 1
ATOM 2859 C C . PHE B 1 89 ? -12.812 16.031 -9.023 1 73.06 89 PHE B C 1
ATOM 2861 O O . PHE B 1 89 ? -12.227 16.422 -10.031 1 73.06 89 PHE B O 1
ATOM 2868 N N . ARG B 1 90 ? -12.562 16.438 -7.852 1 71.38 90 ARG B N 1
ATOM 2869 C CA . ARG B 1 90 ? -11.547 17.469 -7.656 1 71.38 90 ARG B CA 1
ATOM 2870 C C . ARG B 1 90 ? -10.148 16.859 -7.664 1 71.38 90 ARG B C 1
ATOM 2872 O O . ARG B 1 90 ? -9.242 17.406 -8.297 1 71.38 90 ARG B O 1
ATOM 2879 N N . ASP B 1 91 ? -10 15.805 -6.891 1 71.56 91 ASP B N 1
ATOM 2880 C CA . ASP B 1 91 ? -8.734 15.086 -6.898 1 71.56 91 ASP B CA 1
ATOM 2881 C C . ASP B 1 91 ? -8.82 13.828 -7.754 1 71.56 91 ASP B C 1
ATOM 2883 O O . ASP B 1 91 ? -9.203 12.766 -7.266 1 71.56 91 ASP B O 1
ATOM 2887 N N . LYS B 1 92 ? -8.367 14.023 -8.953 1 75.06 92 LYS B N 1
ATOM 2888 C CA . LYS B 1 92 ? -8.523 12.922 -9.898 1 75.06 92 LYS B CA 1
ATOM 2889 C C . LYS B 1 92 ? -7.262 12.062 -9.961 1 75.06 92 LYS B C 1
ATOM 2891 O O . LYS B 1 92 ? -7.203 11.094 -10.719 1 75.06 92 LYS B O 1
ATOM 2896 N N . THR B 1 93 ? -6.363 12.312 -9.18 1 77 93 THR B N 1
ATOM 2897 C CA . THR B 1 93 ? -5.062 11.664 -9.312 1 77 93 THR B CA 1
ATOM 2898 C C . THR B 1 93 ? -5.168 10.172 -9.008 1 77 93 THR B C 1
ATOM 2900 O O . THR B 1 93 ? -4.672 9.344 -9.766 1 77 93 THR B O 1
ATOM 2903 N N . PRO B 1 94 ? -5.906 9.891 -7.922 1 73.81 94 PRO B N 1
ATOM 2904 C CA . PRO B 1 94 ? -5.988 8.453 -7.645 1 73.81 94 PRO B CA 1
ATOM 2905 C C . PRO B 1 94 ? -6.762 7.684 -8.719 1 73.81 94 PRO B C 1
ATOM 2907 O O . PRO B 1 94 ? -6.395 6.559 -9.062 1 73.81 94 PRO B O 1
ATOM 2910 N N . PHE B 1 95 ? -7.688 8.414 -9.258 1 73.5 95 PHE B N 1
ATOM 2911 C CA . PHE B 1 95 ? -8.508 7.773 -10.281 1 73.5 95 PHE B CA 1
ATOM 2912 C C . PHE B 1 95 ? -7.691 7.523 -11.547 1 73.5 95 PHE B C 1
ATOM 2914 O O . PHE B 1 95 ? -7.719 6.426 -12.102 1 73.5 95 PHE B O 1
ATOM 2921 N N . HIS B 1 96 ? -6.98 8.453 -11.938 1 79.31 96 HIS B N 1
ATOM 2922 C CA . HIS B 1 96 ? -6.168 8.312 -13.133 1 79.31 96 HIS B CA 1
ATOM 2923 C C . HIS B 1 96 ? -5.055 7.285 -12.93 1 79.31 96 HIS B C 1
ATOM 2925 O O . HIS B 1 96 ? -4.707 6.547 -13.852 1 79.31 96 HIS B O 1
ATOM 2931 N N . ALA B 1 97 ? -4.633 7.285 -11.742 1 77.31 97 ALA B N 1
ATOM 2932 C CA . ALA B 1 97 ? -3.584 6.316 -11.445 1 77.31 97 ALA B CA 1
ATOM 2933 C C . ALA B 1 97 ? -4.117 4.887 -11.523 1 77.31 97 ALA B C 1
ATOM 2935 O O . ALA B 1 97 ? -3.465 4.004 -12.086 1 77.31 97 ALA B O 1
ATOM 2936 N N . GLU B 1 98 ? -5.277 4.723 -11.055 1 78.62 98 GLU B N 1
ATOM 2937 C CA . GLU B 1 98 ? -5.875 3.391 -11.055 1 78.62 98 GLU B CA 1
ATOM 2938 C C . GLU B 1 98 ? -6.215 2.938 -12.469 1 78.62 98 GLU B C 1
ATOM 2940 O O . GLU B 1 98 ? -5.945 1.793 -12.844 1 78.62 98 GLU B O 1
ATOM 2945 N N . VAL B 1 99 ? -6.809 3.857 -13.148 1 81.44 99 VAL B N 1
ATOM 2946 C CA . VAL B 1 99 ? -7.195 3.52 -14.516 1 81.44 99 VAL B CA 1
ATOM 2947 C C . VAL B 1 99 ? -5.945 3.229 -15.344 1 81.44 99 VAL B C 1
ATOM 2949 O O . VAL B 1 99 ? -5.891 2.229 -16.062 1 81.44 99 VAL B O 1
ATOM 2952 N N . GLY B 1 100 ? -5.031 4.078 -15.227 1 82.88 100 GLY B N 1
ATOM 2953 C CA . GLY B 1 100 ? -3.793 3.891 -15.969 1 82.88 100 GLY B CA 1
ATOM 2954 C C . GLY B 1 100 ? -3.086 2.59 -15.633 1 82.88 100 GLY B C 1
ATOM 2955 O O . GLY B 1 100 ? -2.707 1.833 -16.531 1 82.88 100 GLY B O 1
ATOM 2956 N N . GLN B 1 101 ? -3.021 2.371 -14.391 1 81.38 101 GLN B N 1
ATOM 2957 C CA . GLN B 1 101 ? -2.295 1.183 -13.961 1 81.38 101 GLN B CA 1
ATOM 2958 C C . GLN B 1 101 ? -3.059 -0.089 -14.312 1 81.38 101 GLN B C 1
ATOM 2960 O O . GLN B 1 101 ? -2.467 -1.068 -14.773 1 81.38 101 GLN B O 1
ATOM 2965 N N . SER B 1 102 ? -4.387 -0.081 -14.125 1 83.19 102 SER B N 1
ATOM 2966 C CA . SER B 1 102 ? -5.176 -1.276 -14.406 1 83.19 102 SER B CA 1
ATOM 2967 C C . SER B 1 102 ? -5.195 -1.589 -15.898 1 83.19 102 SER B C 1
ATOM 2969 O O . SER B 1 102 ? -5.211 -2.756 -16.297 1 83.19 102 SER B O 1
ATOM 2971 N N . LEU B 1 103 ? -5.117 -0.562 -16.672 1 85.75 103 LEU B N 1
ATOM 2972 C CA . LEU B 1 103 ? -5.078 -0.773 -18.109 1 85.75 103 LEU B CA 1
ATOM 2973 C C . LEU B 1 103 ? -3.746 -1.379 -18.531 1 85.75 103 LEU B C 1
ATOM 2975 O O . LEU B 1 103 ? -3.711 -2.291 -19.359 1 85.75 103 LEU B O 1
ATOM 2979 N N . VAL B 1 104 ? -2.73 -0.869 -17.984 1 83.94 104 VAL B N 1
ATOM 2980 C CA . VAL B 1 104 ? -1.402 -1.38 -18.312 1 83.94 104 VAL B CA 1
ATOM 2981 C C . VAL B 1 104 ? -1.305 -2.852 -17.906 1 83.94 104 VAL B C 1
ATOM 2983 O O . VAL B 1 104 ? -0.824 -3.68 -18.688 1 83.94 104 VAL B O 1
ATOM 2986 N N . VAL B 1 105 ? -1.793 -3.129 -16.766 1 83.12 105 VAL B N 1
ATOM 2987 C CA . VAL B 1 105 ? -1.709 -4.496 -16.266 1 83.12 105 VAL B CA 1
ATOM 2988 C C . VAL B 1 105 ? -2.602 -5.41 -17.094 1 83.12 105 VAL B C 1
ATOM 2990 O O . VAL B 1 105 ? -2.234 -6.551 -17.391 1 83.12 105 VAL B O 1
ATOM 2993 N N . SER B 1 106 ? -3.787 -4.906 -17.438 1 85.44 106 SER B N 1
ATOM 2994 C CA . SER B 1 106 ? -4.699 -5.699 -18.25 1 85.44 106 SER B CA 1
ATOM 2995 C C . SER B 1 106 ? -4.086 -6.016 -19.609 1 85.44 106 SER B C 1
ATOM 2997 O O . SER B 1 106 ? -4.203 -7.137 -20.109 1 85.44 106 SER B O 1
ATOM 2999 N N . ILE B 1 107 ? -3.404 -5.09 -20.156 1 85.88 107 ILE B N 1
ATOM 3000 C CA . ILE B 1 107 ? -2.75 -5.293 -21.453 1 85.88 107 ILE B CA 1
ATOM 3001 C C . ILE B 1 107 ? -1.577 -6.258 -21.281 1 85.88 107 ILE B C 1
ATOM 3003 O O . ILE B 1 107 ? -1.386 -7.156 -22.109 1 85.88 107 ILE B O 1
ATOM 3007 N N . LEU B 1 108 ? -0.886 -6.062 -20.25 1 79.94 108 LEU B N 1
ATOM 3008 C CA . LEU B 1 108 ? 0.258 -6.93 -19.984 1 79.94 108 LEU B CA 1
ATOM 3009 C C . LEU B 1 108 ? -0.187 -8.375 -19.797 1 79.94 108 LEU B C 1
ATOM 3011 O O . LEU B 1 108 ? 0.446 -9.297 -20.312 1 79.94 108 LEU B O 1
ATOM 3015 N N . MET B 1 109 ? -1.211 -8.508 -19.031 1 78.69 109 MET B N 1
ATOM 3016 C CA . MET B 1 109 ? -1.745 -9.844 -18.797 1 78.69 109 MET B CA 1
ATOM 3017 C C . MET B 1 109 ? -2.215 -10.477 -20.109 1 78.69 109 MET B C 1
ATOM 3019 O O . MET B 1 109 ? -1.98 -11.664 -20.344 1 78.69 109 MET B O 1
ATOM 3023 N N . GLY B 1 110 ? -2.869 -9.719 -20.938 1 79.75 110 GLY B N 1
ATOM 3024 C CA . GLY B 1 110 ? -3.301 -10.211 -22.234 1 79.75 110 GLY B CA 1
ATOM 3025 C C . GLY B 1 110 ? -2.148 -10.617 -23.141 1 79.75 110 GLY B C 1
ATOM 3026 O O . GLY B 1 110 ? -2.199 -11.664 -23.781 1 79.75 110 GLY B O 1
ATOM 3027 N N . LEU B 1 111 ? -1.118 -9.859 -23.109 1 79.56 111 LEU B N 1
ATOM 3028 C CA . LEU B 1 111 ? 0.041 -10.141 -23.953 1 79.56 111 LEU B CA 1
ATOM 3029 C C . LEU B 1 111 ? 0.786 -11.375 -23.453 1 79.56 111 LEU B C 1
ATOM 3031 O O . LEU B 1 111 ? 1.301 -12.156 -24.25 1 79.56 111 LEU B O 1
ATOM 3035 N N . LEU B 1 112 ? 0.792 -11.492 -22.234 1 74.88 112 LEU B N 1
ATOM 3036 C CA . LEU B 1 112 ? 1.456 -12.656 -21.656 1 74.88 112 LEU B CA 1
ATOM 3037 C C . LEU B 1 112 ? 0.684 -13.938 -21.969 1 74.88 112 LEU B C 1
ATOM 3039 O O . LEU B 1 112 ? 1.284 -14.992 -22.188 1 74.88 112 LEU B O 1
ATOM 3043 N N . TYR B 1 113 ? -0.549 -13.82 -21.938 1 76.31 113 TYR B N 1
ATOM 3044 C CA . TYR B 1 113 ? -1.364 -14.969 -22.312 1 76.31 113 TYR B CA 1
ATOM 3045 C C . TYR B 1 113 ? -1.121 -15.367 -23.766 1 76.31 113 TYR B C 1
ATOM 3047 O O . TYR B 1 113 ? -1.04 -16.562 -24.078 1 76.31 113 TYR B O 1
ATOM 3055 N N . LEU B 1 114 ? -1.047 -14.445 -24.641 1 76.38 114 LEU B N 1
ATOM 3056 C CA . LEU B 1 114 ? -0.878 -14.727 -26.062 1 76.38 114 LEU B CA 1
ATOM 3057 C C . LEU B 1 114 ? 0.506 -15.297 -26.344 1 76.38 114 LEU B C 1
ATOM 3059 O O . LEU B 1 114 ? 0.655 -16.188 -27.188 1 76.38 114 LEU B O 1
ATOM 3063 N N . GLN B 1 115 ? 1.456 -14.828 -25.438 1 70.94 115 GLN B N 1
ATOM 3064 C CA . GLN B 1 115 ? 2.826 -15.188 -25.797 1 70.94 115 GLN B CA 1
ATOM 3065 C C . GLN B 1 115 ? 3.344 -16.328 -24.922 1 70.94 115 GLN B C 1
ATOM 3067 O O . GLN B 1 115 ? 4.203 -17.094 -25.344 1 70.94 115 GLN B O 1
ATOM 3072 N N . LEU B 1 116 ? 2.93 -16.359 -23.609 1 65.75 116 LEU B N 1
ATOM 3073 C CA . LEU B 1 116 ? 3.65 -17.219 -22.672 1 65.75 116 LEU B CA 1
ATOM 3074 C C . LEU B 1 116 ? 2.771 -18.375 -22.219 1 65.75 116 LEU B C 1
ATOM 3076 O O . LEU B 1 116 ? 3.158 -19.141 -21.328 1 65.75 116 LEU B O 1
ATOM 3080 N N . ASP B 1 117 ? 1.831 -18.766 -23.062 1 67.31 117 ASP B N 1
ATOM 3081 C CA . ASP B 1 117 ? 0.961 -19.875 -22.703 1 67.31 117 ASP B CA 1
ATOM 3082 C C . ASP B 1 117 ? 0.509 -19.781 -21.25 1 67.31 117 ASP B C 1
ATOM 3084 O O . ASP B 1 117 ? 0.69 -20.719 -20.469 1 67.31 117 ASP B O 1
ATOM 3088 N N . MET B 1 118 ? 0.234 -18.781 -20.734 1 70.5 118 MET B N 1
ATOM 3089 C CA . MET B 1 118 ? -0.361 -18.625 -19.406 1 70.5 118 MET B CA 1
ATOM 3090 C C . MET B 1 118 ? -1.704 -19.344 -19.328 1 70.5 118 MET B C 1
ATOM 3092 O O . MET B 1 118 ? -2.475 -19.344 -20.297 1 70.5 118 MET B O 1
ATOM 3096 N N . SER B 1 119 ? -1.788 -20.062 -18.234 1 76.44 119 SER B N 1
ATOM 3097 C CA . SER B 1 119 ? -3.066 -20.734 -18.016 1 76.44 119 SER B CA 1
ATOM 3098 C C . SER B 1 119 ? -4.18 -19.734 -17.75 1 76.44 119 SER B C 1
ATOM 3100 O O . SER B 1 119 ? -3.922 -18.625 -17.281 1 76.44 119 SER B O 1
ATOM 3102 N N . PHE B 1 120 ? -5.395 -20.078 -18.125 1 78.81 120 PHE B N 1
ATOM 3103 C CA . PHE B 1 120 ? -6.559 -19.25 -17.844 1 78.81 120 PHE B CA 1
ATOM 3104 C C . PHE B 1 120 ? -6.691 -18.969 -16.359 1 78.81 120 PHE B C 1
ATOM 3106 O O . PHE B 1 120 ? -7.035 -17.859 -15.945 1 78.81 120 PHE B O 1
ATOM 3113 N N . SER B 1 121 ? -6.344 -20 -15.641 1 79.12 121 SER B N 1
ATOM 3114 C CA . SER B 1 121 ? -6.457 -19.859 -14.195 1 79.12 121 SER B CA 1
ATOM 3115 C C . SER B 1 121 ? -5.48 -18.812 -13.664 1 79.12 121 SER B C 1
ATOM 3117 O O . SER B 1 121 ? -5.824 -18.031 -12.781 1 79.12 121 SER B O 1
ATOM 3119 N N . GLY B 1 122 ? -4.262 -18.766 -14.289 1 79.06 122 GLY B N 1
ATOM 3120 C CA . GLY B 1 122 ? -3.273 -17.781 -13.883 1 79.06 122 GLY B CA 1
ATOM 3121 C C . GLY B 1 122 ? -3.643 -16.375 -14.289 1 79.06 122 GLY B C 1
ATOM 3122 O O . GLY B 1 122 ? -3.412 -15.422 -13.531 1 79.06 122 GLY B O 1
ATOM 3123 N N . ALA B 1 123 ? -4.242 -16.281 -15.406 1 80.94 123 ALA B N 1
ATOM 3124 C CA . ALA B 1 123 ? -4.625 -14.961 -15.906 1 80.94 123 ALA B CA 1
ATOM 3125 C C . ALA B 1 123 ? -5.758 -14.359 -15.078 1 80.94 123 ALA B C 1
ATOM 3127 O O . ALA B 1 123 ? -5.719 -13.188 -14.711 1 80.94 123 ALA B O 1
ATOM 3128 N N . PHE B 1 124 ? -6.766 -15.188 -14.727 1 83.69 124 PHE B N 1
ATOM 3129 C CA . PHE B 1 124 ? -7.902 -14.711 -13.953 1 83.69 124 PHE B CA 1
ATOM 3130 C C . PHE B 1 124 ? -7.492 -14.391 -12.516 1 83.69 124 PHE B C 1
ATOM 3132 O O . PHE B 1 124 ? -7.977 -13.43 -11.922 1 83.69 124 PHE B O 1
ATOM 3139 N N . PHE B 1 125 ? -6.633 -15.172 -12.062 1 84.19 125 PHE B N 1
ATOM 3140 C CA . PHE B 1 125 ? -6.137 -14.93 -10.711 1 84.19 125 PHE B CA 1
ATOM 3141 C C . PHE B 1 125 ? -5.406 -13.594 -10.641 1 84.19 125 PHE B C 1
ATOM 3143 O O . PHE B 1 125 ? -5.625 -12.805 -9.711 1 84.19 125 PHE B O 1
ATOM 3150 N N . TYR B 1 126 ? -4.613 -13.359 -11.57 1 83.19 126 TYR B N 1
ATOM 3151 C CA . TYR B 1 126 ? -3.834 -12.125 -11.578 1 83.19 126 TYR B CA 1
ATOM 3152 C C . TYR B 1 126 ? -4.734 -10.914 -11.75 1 83.19 126 TYR B C 1
ATOM 3154 O O . TYR B 1 126 ? -4.523 -9.875 -11.117 1 83.19 126 TYR B O 1
ATOM 3162 N N . PHE B 1 127 ? -5.605 -11.047 -12.664 1 85 127 PHE B N 1
ATOM 3163 C CA . PHE B 1 127 ? -6.523 -9.938 -12.891 1 85 127 PHE B CA 1
ATOM 3164 C C . PHE B 1 127 ? -7.297 -9.609 -11.625 1 85 127 PHE B C 1
ATOM 3166 O O . PHE B 1 127 ? -7.414 -8.438 -11.25 1 85 127 PHE B O 1
ATOM 3173 N N . MET B 1 128 ? -7.82 -10.617 -10.961 1 88.25 128 MET B N 1
ATOM 3174 C CA . MET B 1 128 ? -8.594 -10.406 -9.742 1 88.25 128 MET B CA 1
ATOM 3175 C C . MET B 1 128 ? -7.719 -9.82 -8.633 1 88.25 128 MET B C 1
ATOM 3177 O O . MET B 1 128 ? -8.141 -8.898 -7.926 1 88.25 128 MET B O 1
ATOM 3181 N N . ALA B 1 129 ? -6.547 -10.391 -8.523 1 87.5 129 ALA B N 1
ATOM 3182 C CA . ALA B 1 129 ? -5.617 -9.883 -7.52 1 87.5 129 ALA B CA 1
ATOM 3183 C C . ALA B 1 129 ? -5.289 -8.406 -7.77 1 87.5 129 ALA B C 1
ATOM 3185 O O . ALA B 1 129 ? -5.277 -7.602 -6.836 1 87.5 129 ALA B O 1
ATOM 3186 N N . ASN B 1 130 ? -5.109 -8.07 -8.977 1 87.75 130 ASN B N 1
ATOM 3187 C CA . ASN B 1 130 ? -4.781 -6.691 -9.336 1 87.75 130 ASN B CA 1
ATOM 3188 C C . ASN B 1 130 ? -5.922 -5.738 -9 1 87.75 130 ASN B C 1
ATOM 3190 O O . ASN B 1 130 ? -5.695 -4.656 -8.453 1 87.75 130 ASN B O 1
ATOM 3194 N N . GLU B 1 131 ? -7.086 -6.129 -9.336 1 88.62 131 GLU B N 1
ATOM 3195 C CA . GLU B 1 131 ? -8.234 -5.262 -9.102 1 88.62 131 GLU B CA 1
ATOM 3196 C C . GLU B 1 131 ? -8.484 -5.078 -7.605 1 88.62 131 GLU B C 1
ATOM 3198 O O . GLU B 1 131 ? -8.805 -3.975 -7.16 1 88.62 131 GLU B O 1
ATOM 3203 N N . ILE B 1 132 ? -8.344 -6.109 -6.891 1 90.12 132 ILE B N 1
ATOM 3204 C CA . ILE B 1 132 ? -8.602 -6.039 -5.457 1 90.12 132 ILE B CA 1
ATOM 3205 C C . ILE B 1 132 ? -7.52 -5.203 -4.781 1 90.12 132 ILE B C 1
ATOM 3207 O O . ILE B 1 132 ? -7.82 -4.332 -3.959 1 90.12 132 ILE B O 1
ATOM 3211 N N . PHE B 1 133 ? -6.262 -5.434 -5.141 1 89.25 133 PHE B N 1
ATOM 3212 C CA . PHE B 1 133 ? -5.172 -4.664 -4.555 1 89.25 133 PHE B CA 1
ATOM 3213 C C . PHE B 1 133 ? -5.301 -3.188 -4.914 1 89.25 133 PHE B C 1
ATOM 3215 O O . PHE B 1 133 ? -5.062 -2.318 -4.07 1 89.25 133 PHE B O 1
ATOM 3222 N N . ALA B 1 134 ? -5.645 -2.986 -6.109 1 86.31 134 ALA B N 1
ATOM 3223 C CA . ALA B 1 134 ? -5.797 -1.604 -6.555 1 86.31 134 ALA B CA 1
ATOM 3224 C C . ALA B 1 134 ? -6.922 -0.904 -5.797 1 86.31 134 ALA B C 1
ATOM 3226 O O . ALA B 1 134 ? -6.758 0.232 -5.344 1 86.31 134 ALA B O 1
ATOM 3227 N N . ALA B 1 135 ? -8.008 -1.577 -5.637 1 86.75 135 ALA B N 1
ATOM 3228 C CA . ALA B 1 135 ? -9.156 -0.993 -4.953 1 86.75 135 ALA B CA 1
ATOM 3229 C C . ALA B 1 135 ? -8.836 -0.708 -3.49 1 86.75 135 ALA B C 1
ATOM 3231 O O . ALA B 1 135 ? -9.18 0.356 -2.969 1 86.75 135 ALA B O 1
ATOM 3232 N N . VAL B 1 136 ? -8.203 -1.599 -2.879 1 89.88 136 VAL B N 1
ATOM 3233 C CA . VAL B 1 136 ? -7.91 -1.464 -1.456 1 89.88 136 VAL B CA 1
ATOM 3234 C C . VAL B 1 136 ? -6.863 -0.374 -1.245 1 89.88 136 VAL B C 1
ATOM 3236 O O . VAL B 1 136 ? -6.98 0.442 -0.328 1 89.88 136 VAL B O 1
ATOM 3239 N N . GLU B 1 137 ? -5.875 -0.386 -2.074 1 88.12 137 GLU B N 1
ATOM 3240 C CA . GLU B 1 137 ? -4.781 0.565 -1.896 1 88.12 137 GLU B CA 1
ATOM 3241 C C . GLU B 1 137 ? -5.27 2.002 -2.066 1 88.12 137 GLU B C 1
ATOM 3243 O O . GLU B 1 137 ? -4.828 2.9 -1.348 1 88.12 137 GLU B O 1
ATOM 3248 N N . ILE B 1 138 ? -6.078 2.234 -2.98 1 86.06 138 ILE B N 1
ATOM 3249 C CA . ILE B 1 138 ? -6.609 3.572 -3.221 1 86.06 138 ILE B CA 1
ATOM 3250 C C . ILE B 1 138 ? -7.363 4.059 -1.986 1 86.06 138 ILE B C 1
ATOM 3252 O O . ILE B 1 138 ? -7.219 5.211 -1.576 1 86.06 138 ILE B O 1
ATOM 3256 N N . GLN B 1 139 ? -8.117 3.209 -1.437 1 87.81 139 GLN B N 1
ATOM 3257 C CA . GLN B 1 139 ? -8.891 3.586 -0.257 1 87.81 139 GLN B CA 1
ATOM 3258 C C . GLN B 1 139 ? -7.984 3.793 0.952 1 87.81 139 GLN B C 1
ATOM 3260 O O . GLN B 1 139 ? -8.164 4.742 1.716 1 87.81 139 GLN B O 1
ATOM 3265 N N . LEU B 1 140 ? -7.035 3.01 1.089 1 89.31 140 LEU B N 1
ATOM 3266 C CA . LEU B 1 140 ? -6.156 3.1 2.25 1 89.31 140 LEU B CA 1
ATOM 3267 C C . LEU B 1 140 ? -5.273 4.34 2.168 1 89.31 140 LEU B C 1
ATOM 3269 O O . LEU B 1 140 ? -4.836 4.863 3.195 1 89.31 140 LEU B O 1
ATOM 3273 N N . ALA B 1 141 ? -5.051 4.793 1.02 1 83.75 141 ALA B N 1
ATOM 3274 C CA . ALA B 1 141 ? -4.195 5.965 0.833 1 83.75 141 ALA B CA 1
ATOM 3275 C C . ALA B 1 141 ? -4.934 7.25 1.188 1 83.75 141 ALA B C 1
ATOM 3277 O O . ALA B 1 141 ? -4.312 8.258 1.53 1 83.75 141 ALA B O 1
ATOM 3278 N N . SER B 1 142 ? -6.195 7.273 1.209 1 81.62 142 SER B N 1
ATOM 3279 C CA . SER B 1 142 ? -6.926 8.531 1.358 1 81.62 142 SER B CA 1
ATOM 3280 C C . SER B 1 142 ? -7.848 8.492 2.572 1 81.62 142 SER B C 1
ATOM 3282 O O . SER B 1 142 ? -7.984 9.484 3.285 1 81.62 142 SER B O 1
ATOM 3284 N N . LEU B 1 143 ? -8.367 7.363 2.879 1 86.56 143 LEU B N 1
ATOM 3285 C CA . LEU B 1 143 ? -9.453 7.262 3.846 1 86.56 143 LEU B CA 1
ATOM 3286 C C . LEU B 1 143 ? -8.969 7.598 5.25 1 86.56 143 LEU B C 1
ATOM 3288 O O . LEU B 1 143 ? -9.664 8.281 6.008 1 86.56 143 LEU B O 1
ATOM 3292 N N . PRO B 1 144 ? -7.824 7.18 5.602 1 84.31 144 PRO B N 1
ATOM 3293 C CA . PRO B 1 144 ? -7.391 7.48 6.965 1 84.31 144 PRO B CA 1
ATOM 3294 C C . PRO B 1 144 ? -7.293 8.977 7.238 1 84.31 144 PRO B C 1
ATOM 3296 O O . PRO B 1 144 ? -7.543 9.422 8.359 1 84.31 144 PRO B O 1
ATOM 3299 N N . PHE B 1 145 ? -7.016 9.711 6.238 1 76.88 145 PHE B N 1
ATOM 3300 C CA . PHE B 1 145 ? -6.961 11.164 6.391 1 76.88 145 PHE B CA 1
ATOM 3301 C C . PHE B 1 145 ? -8.359 11.742 6.555 1 76.88 145 PHE B C 1
ATOM 3303 O O . PHE B 1 145 ? -8.555 12.695 7.312 1 76.88 145 PHE B O 1
ATOM 3310 N N . GLU B 1 146 ? -9.219 11.086 5.898 1 79.69 146 GLU B N 1
ATOM 3311 C CA . GLU B 1 146 ? -10.602 11.547 5.961 1 79.69 146 GLU B CA 1
ATOM 3312 C C . GLU B 1 146 ? -11.242 11.18 7.297 1 79.69 146 GLU B C 1
ATOM 3314 O O . GLU B 1 146 ? -12.102 11.914 7.801 1 79.69 146 GLU B O 1
ATOM 3319 N N . ILE B 1 147 ? -10.867 10.117 7.805 1 83.31 147 ILE B N 1
ATOM 3320 C CA . ILE B 1 147 ? -11.492 9.625 9.031 1 83.31 147 ILE B CA 1
ATOM 3321 C C . ILE B 1 147 ? -11.18 10.57 10.188 1 83.31 147 ILE B C 1
ATOM 3323 O O . ILE B 1 147 ? -12.016 10.781 11.062 1 83.31 147 ILE B O 1
ATOM 3327 N N . THR B 1 148 ? -9.992 11.148 10.164 1 74.88 148 THR B N 1
ATOM 3328 C CA . THR B 1 148 ? -9.648 12.102 11.219 1 74.88 148 THR B CA 1
ATOM 3329 C C . THR B 1 148 ? -10.602 13.297 11.195 1 74.88 148 THR B C 1
ATOM 3331 O O . THR B 1 148 ? -11.023 13.781 12.242 1 74.88 148 THR B O 1
ATOM 3334 N N . MET B 1 149 ? -10.867 13.656 10.039 1 75.31 149 MET B N 1
ATOM 3335 C CA . MET B 1 149 ? -11.797 14.773 9.883 1 75.31 149 MET B CA 1
ATOM 3336 C C . MET B 1 149 ? -13.211 14.352 10.258 1 75.31 149 MET B C 1
ATOM 3338 O O . MET B 1 149 ? -13.922 15.102 10.938 1 75.31 149 MET B O 1
ATOM 3342 N N . ILE B 1 150 ? -13.633 13.203 9.93 1 77.69 150 ILE B N 1
ATOM 3343 C CA . ILE B 1 150 ? -14.992 12.719 10.172 1 77.69 150 ILE B CA 1
ATOM 3344 C C . ILE B 1 150 ? -15.195 12.492 11.664 1 77.69 150 ILE B C 1
ATOM 3346 O O . ILE B 1 150 ? -16.281 12.734 12.195 1 77.69 150 ILE B O 1
ATOM 3350 N N . ARG B 1 151 ? -14.18 12.039 12.234 1 76 151 ARG B N 1
ATOM 3351 C CA . ARG B 1 151 ? -14.281 11.844 13.68 1 76 151 ARG B CA 1
ATOM 3352 C C . ARG B 1 151 ? -14.57 13.164 14.391 1 76 151 ARG B C 1
ATOM 3354 O O . ARG B 1 151 ? -15.359 13.203 15.336 1 76 151 ARG B O 1
ATOM 3361 N N . ARG B 1 152 ? -13.984 14.211 13.898 1 71.5 152 ARG B N 1
ATOM 3362 C CA . ARG B 1 152 ? -14.227 15.531 14.469 1 71.5 152 ARG B CA 1
ATOM 3363 C C . ARG B 1 152 ? -15.656 15.984 14.211 1 71.5 152 ARG B C 1
ATOM 3365 O O . ARG B 1 152 ? -16.297 16.578 15.078 1 71.5 152 ARG B O 1
ATOM 3372 N N . GLU B 1 153 ? -16.094 15.688 13.062 1 70.69 153 GLU B N 1
ATOM 3373 C CA . GLU B 1 153 ? -17.453 16.062 12.703 1 70.69 153 GLU B CA 1
ATOM 3374 C C . GLU B 1 153 ? -18.484 15.25 13.484 1 70.69 153 GLU B C 1
ATOM 3376 O O . GLU B 1 153 ? -19.531 15.766 13.859 1 70.69 153 GLU B O 1
ATOM 3381 N N . TYR B 1 154 ? -18.141 14.07 13.719 1 74.31 154 TYR B N 1
ATOM 3382 C CA . TYR B 1 154 ? -19.016 13.203 14.492 1 74.31 154 TYR B CA 1
ATOM 3383 C C . TYR B 1 154 ? -19.078 13.664 15.945 1 74.31 154 TYR B C 1
ATOM 3385 O O . TYR B 1 154 ? -20.156 13.68 16.547 1 74.31 154 TYR B O 1
ATOM 3393 N N . GLU B 1 155 ? -17.984 14 16.438 1 71.38 155 GLU B N 1
ATOM 3394 C CA . GLU B 1 155 ? -17.938 14.461 17.812 1 71.38 155 GLU B CA 1
ATOM 3395 C C . GLU B 1 155 ? -18.656 15.805 17.984 1 71.38 155 GLU B C 1
ATOM 3397 O O . GLU B 1 155 ? -19.188 16.109 19.047 1 71.38 155 GLU B O 1
ATOM 3402 N N . ALA B 1 156 ? -18.625 16.516 16.891 1 65 156 ALA B N 1
ATOM 3403 C CA . ALA B 1 156 ? -19.328 17.781 16.891 1 65 156 ALA B CA 1
ATOM 3404 C C . ALA B 1 156 ? -20.828 17.578 16.719 1 65 156 ALA B C 1
ATOM 3406 O O . ALA B 1 156 ? -21.609 18.531 16.797 1 65 156 ALA B O 1
ATOM 3407 N N . GLY B 1 157 ? -21.266 16.266 16.453 1 65.81 157 GLY B N 1
ATOM 3408 C CA . GLY B 1 157 ? -22.672 15.922 16.359 1 65.81 157 GLY B CA 1
ATOM 3409 C C . GLY B 1 157 ? -23.281 16.25 15.008 1 65.81 157 GLY B C 1
ATOM 3410 O O . GLY B 1 157 ? -24.5 16.406 14.891 1 65.81 157 GLY B O 1
ATOM 3411 N N . LEU B 1 158 ? -22.531 16.391 14.086 1 67.62 158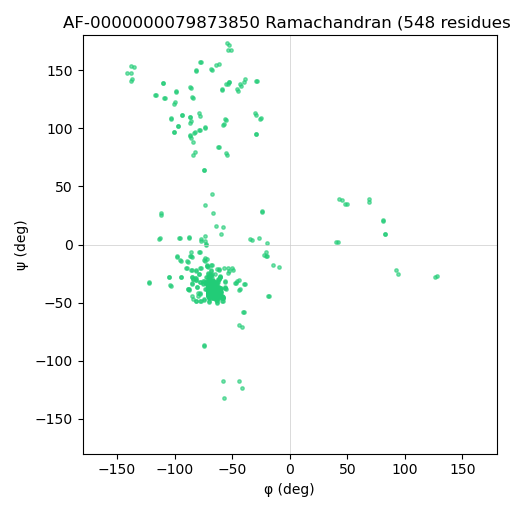 LEU B N 1
ATOM 3412 C CA . LEU B 1 158 ? -23.031 16.828 12.781 1 67.62 158 LEU B CA 1
ATOM 3413 C C . LEU B 1 158 ? -23.656 15.664 12.023 1 67.62 158 LEU B C 1
ATOM 3415 O O . LEU B 1 158 ? -24.656 15.852 11.32 1 67.62 158 LEU B O 1
ATOM 3419 N N . PHE B 1 159 ? -23.016 14.461 12.062 1 72.25 159 PHE B N 1
ATOM 3420 C CA . PHE B 1 159 ? -23.531 13.336 11.281 1 72.25 159 PHE B CA 1
ATOM 3421 C C . PHE B 1 159 ? -23.484 12.047 12.102 1 72.25 159 PHE B C 1
ATOM 3423 O O . PHE B 1 159 ? -22.719 11.945 13.062 1 72.25 159 PHE B O 1
ATOM 3430 N N . TYR B 1 160 ? -24.391 11.258 11.664 1 77.12 160 TYR B N 1
ATOM 3431 C CA . TYR B 1 160 ? -24.312 9.891 12.172 1 77.12 160 TYR B CA 1
ATOM 3432 C C . TYR B 1 160 ? -23.281 9.078 11.398 1 77.12 160 TYR B C 1
ATOM 3434 O O . TYR B 1 160 ? -23.062 9.32 10.211 1 77.12 160 TYR B O 1
ATOM 3442 N N . LEU B 1 161 ? -22.719 8.141 12.148 1 80.94 161 LEU B N 1
ATOM 3443 C CA . LEU B 1 161 ? -21.688 7.305 11.539 1 80.94 161 LEU B CA 1
ATOM 3444 C C . LEU B 1 161 ? -22.281 6.453 10.422 1 80.94 161 LEU B C 1
ATOM 3446 O O . LEU B 1 161 ? -21.641 6.254 9.391 1 80.94 161 LEU B O 1
ATOM 3450 N N . ALA B 1 162 ? -23.453 6.035 10.602 1 82.38 162 ALA B N 1
ATOM 3451 C CA . ALA B 1 162 ? -24.109 5.207 9.594 1 82.38 162 ALA B CA 1
ATOM 3452 C C . ALA B 1 162 ? -24.375 6.004 8.312 1 82.38 162 ALA B C 1
ATOM 3454 O O . ALA B 1 162 ? -24.234 5.48 7.207 1 82.38 162 ALA B O 1
ATOM 3455 N N . SER B 1 163 ? -24.703 7.234 8.516 1 81.94 163 SER B N 1
ATOM 3456 C CA . SER B 1 163 ? -24.969 8.078 7.355 1 81.94 163 SER B CA 1
ATOM 3457 C C . SER B 1 163 ? -23.688 8.352 6.57 1 81.94 163 SER B C 1
ATOM 3459 O O . SER B 1 163 ? -23.703 8.383 5.336 1 81.94 163 SER B O 1
ATOM 3461 N N . TRP B 1 164 ? -22.625 8.43 7.328 1 84 164 TRP B N 1
ATOM 3462 C CA . TRP B 1 164 ? -21.344 8.633 6.66 1 84 164 TRP B CA 1
ATOM 3463 C C . TRP B 1 164 ? -20.938 7.387 5.883 1 84 164 TRP B C 1
ATOM 3465 O O . TRP B 1 164 ? -20.469 7.48 4.746 1 84 164 TRP B O 1
ATOM 3475 N N . TYR B 1 165 ? -21.156 6.297 6.551 1 86.94 165 TYR B N 1
ATOM 3476 C CA . TYR B 1 165 ? -20.75 5.035 5.93 1 86.94 165 TYR B CA 1
ATOM 3477 C C . TYR B 1 165 ? -21.531 4.797 4.641 1 86.94 165 TYR B C 1
ATOM 3479 O O . TYR B 1 165 ? -20.953 4.418 3.619 1 86.94 165 TYR B O 1
ATOM 3487 N N . VAL B 1 166 ? -22.766 5.012 4.664 1 87.56 166 VAL B N 1
ATOM 3488 C CA . VAL B 1 166 ? -23.594 4.789 3.49 1 87.56 166 VAL B CA 1
ATOM 3489 C C . VAL B 1 166 ? -23.25 5.805 2.402 1 87.56 166 VAL B C 1
ATOM 3491 O O . VAL B 1 166 ? -23.156 5.453 1.224 1 87.56 166 VAL B O 1
ATOM 3494 N N . ALA B 1 167 ? -23.047 6.988 2.832 1 85.94 167 ALA B N 1
ATOM 3495 C CA . ALA B 1 167 ? -22.703 8.039 1.872 1 85.94 167 ALA B CA 1
ATOM 3496 C C . ALA B 1 167 ? -21.359 7.734 1.188 1 85.94 167 ALA B C 1
ATOM 3498 O O . ALA B 1 167 ? -21.219 7.945 -0.018 1 85.94 167 ALA B O 1
ATOM 3499 N N . ARG B 1 168 ? -20.516 7.219 1.972 1 86.25 168 ARG B N 1
ATOM 3500 C CA . ARG B 1 168 ? -19.203 6.914 1.421 1 86.25 168 ARG B CA 1
ATOM 3501 C C . ARG B 1 168 ? -19.266 5.734 0.454 1 86.25 168 ARG B C 1
ATOM 3503 O O . ARG B 1 168 ? -18.641 5.758 -0.606 1 86.25 168 ARG B O 1
ATOM 3510 N N . ASN B 1 169 ? -20.016 4.77 0.816 1 87.38 169 ASN B N 1
ATOM 3511 C CA . ASN B 1 169 ? -20.188 3.611 -0.054 1 87.38 169 ASN B CA 1
ATOM 3512 C C . ASN B 1 169 ? -20.891 3.982 -1.356 1 87.38 169 ASN B C 1
ATOM 3514 O O . ASN B 1 169 ? -20.5 3.52 -2.43 1 87.38 169 ASN B O 1
ATOM 3518 N N . LEU B 1 170 ? -21.812 4.793 -1.186 1 87.12 170 LEU B N 1
ATOM 3519 C CA . LEU B 1 170 ? -22.562 5.203 -2.365 1 87.12 170 LEU B CA 1
ATOM 3520 C C . LEU B 1 170 ? -21.719 6.082 -3.273 1 87.12 170 LEU B C 1
ATOM 3522 O O . LEU B 1 170 ? -21.844 6.027 -4.5 1 87.12 170 LEU B O 1
ATOM 3526 N N . SER B 1 171 ? -20.891 6.824 -2.695 1 86.31 171 SER B N 1
ATOM 3527 C CA . SER B 1 171 ? -20.047 7.707 -3.484 1 86.31 171 SER B CA 1
ATOM 3528 C C . SER B 1 171 ? -18.969 6.918 -4.23 1 86.31 171 SER B C 1
ATOM 3530 O O . SER B 1 171 ? -18.547 7.316 -5.316 1 86.31 171 SER B O 1
ATOM 3532 N N . ASP B 1 172 ? -18.562 5.789 -3.697 1 84.25 172 ASP B N 1
ATOM 3533 C CA . ASP B 1 172 ? -17.5 4.992 -4.293 1 84.25 172 ASP B CA 1
ATOM 3534 C C . ASP B 1 172 ? -18.047 4.004 -5.316 1 84.25 172 ASP B C 1
ATOM 3536 O O . ASP B 1 172 ? -17.312 3.486 -6.156 1 84.25 172 ASP B O 1
ATOM 3540 N N . LEU B 1 173 ? -19.344 3.787 -5.305 1 84 173 LEU B N 1
ATOM 3541 C CA . LEU B 1 173 ? -19.969 2.73 -6.09 1 84 173 LEU B CA 1
ATOM 3542 C C . LEU B 1 173 ? -19.812 2.994 -7.586 1 84 173 LEU B C 1
ATOM 3544 O O . LEU B 1 173 ? -19.469 2.086 -8.344 1 84 173 LEU B O 1
ATOM 3548 N N . PRO B 1 174 ? -19.984 4.207 -8.023 1 80.06 174 PRO B N 1
ATOM 3549 C CA . PRO B 1 174 ? -19.844 4.434 -9.461 1 80.06 174 PRO B CA 1
ATOM 3550 C C . PRO B 1 174 ? -18.422 4.129 -9.969 1 80.06 174 PRO B C 1
ATOM 3552 O O . PRO B 1 174 ? -18.266 3.539 -11.039 1 80.06 174 PRO B O 1
ATOM 3555 N N . MET B 1 175 ? -17.5 4.422 -9.188 1 79.38 175 MET B N 1
ATOM 3556 C CA . MET B 1 175 ? -16.125 4.16 -9.609 1 79.38 175 MET B CA 1
ATOM 3557 C C . MET B 1 175 ? -15.82 2.67 -9.531 1 79.38 175 MET B C 1
ATOM 3559 O O . MET B 1 175 ? -15.062 2.148 -10.359 1 79.38 175 MET B O 1
ATOM 3563 N N . GLN B 1 176 ? -16.422 2.07 -8.641 1 83.38 176 GLN B N 1
ATOM 3564 C CA . GLN B 1 176 ? -16.203 0.637 -8.477 1 83.38 176 GLN B CA 1
ATOM 3565 C C . GLN B 1 176 ? -16.844 -0.146 -9.625 1 83.38 176 GLN B C 1
ATOM 3567 O O . GLN B 1 176 ? -16.344 -1.213 -10 1 83.38 176 GLN B O 1
ATOM 3572 N N . ILE B 1 177 ? -17.875 0.419 -10.133 1 84.12 177 ILE B N 1
ATOM 3573 C CA . ILE B 1 177 ? -18.594 -0.276 -11.195 1 84.12 177 ILE B CA 1
ATOM 3574 C C . ILE B 1 177 ? -17.969 0.064 -12.547 1 84.12 177 ILE B C 1
ATOM 3576 O O . ILE B 1 177 ? -17.719 -0.826 -13.359 1 84.12 177 ILE B O 1
ATOM 3580 N N . LEU B 1 178 ? -17.578 1.228 -12.758 1 81.81 178 LEU B N 1
ATOM 3581 C CA . LEU B 1 178 ? -17.141 1.694 -14.07 1 81.81 178 LEU B CA 1
ATOM 3582 C C . LEU B 1 178 ? -15.703 1.287 -14.352 1 81.81 178 LEU B C 1
ATOM 3584 O O . LEU B 1 178 ? -15.367 0.919 -15.477 1 81.81 178 LEU B O 1
ATOM 3588 N N . LEU B 1 179 ? -14.945 1.154 -13.398 1 82.5 179 LEU B N 1
ATOM 3589 C CA . LEU B 1 179 ? -13.523 0.935 -13.617 1 82.5 179 LEU B CA 1
ATOM 3590 C C . LEU B 1 179 ? -13.258 -0.491 -14.094 1 82.5 179 LEU B C 1
ATOM 3592 O O . LEU B 1 179 ? -12.57 -0.701 -15.094 1 82.5 179 LEU B O 1
ATOM 3596 N N . PRO B 1 180 ? -13.852 -1.387 -13.422 1 83.94 180 PRO B N 1
ATOM 3597 C CA . PRO B 1 180 ? -13.602 -2.752 -13.891 1 83.94 180 PRO B CA 1
ATOM 3598 C C . PRO B 1 180 ? -14.109 -2.992 -15.312 1 83.94 180 PRO B C 1
ATOM 3600 O O . PRO B 1 180 ? -13.523 -3.777 -16.062 1 83.94 180 PRO B O 1
ATOM 3603 N N . PHE B 1 181 ? -15.18 -2.262 -15.672 1 84.06 181 PHE B N 1
ATOM 3604 C CA . PHE B 1 181 ? -15.742 -2.416 -17.016 1 84.06 181 PHE B CA 1
ATOM 3605 C C . PHE B 1 181 ? -14.75 -1.943 -18.078 1 84.06 181 PHE B C 1
ATOM 3607 O O . PHE B 1 181 ? -14.648 -2.543 -19.141 1 84.06 181 PHE B O 1
ATOM 3614 N N . ILE B 1 182 ? -14.039 -1.035 -17.719 1 83 182 ILE B N 1
ATOM 3615 C CA . ILE B 1 182 ? -13.141 -0.426 -18.688 1 83 182 ILE B CA 1
ATOM 3616 C C . ILE B 1 182 ? -11.812 -1.18 -18.703 1 83 182 ILE B C 1
ATOM 3618 O O . ILE B 1 182 ? -11.266 -1.475 -19.766 1 83 182 ILE B O 1
ATOM 3622 N N . VAL B 1 183 ? -11.344 -1.596 -17.609 1 84.94 183 VAL B N 1
ATOM 3623 C CA . VAL B 1 183 ? -9.984 -2.102 -17.5 1 84.94 183 VAL B CA 1
ATOM 3624 C C . VAL B 1 183 ? -9.93 -3.555 -17.969 1 84.94 183 VAL B C 1
ATOM 3626 O O . VAL B 1 183 ? -8.875 -4.035 -18.391 1 84.94 183 VAL B O 1
ATOM 3629 N N . PHE B 1 184 ? -11.102 -4.188 -17.938 1 87.38 184 PHE B N 1
ATOM 3630 C CA . PHE B 1 184 ? -11.102 -5.602 -18.297 1 87.38 184 PHE B CA 1
ATOM 3631 C C . PHE B 1 184 ? -11.234 -5.773 -19.797 1 87.38 184 PHE B C 1
ATOM 3633 O O . PHE B 1 184 ? -10.977 -6.855 -20.328 1 87.38 184 PHE B O 1
ATOM 3640 N N . VAL B 1 185 ? -11.516 -4.781 -20.562 1 87 185 VAL B N 1
ATOM 3641 C CA . VAL B 1 185 ? -11.805 -4.859 -21.984 1 87 185 VAL B CA 1
ATOM 3642 C C . VAL B 1 185 ? -10.578 -5.371 -22.734 1 87 185 VAL B C 1
ATOM 3644 O O . VAL B 1 185 ? -10.672 -6.328 -23.516 1 87 185 VAL B O 1
ATOM 3647 N N . PRO B 1 186 ? -9.422 -4.805 -22.516 1 86.44 186 PRO B N 1
ATOM 3648 C CA . PRO B 1 186 ? -8.266 -5.316 -23.25 1 86.44 186 PRO B CA 1
ATOM 3649 C C . PRO B 1 186 ? -7.965 -6.781 -22.938 1 86.44 186 PRO B C 1
ATOM 3651 O O . PRO B 1 186 ? -7.602 -7.547 -23.828 1 86.44 186 PRO B O 1
ATOM 3654 N N . ALA B 1 187 ? -8.07 -7.113 -21.734 1 84.25 187 ALA B N 1
ATOM 3655 C CA . ALA B 1 187 ? -7.809 -8.5 -21.344 1 84.25 187 ALA B CA 1
ATOM 3656 C C . ALA B 1 187 ? -8.828 -9.445 -21.969 1 84.25 187 ALA B C 1
ATOM 3658 O O . ALA B 1 187 ? -8.477 -10.562 -22.375 1 84.25 187 ALA B O 1
ATOM 3659 N N . TYR B 1 188 ? -10.023 -8.992 -22.047 1 85.5 188 TYR B N 1
ATOM 3660 C CA . TYR B 1 188 ? -11.086 -9.82 -22.625 1 85.5 188 TYR B CA 1
ATOM 3661 C C . TYR B 1 188 ? -10.789 -10.148 -24.078 1 85.5 188 TYR B C 1
ATOM 3663 O O . TYR B 1 188 ? -10.938 -11.305 -24.5 1 85.5 188 TYR B O 1
ATOM 3671 N N . PHE B 1 189 ? -10.281 -9.289 -24.828 1 85.5 189 PHE B N 1
ATOM 3672 C CA . PHE B 1 189 ? -10.031 -9.484 -26.25 1 85.5 189 PHE B CA 1
ATOM 3673 C C . PHE B 1 189 ? -8.695 -10.188 -26.469 1 85.5 189 PHE B C 1
ATOM 3675 O O . PHE B 1 189 ? -8.57 -11.031 -27.359 1 85.5 189 PHE B O 1
ATOM 3682 N N . LEU B 1 190 ? -7.828 -9.914 -25.672 1 84.31 190 LEU B N 1
ATOM 3683 C CA . LEU B 1 190 ? -6.496 -10.477 -25.875 1 84.31 190 LEU B CA 1
ATOM 3684 C C . LEU B 1 190 ? -6.457 -11.938 -25.422 1 84.31 190 LEU B C 1
ATOM 3686 O O . LEU B 1 190 ? -5.781 -12.766 -26.047 1 84.31 190 LEU B O 1
ATOM 3690 N N . ILE B 1 191 ? -7.078 -12.203 -24.312 1 79.88 191 ILE B N 1
ATOM 3691 C CA . ILE B 1 191 ? -7.098 -13.57 -23.812 1 79.88 191 ILE B CA 1
ATOM 3692 C C . ILE B 1 191 ? -8.055 -14.414 -24.641 1 79.88 191 ILE B C 1
ATOM 3694 O O . ILE B 1 191 ? -7.906 -15.633 -24.734 1 79.88 191 ILE B O 1
ATOM 3698 N N . GLY B 1 192 ? -8.812 -13.789 -25.375 1 76 192 GLY B N 1
ATOM 3699 C CA . GLY B 1 192 ? -9.758 -14.508 -26.219 1 76 192 GLY B CA 1
ATOM 3700 C C . GLY B 1 192 ? -10.859 -15.195 -25.438 1 76 192 GLY B C 1
ATOM 3701 O O . GLY B 1 192 ? -11.148 -16.359 -25.672 1 76 192 GLY B O 1
ATOM 3702 N N . ILE B 1 193 ? -11.312 -14.625 -24.438 1 75.56 193 ILE B N 1
ATOM 3703 C CA . ILE B 1 193 ? -12.43 -15.188 -23.688 1 75.56 193 ILE B CA 1
ATOM 3704 C C . ILE B 1 193 ? -13.68 -15.234 -24.562 1 75.56 193 ILE B C 1
ATOM 3706 O O . ILE B 1 193 ? -14.539 -16.094 -24.375 1 75.56 193 ILE B O 1
ATOM 3710 N N . GLY B 1 194 ? -13.508 -15.094 -25.844 1 64.38 194 GLY B N 1
ATOM 3711 C CA . GLY B 1 194 ? -14.352 -15.031 -27.031 1 64.38 194 GLY B CA 1
ATOM 3712 C C . GLY B 1 194 ? -15.734 -15.617 -26.797 1 64.38 194 GLY B C 1
ATOM 3713 O O . GLY B 1 194 ? -16.484 -15.812 -27.75 1 64.38 194 GLY B O 1
ATOM 3714 N N . HIS B 1 195 ? -16.141 -16.062 -25.812 1 65.94 195 HIS B N 1
ATOM 3715 C CA . HIS B 1 195 ? -17.391 -16.828 -25.922 1 65.94 195 HIS B CA 1
ATOM 3716 C C . HIS B 1 195 ? -18.578 -15.891 -26.125 1 65.94 195 HIS B C 1
ATOM 3718 O O . HIS B 1 195 ? -19.359 -16.078 -27.078 1 65.94 195 HIS B O 1
ATOM 3724 N N . SER B 1 196 ? -19.188 -15.367 -25.25 1 76.94 196 SER B N 1
ATOM 3725 C CA . SER B 1 196 ? -20.438 -14.602 -25.266 1 76.94 196 SER B CA 1
ATOM 3726 C C . SER B 1 196 ? -20.344 -13.375 -24.375 1 76.94 196 SER B C 1
ATOM 3728 O O . SER B 1 196 ? -19.5 -13.312 -23.469 1 76.94 196 SER B O 1
ATOM 3730 N N . PHE B 1 197 ? -20.953 -12.219 -24.859 1 84.44 197 PHE B N 1
ATOM 3731 C CA . PHE B 1 197 ? -21.062 -10.992 -24.094 1 84.44 197 PHE B CA 1
ATOM 3732 C C . PHE B 1 197 ? -21.641 -11.281 -22.703 1 84.44 197 PHE B C 1
ATOM 3734 O O . PHE B 1 197 ? -21.344 -10.562 -21.75 1 84.44 197 PHE B O 1
ATOM 3741 N N . SER B 1 198 ? -22.328 -12.461 -22.594 1 86.56 198 SER B N 1
ATOM 3742 C CA . SER B 1 198 ? -22.875 -12.812 -21.297 1 86.56 198 SER B CA 1
ATOM 3743 C C . SER B 1 198 ? -21.766 -13.211 -20.328 1 86.56 198 SER B C 1
ATOM 3745 O O . SER B 1 198 ? -21.828 -12.898 -19.141 1 86.56 198 SER B O 1
ATOM 3747 N N . VAL B 1 199 ? -20.766 -13.789 -20.906 1 88 199 VAL B N 1
ATOM 3748 C CA . VAL B 1 199 ? -19.641 -14.203 -20.078 1 88 199 VAL B CA 1
ATOM 3749 C C . VAL B 1 199 ? -18.906 -12.977 -19.562 1 88 199 VAL B C 1
ATOM 3751 O O . VAL B 1 199 ? -18.484 -12.93 -18.406 1 88 199 VAL B O 1
ATOM 3754 N N . TYR B 1 200 ? -18.828 -11.977 -20.406 1 89.88 200 TYR B N 1
ATOM 3755 C CA . TYR B 1 200 ? -18.188 -10.727 -20.031 1 89.88 200 TYR B CA 1
ATOM 3756 C C . TYR B 1 200 ? -18.922 -10.07 -18.859 1 89.88 200 TYR B C 1
ATOM 3758 O O . TYR B 1 200 ? -18.297 -9.625 -17.891 1 89.88 200 TYR B O 1
ATOM 3766 N N . LE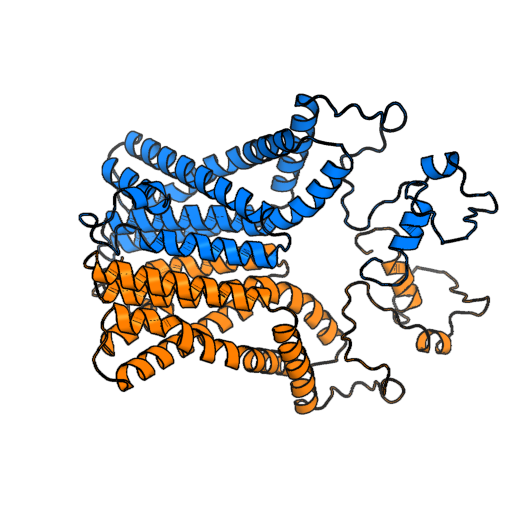U B 1 201 ? -20.219 -10.094 -18.875 1 89.75 201 LEU B N 1
ATOM 3767 C CA . LEU B 1 201 ? -21.016 -9.453 -17.844 1 89.75 201 LEU B CA 1
ATOM 3768 C C . LEU B 1 201 ? -20.922 -10.211 -16.516 1 89.75 201 LEU B C 1
ATOM 3770 O O . LEU B 1 201 ? -20.891 -9.602 -15.445 1 89.75 201 LEU B O 1
ATOM 3774 N N . TYR B 1 202 ? -20.875 -11.508 -16.641 1 91.75 202 TYR B N 1
ATOM 3775 C CA . TYR B 1 202 ? -20.781 -12.297 -15.414 1 91.75 202 TYR B CA 1
ATOM 3776 C C . TYR B 1 202 ? -19.422 -12.102 -14.742 1 91.75 202 TYR B C 1
ATOM 3778 O O . TYR B 1 202 ? -19.344 -11.992 -13.516 1 91.75 202 TYR B O 1
ATOM 3786 N N . ILE B 1 203 ? -18.422 -12.039 -15.586 1 90.31 203 ILE B N 1
ATOM 3787 C CA . ILE B 1 203 ? -17.078 -11.828 -15.047 1 90.31 203 ILE B CA 1
ATOM 3788 C C . ILE B 1 203 ? -17 -10.445 -14.398 1 90.31 203 ILE B C 1
ATOM 3790 O O . ILE B 1 203 ? -16.406 -10.297 -13.32 1 90.31 203 ILE B O 1
ATOM 3794 N N . GLN B 1 204 ? -17.625 -9.492 -14.977 1 91.19 204 GLN B N 1
ATOM 3795 C CA . GLN B 1 204 ? -17.594 -8.141 -14.43 1 91.19 204 GLN B CA 1
ATOM 3796 C C . GLN B 1 204 ? -18.375 -8.055 -13.125 1 91.19 204 GLN B C 1
ATOM 3798 O O . GLN B 1 204 ? -17.969 -7.348 -12.195 1 91.19 204 GLN B O 1
ATOM 3803 N N . THR B 1 205 ? -19.5 -8.727 -13.102 1 92.31 205 THR B N 1
ATOM 3804 C CA . THR B 1 205 ? -20.297 -8.719 -11.875 1 92.31 205 THR B CA 1
ATOM 3805 C C . THR B 1 205 ? -19.5 -9.32 -10.719 1 92.31 205 THR B C 1
ATOM 3807 O O . THR B 1 205 ? -19.5 -8.773 -9.609 1 92.31 205 THR B O 1
ATOM 3810 N N . MET B 1 206 ? -18.781 -10.359 -11.039 1 92.44 206 MET B N 1
ATOM 3811 C CA . MET B 1 206 ? -17.969 -10.984 -10 1 92.44 206 MET B CA 1
ATOM 3812 C C . MET B 1 206 ? -16.828 -10.07 -9.578 1 92.44 206 MET B C 1
ATOM 3814 O O . MET B 1 206 ? -16.484 -10.008 -8.398 1 92.44 206 MET B O 1
ATOM 3818 N N . THR B 1 207 ? -16.25 -9.422 -10.523 1 91.44 207 THR B N 1
ATOM 3819 C CA . THR B 1 207 ? -15.156 -8.492 -10.227 1 91.44 207 THR B CA 1
ATOM 3820 C C . THR B 1 207 ? -15.648 -7.332 -9.375 1 91.44 207 THR B C 1
ATOM 3822 O O . THR B 1 207 ? -14.992 -6.945 -8.406 1 91.44 207 THR B O 1
ATOM 3825 N N . ILE B 1 208 ? -16.797 -6.828 -9.68 1 91.94 208 ILE B N 1
ATOM 3826 C CA . ILE B 1 208 ? -17.375 -5.695 -8.961 1 91.94 208 ILE B CA 1
ATOM 3827 C C . ILE B 1 208 ? -17.688 -6.109 -7.523 1 91.94 208 ILE B C 1
ATOM 3829 O O . ILE B 1 208 ? -17.406 -5.371 -6.578 1 91.94 208 ILE B O 1
ATOM 3833 N N . LEU B 1 209 ? -18.281 -7.234 -7.367 1 92.31 209 LEU B N 1
ATOM 3834 C CA . LEU B 1 209 ? -18.641 -7.715 -6.039 1 92.31 209 LEU B CA 1
ATOM 3835 C C . LEU B 1 209 ? -17.406 -7.949 -5.188 1 92.31 209 LEU B C 1
ATOM 3837 O O . LEU B 1 209 ? -17.375 -7.605 -4.004 1 92.31 209 LEU B O 1
ATOM 3841 N N . SER B 1 210 ? -16.406 -8.555 -5.816 1 91.44 210 SER B N 1
ATOM 3842 C CA . SER B 1 210 ? -15.164 -8.812 -5.086 1 91.44 210 SER B CA 1
ATOM 3843 C C . SER B 1 210 ? -14.469 -7.512 -4.703 1 91.44 210 SER B C 1
ATOM 3845 O O . SER B 1 210 ? -13.914 -7.395 -3.609 1 91.44 210 SER B O 1
ATOM 3847 N N . CYS B 1 211 ? -14.492 -6.52 -5.555 1 90.19 211 CYS B N 1
ATOM 3848 C CA . CYS B 1 211 ? -13.898 -5.219 -5.266 1 90.19 211 CYS B CA 1
ATOM 3849 C C . CYS B 1 211 ? -14.656 -4.508 -4.148 1 90.19 211 CYS B C 1
ATOM 3851 O O . CYS B 1 211 ? -14.047 -3.887 -3.277 1 90.19 211 CYS B O 1
ATOM 3853 N N . SER B 1 212 ? -15.984 -4.617 -4.238 1 91.06 212 SER B N 1
ATOM 3854 C CA . SER B 1 212 ? -16.797 -3.99 -3.201 1 91.06 212 SER B CA 1
ATOM 3855 C C . SER B 1 212 ? -16.516 -4.598 -1.833 1 91.06 212 SER B C 1
ATOM 3857 O O . SER B 1 212 ? -16.438 -3.881 -0.833 1 91.06 212 SER B O 1
ATOM 3859 N N . ALA B 1 213 ? -16.391 -5.863 -1.808 1 90.75 213 ALA B N 1
ATOM 3860 C CA . ALA B 1 213 ? -16.062 -6.531 -0.551 1 90.75 213 ALA B CA 1
ATOM 3861 C C . ALA B 1 213 ? -14.695 -6.094 -0.034 1 90.75 213 ALA B C 1
ATOM 3863 O O . ALA B 1 213 ? -14.516 -5.883 1.168 1 90.75 213 ALA B O 1
ATOM 3864 N N . SER B 1 214 ? -13.758 -5.965 -0.891 1 90.69 214 SER B N 1
ATOM 3865 C CA . SER B 1 214 ? -12.414 -5.57 -0.497 1 90.69 214 SER B CA 1
ATOM 3866 C C . SER B 1 214 ? -12.375 -4.117 -0.033 1 90.69 214 SER B C 1
ATOM 3868 O O . SER B 1 214 ? -11.594 -3.764 0.856 1 90.69 214 SER B O 1
ATOM 3870 N N . VAL B 1 215 ? -13.141 -3.287 -0.645 1 90.62 215 VAL B N 1
ATOM 3871 C CA . VAL B 1 215 ? -13.242 -1.896 -0.211 1 90.62 215 VAL B CA 1
ATOM 3872 C C . VAL B 1 215 ? -13.805 -1.835 1.205 1 90.62 215 VAL B C 1
ATOM 3874 O O . VAL B 1 215 ? -13.367 -1.018 2.02 1 90.62 215 VAL B O 1
ATOM 3877 N N . GLY B 1 216 ? -14.812 -2.656 1.454 1 90.94 216 GLY B N 1
ATOM 3878 C CA . GLY B 1 216 ? -15.305 -2.75 2.816 1 90.94 216 GLY B CA 1
ATOM 3879 C C . GLY B 1 216 ? -14.227 -3.107 3.822 1 90.94 216 GLY B C 1
ATOM 3880 O O . GLY B 1 216 ? -14.203 -2.568 4.93 1 90.94 216 GLY B O 1
ATOM 3881 N N . LEU B 1 217 ? -13.375 -3.945 3.418 1 90.81 217 LEU B N 1
ATOM 3882 C CA . LEU B 1 217 ? -12.25 -4.309 4.273 1 90.81 217 LEU B CA 1
ATOM 3883 C C . LEU B 1 217 ? -11.328 -3.111 4.496 1 90.81 217 LEU B C 1
ATOM 3885 O O . LEU B 1 217 ? -10.836 -2.898 5.605 1 90.81 217 LEU B O 1
ATOM 3889 N N . ALA B 1 218 ? -11.078 -2.389 3.49 1 91.69 218 ALA B N 1
ATOM 3890 C CA . ALA B 1 218 ? -10.234 -1.2 3.598 1 91.69 218 ALA B CA 1
ATOM 3891 C C . ALA B 1 218 ? -10.836 -0.185 4.562 1 91.69 218 ALA B C 1
ATOM 3893 O O . ALA B 1 218 ? -10.117 0.48 5.309 1 91.69 218 ALA B O 1
ATOM 3894 N N . TYR B 1 219 ? -12.203 -0.058 4.504 1 91.12 219 TYR B N 1
ATOM 3895 C CA . TYR B 1 219 ? -12.891 0.831 5.438 1 91.12 219 TYR B CA 1
ATOM 3896 C C . TYR B 1 219 ? -12.664 0.384 6.879 1 91.12 219 TYR B C 1
ATOM 3898 O O . TYR B 1 219 ? -12.359 1.202 7.75 1 91.12 219 TYR B O 1
ATOM 3906 N N . ALA B 1 220 ? -12.82 -0.875 7.07 1 92.38 220 ALA B N 1
ATOM 3907 C CA . ALA B 1 220 ? -12.641 -1.42 8.414 1 92.38 220 ALA B CA 1
ATOM 3908 C C . ALA B 1 220 ? -11.227 -1.179 8.922 1 92.38 220 ALA B C 1
ATOM 3910 O O . ALA B 1 220 ? -11.031 -0.761 10.07 1 92.38 220 ALA B O 1
ATOM 3911 N N . ILE B 1 221 ? -10.266 -1.372 8.102 1 91.75 221 ILE B N 1
ATOM 3912 C CA . ILE B 1 221 ? -8.867 -1.203 8.484 1 91.75 221 ILE B CA 1
ATOM 3913 C C . ILE B 1 221 ? -8.586 0.269 8.781 1 91.75 221 ILE B C 1
ATOM 3915 O O . ILE B 1 221 ? -7.891 0.593 9.742 1 91.75 221 ILE B O 1
ATOM 3919 N N . SER B 1 222 ? -9.078 1.141 7.957 1 90 222 SER B N 1
ATOM 3920 C CA . SER B 1 222 ? -8.852 2.572 8.117 1 90 222 SER B CA 1
ATOM 3921 C C . SER B 1 222 ? -9.461 3.086 9.422 1 90 222 SER B C 1
ATOM 3923 O O . SER B 1 222 ? -8.961 4.039 10.016 1 90 222 SER B O 1
ATOM 3925 N N . CYS B 1 223 ? -10.562 2.508 9.836 1 87.94 223 CYS B N 1
ATOM 3926 C CA . CYS B 1 223 ? -11.219 2.932 11.07 1 87.94 223 CYS B CA 1
ATOM 3927 C C . CYS B 1 223 ? -10.508 2.354 12.289 1 87.94 223 CYS B C 1
ATOM 3929 O O . CYS B 1 223 ? -10.594 2.91 13.383 1 87.94 223 CYS B O 1
ATOM 3931 N N . LEU B 1 224 ? -9.844 1.262 12.109 1 88.06 224 LEU B N 1
ATOM 3932 C CA . LEU B 1 224 ? -9.203 0.573 13.227 1 88.06 224 LEU B CA 1
ATOM 3933 C C . LEU B 1 224 ? -7.898 1.267 13.617 1 88.06 224 LEU B C 1
ATOM 3935 O O . LEU B 1 224 ? -7.527 1.281 14.797 1 88.06 224 LEU B O 1
ATOM 3939 N N . PHE B 1 225 ? -7.207 1.841 12.672 1 84.5 225 PHE B N 1
ATOM 3940 C CA . PHE B 1 225 ? -5.922 2.465 12.961 1 84.5 225 PHE B CA 1
ATOM 3941 C C . PHE B 1 225 ? -6.02 3.982 12.852 1 84.5 225 PHE B C 1
ATOM 3943 O O . PHE B 1 225 ? -6.637 4.504 11.922 1 84.5 225 PHE B O 1
ATOM 3950 N N . ARG B 1 226 ? -5.43 4.652 13.719 1 75.88 226 ARG B N 1
ATOM 3951 C CA . ARG B 1 226 ? -5.527 6.102 13.828 1 75.88 226 ARG B CA 1
ATOM 3952 C C . ARG B 1 226 ? -4.527 6.789 12.898 1 75.88 226 ARG B C 1
ATOM 3954 O O . ARG B 1 226 ? -4.789 7.883 12.398 1 75.88 226 ARG B O 1
ATOM 3961 N N . ARG B 1 227 ? -3.451 6.086 12.656 1 79.75 227 ARG B N 1
ATOM 3962 C CA . ARG B 1 227 ? -2.406 6.672 11.82 1 79.75 227 ARG B CA 1
ATOM 3963 C C . ARG B 1 227 ? -2.51 6.176 10.383 1 79.75 227 ARG B C 1
ATOM 3965 O O . ARG B 1 227 ? -2.627 4.973 10.141 1 79.75 227 ARG B O 1
ATOM 3972 N N . ALA B 1 228 ? -2.453 7.141 9.508 1 82.19 228 ALA B N 1
ATOM 3973 C CA . ALA B 1 228 ? -2.609 6.816 8.094 1 82.19 228 ALA B CA 1
ATOM 3974 C C . ALA B 1 228 ? -1.498 5.887 7.617 1 82.19 228 ALA B C 1
ATOM 3976 O O . ALA B 1 228 ? -1.743 4.965 6.836 1 82.19 228 ALA B O 1
ATOM 3977 N N . ASN B 1 229 ? -0.292 6.078 8.109 1 81 229 ASN B N 1
ATOM 3978 C CA . ASN B 1 229 ? 0.835 5.254 7.688 1 81 229 ASN B CA 1
ATOM 3979 C C . ASN B 1 229 ? 0.685 3.812 8.172 1 81 229 ASN B C 1
ATOM 3981 O O . ASN B 1 229 ? 0.975 2.871 7.43 1 81 229 ASN B O 1
ATOM 3985 N N . VAL B 1 230 ? 0.165 3.684 9.344 1 83.56 230 VAL B N 1
ATOM 3986 C CA . VAL B 1 230 ? 0.001 2.35 9.914 1 83.56 230 VAL B CA 1
ATOM 3987 C C . VAL B 1 230 ? -1.139 1.622 9.203 1 83.56 230 VAL B C 1
ATOM 3989 O O . VAL B 1 230 ? -1.049 0.421 8.945 1 83.56 230 VAL B O 1
ATOM 3992 N N . ALA B 1 231 ? -2.168 2.363 8.891 1 87.38 231 ALA B N 1
ATOM 3993 C CA . ALA B 1 231 ? -3.309 1.758 8.211 1 87.38 231 ALA B CA 1
ATOM 3994 C C . ALA B 1 231 ? -2.898 1.191 6.852 1 87.38 231 ALA B C 1
ATOM 3996 O O . ALA B 1 231 ? -3.324 0.098 6.473 1 87.38 231 ALA B O 1
ATOM 3997 N N . THR B 1 232 ? -2.123 1.925 6.18 1 86.62 232 THR B N 1
ATOM 3998 C CA . THR B 1 232 ? -1.688 1.494 4.855 1 86.62 232 THR B CA 1
ATOM 3999 C C . THR B 1 232 ? -0.819 0.244 4.953 1 86.62 232 THR B C 1
ATOM 4001 O O . THR B 1 232 ? -0.982 -0.694 4.168 1 86.62 232 THR B O 1
ATOM 4004 N N . ILE B 1 233 ? 0.049 0.19 5.938 1 86.25 233 ILE B N 1
ATOM 4005 C CA . ILE B 1 233 ? 0.923 -0.961 6.137 1 86.25 233 ILE B CA 1
ATOM 4006 C C . ILE B 1 233 ? 0.087 -2.188 6.496 1 86.25 233 ILE B C 1
ATOM 4008 O O . ILE B 1 233 ? 0.249 -3.254 5.898 1 86.25 233 ILE B O 1
ATOM 4012 N N . MET B 1 234 ? -0.842 -1.954 7.383 1 87.38 234 MET B N 1
ATOM 4013 C CA . MET B 1 234 ? -1.649 -3.072 7.863 1 87.38 234 MET B CA 1
ATOM 4014 C C . MET B 1 234 ? -2.561 -3.6 6.762 1 87.38 234 MET B C 1
ATOM 4016 O O . MET B 1 234 ? -2.846 -4.797 6.703 1 87.38 234 MET B O 1
ATOM 4020 N N . GLY B 1 235 ? -3.031 -2.705 5.949 1 88.31 235 GLY B N 1
ATOM 4021 C CA . GLY B 1 235 ? -3.848 -3.137 4.824 1 88.31 235 GLY B CA 1
ATOM 4022 C C . GLY B 1 235 ? -3.135 -4.117 3.912 1 88.31 235 GLY B C 1
ATOM 4023 O O . GLY B 1 235 ? -3.701 -5.145 3.531 1 88.31 235 GLY B O 1
ATOM 4024 N N . MET B 1 236 ? -1.952 -3.82 3.605 1 85.81 236 MET B N 1
ATOM 4025 C CA . MET B 1 236 ? -1.172 -4.695 2.734 1 85.81 236 MET B CA 1
ATOM 4026 C C . MET B 1 236 ? -0.876 -6.023 3.42 1 85.81 236 MET B C 1
ATOM 4028 O O . MET B 1 236 ? -0.922 -7.078 2.785 1 85.81 236 MET B O 1
ATOM 4032 N N . PHE B 1 237 ? -0.648 -5.949 4.699 1 85 237 PHE B N 1
ATOM 4033 C CA . PHE B 1 237 ? -0.312 -7.145 5.469 1 85 237 PHE B CA 1
ATOM 4034 C C . PHE B 1 237 ? -1.513 -8.078 5.57 1 85 237 PHE B C 1
ATOM 4036 O O . PHE B 1 237 ? -1.351 -9.297 5.656 1 85 237 PHE B O 1
ATOM 4043 N N . ILE B 1 238 ? -2.643 -7.488 5.457 1 86.75 238 ILE B N 1
ATOM 4044 C CA . ILE B 1 238 ? -3.848 -8.305 5.52 1 86.75 238 ILE B CA 1
ATOM 4045 C C . ILE B 1 238 ? -4.152 -8.891 4.141 1 86.75 238 ILE B C 1
ATOM 4047 O O . ILE B 1 238 ? -4.648 -10.008 4.027 1 86.75 238 ILE B O 1
ATOM 4051 N N . LEU B 1 239 ? -3.773 -8.18 3.115 1 87.56 239 LEU B N 1
ATOM 4052 C CA . LEU B 1 239 ? -4.109 -8.594 1.756 1 87.56 239 LEU B CA 1
ATOM 4053 C C . LEU B 1 239 ? -3.143 -9.664 1.26 1 87.56 239 LEU B C 1
ATOM 4055 O O . LEU B 1 239 ? -3.523 -10.531 0.474 1 87.56 239 LEU B O 1
ATOM 4059 N N . LEU B 1 240 ? -1.949 -9.648 1.707 1 84.75 240 LEU B N 1
ATOM 4060 C CA . LEU B 1 240 ? -0.916 -10.523 1.171 1 84.75 240 LEU B CA 1
ATOM 4061 C C . LEU B 1 240 ? -1.246 -11.984 1.454 1 84.75 240 LEU B C 1
ATOM 4063 O O . LEU B 1 240 ? -1.15 -12.836 0.562 1 84.75 240 LEU B O 1
ATOM 4067 N N . PRO B 1 241 ? -1.65 -12.297 2.637 1 80.94 241 PRO B N 1
ATOM 4068 C CA . PRO B 1 241 ? -2.021 -13.695 2.863 1 80.94 241 PRO B CA 1
ATOM 4069 C C . PRO B 1 241 ? -3.178 -14.148 1.976 1 80.94 241 PRO B C 1
ATOM 4071 O O . PRO B 1 241 ? -3.291 -15.336 1.66 1 80.94 241 PRO B O 1
ATOM 4074 N N . MET B 1 242 ? -3.984 -13.211 1.613 1 81.25 242 MET B N 1
ATOM 4075 C CA . MET B 1 242 ? -5.113 -13.562 0.754 1 81.25 242 MET B CA 1
ATOM 4076 C C . MET B 1 242 ? -4.633 -13.961 -0.637 1 81.25 242 MET B C 1
ATOM 4078 O O . MET B 1 242 ? -5.324 -14.688 -1.353 1 81.25 242 MET B O 1
ATOM 4082 N N . LEU B 1 243 ? -3.465 -13.508 -0.953 1 79 243 LEU B N 1
ATOM 4083 C CA . LEU B 1 243 ? -2.859 -13.883 -2.227 1 79 243 LEU B CA 1
ATOM 4084 C C . LEU B 1 243 ? -2.389 -15.328 -2.199 1 79 243 LEU B C 1
ATOM 4086 O O . LEU B 1 243 ? -2.363 -16 -3.236 1 79 243 LEU B O 1
ATOM 4090 N N . LEU B 1 244 ? -1.979 -15.773 -1.042 1 73.69 244 LEU B N 1
ATOM 4091 C CA . LEU B 1 244 ? -1.437 -17.125 -0.875 1 73.69 244 LEU B CA 1
ATOM 4092 C C . LEU B 1 244 ? -2.498 -18.172 -1.165 1 73.69 244 LEU B C 1
ATOM 4094 O O . LEU B 1 244 ? -2.191 -19.234 -1.705 1 73.69 244 LEU B O 1
ATOM 4098 N N . PHE B 1 245 ? -3.619 -17.828 -0.854 1 69.12 245 PHE B N 1
ATOM 4099 C CA . PHE B 1 245 ? -4.684 -18.812 -0.987 1 69.12 245 PHE B CA 1
ATOM 4100 C C . PHE B 1 245 ? -5.273 -18.781 -2.391 1 69.12 245 PHE B C 1
ATOM 4102 O O . PHE B 1 245 ? -6.223 -19.516 -2.686 1 69.12 245 PHE B O 1
ATOM 4109 N N . GLY B 1 246 ? -4.566 -17.984 -3.117 1 63.44 246 GLY B N 1
ATOM 4110 C CA . GLY B 1 246 ? -5.059 -17.953 -4.484 1 63.44 246 GLY B CA 1
ATOM 4111 C C . GLY B 1 246 ? -4.617 -19.156 -5.301 1 63.44 246 GLY B C 1
ATOM 4112 O O . GLY B 1 246 ? -3.594 -19.766 -5 1 63.44 246 GLY B O 1
ATOM 4113 N N . GLY B 1 247 ? -5.488 -20.016 -5.703 1 59.5 247 GLY B N 1
ATOM 4114 C CA . GLY B 1 247 ? -5.602 -21.281 -6.391 1 59.5 247 GLY B CA 1
ATOM 4115 C C . GLY B 1 247 ? -4.328 -21.688 -7.117 1 59.5 247 GLY B C 1
ATOM 4116 O O . GLY B 1 247 ? -4.105 -22.875 -7.387 1 59.5 247 GLY B O 1
ATOM 4117 N N . LEU B 1 248 ? -3.314 -20.766 -7.414 1 63.5 248 LEU B N 1
ATOM 4118 C CA . LEU B 1 248 ? -2.207 -21.234 -8.242 1 63.5 248 LEU B CA 1
ATOM 4119 C C . LEU B 1 248 ? -1.088 -21.812 -7.387 1 63.5 248 LEU B C 1
ATOM 4121 O O . LEU B 1 248 ? -0.305 -22.641 -7.855 1 63.5 248 LEU B O 1
ATOM 4125 N N . MET B 1 249 ? -1.156 -21.375 -6.129 1 63.94 249 MET B N 1
ATOM 4126 C CA . MET B 1 249 ? -0.043 -21.797 -5.281 1 63.94 249 MET B CA 1
ATOM 4127 C C . MET B 1 249 ? -0.392 -23.062 -4.508 1 63.94 249 MET B C 1
ATOM 4129 O O . MET B 1 249 ? 0.498 -23.812 -4.102 1 63.94 249 MET B O 1
ATOM 4133 N N . VAL B 1 250 ? -1.707 -23.109 -4.324 1 63.94 250 VAL B N 1
ATOM 4134 C CA . VAL B 1 250 ? -2.15 -24.266 -3.561 1 63.94 250 VAL B CA 1
ATOM 4135 C C . VAL B 1 250 ? -3.043 -25.156 -4.43 1 63.94 250 VAL B C 1
ATOM 4137 O O . VAL B 1 250 ? -3.795 -24.656 -5.27 1 63.94 250 VAL B O 1
ATOM 4140 N N . ASN B 1 251 ? -2.656 -26.375 -4.414 1 61.09 251 ASN B N 1
ATOM 4141 C CA . ASN B 1 251 ? -3.518 -27.312 -5.125 1 61.09 251 ASN B CA 1
ATOM 4142 C C . ASN B 1 251 ? -4.953 -27.25 -4.617 1 61.09 251 ASN B C 1
ATOM 4144 O O . ASN B 1 251 ? -5.191 -27.266 -3.406 1 61.09 251 ASN B O 1
ATOM 4148 N N . SER B 1 252 ? -5.832 -26.656 -5.438 1 60.28 252 SER B N 1
ATOM 4149 C CA . SER B 1 252 ? -7.242 -26.422 -5.156 1 60.28 252 SER B CA 1
ATOM 4150 C C . SER B 1 252 ? -7.863 -27.594 -4.406 1 60.28 252 SER B C 1
ATOM 4152 O O . SER B 1 252 ? -8.734 -27.391 -3.557 1 60.28 252 SER B O 1
ATOM 4154 N N . ASP B 1 253 ? -7.418 -28.75 -4.703 1 61.53 253 ASP B N 1
ATOM 4155 C CA . ASP B 1 253 ? -8.117 -29.891 -4.152 1 61.53 253 ASP B CA 1
ATOM 4156 C C . ASP B 1 253 ? -7.863 -30.031 -2.65 1 61.53 253 ASP B C 1
ATOM 4158 O O . ASP B 1 253 ? -8.688 -30.594 -1.922 1 61.53 253 ASP B O 1
ATOM 4162 N N . ASP B 1 254 ? -6.805 -29.375 -2.123 1 62.06 254 ASP B N 1
ATOM 4163 C CA . ASP B 1 254 ? -6.449 -29.594 -0.723 1 62.06 254 ASP B CA 1
ATOM 4164 C C . ASP B 1 254 ? -6.676 -28.328 0.106 1 62.06 254 ASP B C 1
ATOM 4166 O O . ASP B 1 254 ? -6.383 -28.312 1.304 1 62.06 254 ASP B O 1
ATOM 4170 N N . THR B 1 255 ? -7.223 -27.312 -0.506 1 66.06 255 THR B N 1
ATOM 4171 C CA . THR B 1 255 ? -7.41 -26.078 0.255 1 66.06 255 THR B CA 1
ATOM 4172 C C . THR B 1 255 ? -8.703 -26.141 1.068 1 66.06 255 THR B C 1
ATOM 4174 O O . THR B 1 255 ? -9.734 -26.594 0.569 1 66.06 255 THR B O 1
ATOM 4177 N N . PRO B 1 256 ? -8.453 -25.875 2.387 1 67.19 256 PRO B N 1
ATOM 4178 C CA . PRO B 1 256 ? -9.672 -25.844 3.193 1 67.19 256 PRO B CA 1
ATOM 4179 C C . PRO B 1 256 ? -10.734 -24.906 2.623 1 67.19 256 PRO B C 1
ATOM 4181 O O . PRO B 1 256 ? -10.406 -23.844 2.098 1 67.19 256 PRO B O 1
ATOM 4184 N N . VAL B 1 257 ? -11.961 -25.328 2.668 1 67.38 257 VAL B N 1
ATOM 4185 C CA . VAL B 1 257 ? -13.117 -24.672 2.068 1 67.38 257 VAL B CA 1
ATOM 4186 C C . VAL B 1 257 ? -13.297 -23.281 2.674 1 67.38 257 VAL B C 1
ATOM 4188 O O . VAL B 1 257 ? -13.719 -22.344 1.987 1 67.38 257 VAL B O 1
ATOM 4191 N N . TRP B 1 258 ? -12.836 -23.156 3.932 1 71.44 258 TRP B N 1
ATOM 4192 C CA . TRP B 1 258 ? -13.094 -21.875 4.598 1 71.44 258 TRP B CA 1
ATOM 4193 C C . TRP B 1 258 ? -12.227 -20.766 4.012 1 71.44 258 TRP B C 1
ATOM 4195 O O . TRP B 1 258 ? -12.555 -19.594 4.121 1 71.44 258 TRP B O 1
ATOM 4205 N N . ILE B 1 259 ? -11.203 -21.141 3.354 1 70.31 259 ILE B N 1
ATOM 4206 C CA . ILE B 1 259 ? -10.32 -20.141 2.766 1 70.31 259 ILE B CA 1
ATOM 4207 C C . ILE B 1 259 ? -11.023 -19.438 1.603 1 70.31 259 ILE B C 1
ATOM 4209 O O . ILE B 1 259 ? -10.789 -18.25 1.348 1 70.31 259 ILE B O 1
ATOM 4213 N N . ASN B 1 260 ? -11.922 -20.172 1.009 1 67.5 260 ASN B N 1
ATOM 4214 C CA . ASN B 1 260 ? -12.672 -19.609 -0.108 1 67.5 260 ASN B CA 1
ATOM 4215 C C . ASN B 1 260 ? -13.602 -18.484 0.35 1 67.5 260 ASN B C 1
ATOM 4217 O O . ASN B 1 260 ? -13.906 -17.578 -0.423 1 67.5 260 ASN B O 1
ATOM 4221 N N . TYR B 1 261 ? -13.789 -18.531 1.602 1 71.12 261 TYR B N 1
ATOM 4222 C CA . TYR B 1 261 ? -14.742 -17.547 2.086 1 71.12 261 TYR B CA 1
ATOM 4223 C C . TYR B 1 261 ? -14.031 -16.328 2.643 1 71.12 261 TYR B C 1
ATOM 4225 O O . TYR B 1 261 ? -14.633 -15.25 2.779 1 71.12 261 TYR B O 1
ATOM 4233 N N . ILE B 1 262 ? -12.82 -16.5 2.766 1 77.56 262 ILE B N 1
ATOM 4234 C CA . ILE B 1 262 ? -12.141 -15.391 3.432 1 77.56 262 ILE B CA 1
ATOM 4235 C C . ILE B 1 262 ? -11.367 -14.562 2.402 1 77.56 262 ILE B C 1
ATOM 4237 O O . ILE B 1 262 ? -11.25 -13.344 2.543 1 77.56 262 ILE B O 1
ATOM 4241 N N . SER B 1 263 ? -10.977 -15.25 1.354 1 84.44 263 SER B N 1
ATOM 4242 C CA . SER B 1 263 ? -10.172 -14.531 0.37 1 84.44 263 SER B CA 1
ATOM 4243 C C . SER B 1 263 ? -11 -14.164 -0.855 1 84.44 263 SER B C 1
ATOM 4245 O O . SER B 1 263 ? -11.32 -15.016 -1.681 1 84.44 263 SER B O 1
ATOM 4247 N N . PRO B 1 264 ? -11.289 -12.891 -0.984 1 87.06 264 PRO B N 1
ATOM 4248 C CA . PRO B 1 264 ? -12.031 -12.477 -2.176 1 87.06 264 PRO B CA 1
ATOM 4249 C C . PRO B 1 264 ? -11.273 -12.766 -3.471 1 87.06 264 PRO B C 1
ATOM 4251 O O . PRO B 1 264 ? -11.891 -12.914 -4.531 1 87.06 264 PRO B O 1
ATOM 4254 N N . ILE B 1 265 ? -9.992 -12.891 -3.359 1 87.19 265 ILE B N 1
ATOM 4255 C CA . ILE B 1 265 ? -9.195 -13.164 -4.547 1 87.19 265 ILE B CA 1
ATOM 4256 C C . ILE B 1 265 ? -9.469 -14.578 -5.039 1 87.19 265 ILE B C 1
ATOM 4258 O O . ILE B 1 265 ? -9.703 -14.797 -6.23 1 87.19 265 ILE B O 1
ATOM 4262 N N . LYS B 1 266 ? -9.398 -15.477 -4.094 1 85.44 266 LYS B N 1
ATOM 4263 C CA . LYS B 1 266 ? -9.664 -16.859 -4.461 1 85.44 266 LYS B CA 1
ATOM 4264 C C . LYS B 1 266 ? -11.102 -17.047 -4.941 1 85.44 266 LYS B C 1
ATOM 4266 O O . LYS B 1 266 ? -11.344 -17.672 -5.973 1 85.44 266 LYS B O 1
ATOM 4271 N N . PHE B 1 267 ? -12.039 -16.484 -4.168 1 86.12 267 PHE B N 1
ATOM 4272 C CA . PHE B 1 267 ? -13.445 -16.594 -4.531 1 86.12 267 PHE B CA 1
ATOM 4273 C C . PHE B 1 267 ? -13.703 -16 -5.906 1 86.12 267 PHE B C 1
ATOM 4275 O O . PHE B 1 267 ? -14.375 -16.609 -6.742 1 86.12 267 PHE B O 1
ATOM 4282 N N . GLY B 1 268 ? -13.156 -14.891 -6.145 1 88.06 268 GLY B N 1
ATOM 4283 C CA . GLY B 1 268 ? -13.352 -14.219 -7.422 1 88.06 268 GLY B CA 1
ATOM 4284 C C . GLY B 1 268 ? -12.719 -14.953 -8.586 1 88.06 268 GLY B C 1
ATOM 4285 O O . GLY B 1 268 ? -13.328 -15.094 -9.648 1 88.06 268 GLY B O 1
ATOM 4286 N N . SER B 1 269 ? -11.477 -15.414 -8.383 1 86.69 269 SER B N 1
ATOM 4287 C CA . SER B 1 269 ? -10.789 -16.125 -9.461 1 86.69 269 SER B CA 1
ATOM 4288 C C . SER B 1 269 ? -11.469 -17.438 -9.773 1 86.69 269 SER B C 1
ATOM 4290 O O . SER B 1 269 ? -11.586 -17.828 -10.945 1 86.69 269 SER B O 1
ATOM 4292 N N . ASP B 1 270 ? -11.922 -18.188 -8.758 1 86.06 270 ASP B N 1
ATOM 4293 C CA . ASP B 1 270 ? -12.641 -19.438 -8.969 1 86.06 270 ASP B CA 1
ATOM 4294 C C . ASP B 1 270 ? -13.969 -19.188 -9.68 1 86.06 270 ASP B C 1
ATOM 4296 O O . ASP B 1 270 ? -14.367 -19.984 -10.539 1 86.06 270 ASP B O 1
ATOM 4300 N N . ALA B 1 271 ? -14.633 -18.172 -9.266 1 89.06 271 ALA B N 1
ATOM 4301 C CA . ALA B 1 271 ? -15.906 -17.828 -9.898 1 89.06 271 ALA B CA 1
ATOM 4302 C C . ALA B 1 271 ? -15.711 -17.5 -11.375 1 89.06 271 ALA B C 1
ATOM 4304 O O . ALA B 1 271 ? -16.516 -17.891 -12.219 1 89.06 271 ALA B O 1
ATOM 4305 N N . MET B 1 272 ? -14.656 -16.797 -11.656 1 87.44 272 MET B N 1
ATOM 4306 C CA . MET B 1 272 ? -14.375 -16.453 -13.047 1 87.44 272 MET B CA 1
ATOM 4307 C C . MET B 1 272 ? -14.078 -17.703 -13.867 1 87.44 272 MET B C 1
ATOM 4309 O O . MET B 1 272 ? -14.508 -17.812 -15.023 1 87.44 272 MET B O 1
ATOM 4313 N N . MET B 1 273 ? -13.352 -18.641 -13.281 1 85.62 273 MET B N 1
ATOM 4314 C CA . MET B 1 273 ? -13.031 -19.891 -13.969 1 85.62 273 MET B CA 1
ATOM 4315 C C . MET B 1 273 ? -14.297 -20.703 -14.227 1 85.62 273 MET B C 1
ATOM 4317 O O . MET B 1 273 ? -14.43 -21.328 -15.273 1 85.62 273 MET B O 1
ATOM 4321 N N . LYS B 1 274 ? -15.148 -20.719 -13.297 1 87.81 274 LYS B N 1
ATOM 4322 C CA . LYS B 1 274 ? -16.391 -21.453 -13.461 1 87.81 274 LYS B CA 1
ATOM 4323 C C . LYS B 1 274 ? -17.281 -20.828 -14.539 1 87.81 274 LYS B C 1
ATOM 4325 O O . LYS B 1 274 ? -17.938 -21.531 -15.297 1 87.81 274 LYS B O 1
ATOM 4330 N N . ILE B 1 275 ? -17.234 -19.531 -14.57 1 87.75 275 ILE B N 1
ATOM 4331 C CA . ILE B 1 275 ? -18.031 -18.812 -15.562 1 87.75 275 ILE B CA 1
ATOM 4332 C C . ILE B 1 275 ? -17.453 -19.062 -16.953 1 87.75 275 ILE B C 1
ATOM 4334 O O . ILE B 1 275 ? -18.203 -19.25 -17.922 1 87.75 275 ILE B O 1
ATOM 4338 N N . PHE B 1 276 ? -16.094 -19.062 -16.953 1 83.69 276 PHE B N 1
ATOM 4339 C CA . PHE B 1 276 ? -15.43 -19.281 -18.219 1 83.69 276 PHE B CA 1
ATOM 4340 C C . PHE B 1 276 ? -15.57 -20.734 -18.656 1 83.69 276 PHE B C 1
ATOM 4342 O O . PHE B 1 276 ? -15.711 -21.031 -19.844 1 83.69 276 PHE B O 1
#

Organism: NCBI:txid29920

InterPro domains:
  IPR013525 ABC-2 type transporter, transmembrane domain [PF01061] (76-276)
  IPR027417 P-loop containing nucleoside triphosphate hydrolase [G3DSA:3.40.50.300] (1-94)
  IPR027417 P-loop containing nucleoside triphosphate hydrolase [SSF52540] (1-171)
  IPR050352 ATP-binding cassette subfamily G transporters [PTHR48041] (72-273)

Foldseek 3Di:
DDPVPPCVVVVVCVLQNDDPVPPPDDDFDDDVNHTSDPVVSVVDDDDPPPVPPPPPPPPPDPPDPPPLPQPPLVVLLVVLLVSLLVVCVVDVVLVCVLLVVLQVVLLVLLVCCLPVVDDLLRSLLVNLLSLLVSLLLSCLQPVLVVVVVVVVCVVSSHHDPVSNVVSNLVNCLVSLLPRLLNSNVNNCVSNCVPDDVVLVVQLSVLSSVLNSVSNVVSNVLSVVDNDSVVSSVVSVVVQVVLSCPACPNDPPVPDDPVSCVPRSSNVSSVSSVVSD/DDPVVPCVVVVVCVLQNDDPVPPPPDDFDDDVRHTSDPVVSVVDDDDPPPVLPDVPPPPPDPPDPPPLPQPPLVVLLVVLLVSLLVVCVVDVVLVCVLLVVLQVVLLVLLVCCLPVVDDLLRSLLVNLLSLLCSLLLSCLQPVLVVVVVVVVCVVSSHHDPVSNVVSNLVNCLVSLLPRLLNSNVNNCVSNCVVDDVVLVVQLSVLSSVLNSVSNVVSNVLSVVDNDSVVSSVVSVVVQVVLSCPACPNDPVVPDDPVSCVPRSSNVSSVSSVVSD